Protein AF-0000000084716921 (afdb_homodimer)

Organism: Cystobacter fuscus (strain ATCC 25194 / DSM 2262 / NBRC 100088 / M29) (NCBI:txid1242864)

InterPro domains:
  IPR003719 Phenazine biosynthesis PhzF-like [PF02567] (10-259)
  IPR003719 Phenazine biosynthesis PhzF-like [PIRSF016184] (5-262)
  IPR003719 Phenazine biosynthesis PhzF-like [PTHR13774] (7-262)
  IPR003719 Phenazine biosynthesis PhzF-like [TIGR00654] (5-223)

Solvent-accessible surface area (backbone atoms only — not comparable to full-atom values): 26087 Å² total; per-residue (Å²): 129,70,52,73,39,51,37,34,32,21,15,13,22,16,84,46,68,81,20,12,26,56,17,35,32,31,62,38,92,62,90,69,58,68,71,55,56,39,47,50,16,37,68,52,41,38,72,28,26,24,38,35,34,74,38,94,85,78,37,35,33,44,48,40,20,25,46,86,44,75,50,64,76,58,50,40,36,48,52,30,43,44,51,42,35,37,70,68,76,39,64,82,54,56,64,44,59,31,40,37,88,73,40,78,42,47,38,35,65,46,80,91,68,28,32,31,33,69,43,60,44,40,73,54,38,82,47,81,74,59,88,62,48,35,68,16,35,66,50,73,53,77,48,33,28,38,66,80,37,34,34,35,34,38,86,34,44,65,58,58,66,63,50,63,58,38,56,69,56,50,39,69,43,97,49,64,27,43,33,38,29,19,50,35,89,93,32,61,27,33,30,41,42,32,24,40,70,77,74,34,61,63,51,32,44,61,52,70,59,44,24,33,48,40,52,47,48,26,61,75,70,68,46,44,74,41,40,35,32,28,62,34,97,44,19,24,44,34,44,34,31,51,62,73,68,32,26,40,48,21,29,28,58,27,69,32,34,47,36,35,33,45,89,128,70,53,72,39,48,37,33,32,23,16,13,22,16,83,44,68,81,20,12,26,56,18,35,33,30,63,37,90,61,88,68,59,67,70,56,54,39,47,51,17,37,69,52,41,39,74,28,27,25,39,34,35,72,37,95,85,79,37,35,32,46,49,41,20,24,46,86,44,75,52,64,75,59,52,41,35,47,52,31,42,44,50,44,35,37,71,68,77,39,63,81,55,57,64,43,60,32,38,38,88,73,42,78,43,47,37,35,64,46,82,91,68,28,33,32,33,69,42,60,44,39,76,54,38,82,48,80,73,58,88,63,47,36,71,16,34,65,49,74,54,77,47,32,28,37,65,79,37,36,36,34,33,37,87,35,44,66,59,58,66,64,49,64,59,37,54,70,56,50,40,69,43,98,50,63,28,43,32,36,29,19,48,33,90,92,32,60,27,32,31,41,42,34,24,40,69,79,74,34,61,62,48,31,46,61,52,70,59,43,24,32,49,41,54,48,46,26,62,75,70,69,44,44,73,40,40,36,33,29,63,33,99,44,18,23,44,34,46,32,32,51,63,74,68,31,24,40,48,21,31,27,56,26,69,31,35,46,36,36,33,46,89

Structure (mmCIF, N/CA/C/O backbone):
data_AF-0000000084716921-model_v1
#
loop_
_entity.id
_entity.type
_entity.pdbx_description
1 polymer 'Phenazine biosynthesis protein PhzF like protein'
#
loop_
_atom_site.group_PDB
_atom_site.id
_atom_site.type_symbol
_atom_site.label_atom_id
_atom_site.label_alt_id
_atom_site.label_comp_id
_atom_site.label_asym_id
_atom_site.label_entity_id
_atom_site.label_seq_id
_atom_site.pdbx_PDB_ins_code
_atom_site.Cartn_x
_atom_site.Cartn_y
_atom_site.Cartn_z
_atom_site.occupancy
_atom_site.B_iso_or_equiv
_atom_site.auth_seq_id
_atom_site.auth_comp_id
_atom_site.auth_asym_id
_atom_site.auth_atom_id
_atom_site.pdbx_PDB_model_num
ATOM 1 N N . MET A 1 1 ? -22.078 13.539 -11.953 1 69.12 1 MET A N 1
ATOM 2 C CA . MET A 1 1 ? -22.109 12.719 -10.75 1 69.12 1 MET A CA 1
ATOM 3 C C . MET A 1 1 ? -20.812 11.93 -10.594 1 69.12 1 MET A C 1
ATOM 5 O O . MET A 1 1 ? -20.172 11.578 -11.586 1 69.12 1 MET A O 1
ATOM 9 N N . PRO A 1 2 ? -20.312 11.781 -9.32 1 81.81 2 PRO A N 1
ATOM 10 C CA . PRO A 1 2 ? -19.047 11.062 -9.203 1 81.81 2 PRO A CA 1
ATOM 11 C C . PRO A 1 2 ? -19.141 9.609 -9.68 1 81.81 2 PRO A C 1
ATOM 13 O O . PRO A 1 2 ? -20.203 9 -9.586 1 81.81 2 PRO A O 1
ATOM 16 N N . THR A 1 3 ? -18.172 9.156 -10.414 1 91.38 3 THR A N 1
ATOM 17 C CA . THR A 1 3 ? -18.094 7.773 -10.883 1 91.38 3 THR A CA 1
ATOM 18 C C . THR A 1 3 ? -17.906 6.812 -9.711 1 91.38 3 THR A C 1
ATOM 20 O O . THR A 1 3 ? -17 6.988 -8.898 1 91.38 3 THR A O 1
ATOM 23 N N . ARG A 1 4 ? -18.859 5.914 -9.594 1 96.19 4 ARG A N 1
ATOM 24 C CA . ARG A 1 4 ? -18.781 4.887 -8.555 1 96.19 4 ARG A CA 1
ATOM 25 C C . ARG A 1 4 ? -18.453 3.525 -9.164 1 96.19 4 ARG A C 1
ATOM 27 O O . ARG A 1 4 ? -19.094 3.094 -10.125 1 96.19 4 ARG A O 1
ATOM 34 N N . LEU A 1 5 ? -17.422 2.844 -8.656 1 98.06 5 LEU A N 1
ATOM 35 C CA . LEU A 1 5 ? -16.969 1.553 -9.156 1 98.06 5 LEU A CA 1
ATOM 36 C C . LEU A 1 5 ? -16.922 0.524 -8.031 1 98.06 5 LEU A C 1
ATOM 38 O O . LEU A 1 5 ? -16.531 0.846 -6.902 1 98.06 5 LEU A O 1
ATOM 42 N N . ARG A 1 6 ? -17.297 -0.702 -8.32 1 98.44 6 ARG A N 1
ATOM 43 C CA . ARG A 1 6 ? -17.094 -1.782 -7.363 1 98.44 6 ARG A CA 1
ATOM 44 C C . ARG A 1 6 ? -15.602 -2.111 -7.219 1 98.44 6 ARG A C 1
ATOM 46 O O . ARG A 1 6 ? -14.852 -2.057 -8.195 1 98.44 6 ARG A O 1
ATOM 53 N N . LEU A 1 7 ? -15.188 -2.465 -6.023 1 98.75 7 LEU A N 1
ATOM 54 C CA . LEU A 1 7 ? -13.82 -2.906 -5.754 1 98.75 7 LEU A CA 1
ATOM 55 C C . LEU A 1 7 ? -13.812 -4.086 -4.789 1 98.75 7 LEU A C 1
ATOM 57 O O . LEU A 1 7 ? -14.539 -4.082 -3.793 1 98.75 7 LEU A O 1
ATOM 61 N N . TYR A 1 8 ? -13.047 -5.07 -5.141 1 98.88 8 TYR A N 1
ATOM 62 C CA . TYR A 1 8 ? -12.758 -6.215 -4.285 1 98.88 8 TYR A CA 1
ATOM 63 C C . TYR A 1 8 ? -11.266 -6.328 -4.012 1 98.88 8 TYR A C 1
ATOM 65 O O . TYR A 1 8 ? -10.445 -6.066 -4.898 1 98.88 8 TYR A O 1
ATOM 73 N N . GLN A 1 9 ? -10.906 -6.637 -2.859 1 98.88 9 GLN A N 1
ATOM 74 C CA . GLN A 1 9 ? -9.539 -7.035 -2.549 1 98.88 9 GLN A CA 1
ATOM 75 C C . GLN A 1 9 ? -9.469 -8.508 -2.158 1 98.88 9 GLN A C 1
ATOM 77 O O . GLN A 1 9 ? -10.195 -8.953 -1.267 1 98.88 9 GLN A O 1
ATOM 82 N N . VAL A 1 10 ? -8.648 -9.258 -2.812 1 98.81 10 VAL A N 1
ATOM 83 C CA . VAL A 1 10 ? -8.602 -10.711 -2.713 1 98.81 10 VAL A CA 1
ATOM 84 C C . VAL A 1 10 ? -7.172 -11.156 -2.402 1 98.81 10 VAL A C 1
ATOM 86 O O . VAL A 1 10 ? -6.211 -10.641 -2.979 1 98.81 10 VAL A O 1
ATOM 89 N N . ASP A 1 11 ? -7.055 -12.031 -1.445 1 98.75 11 ASP A N 1
ATOM 90 C CA . ASP A 1 11 ? -5.785 -12.719 -1.226 1 98.75 11 ASP A CA 1
ATOM 91 C C . ASP A 1 11 ? -5.699 -13.992 -2.059 1 98.75 11 ASP A C 1
ATOM 93 O O . ASP A 1 11 ? -6.367 -14.984 -1.755 1 98.75 11 ASP A O 1
ATOM 97 N N . ALA A 1 12 ? -4.855 -13.93 -3.094 1 98.69 12 ALA A N 1
ATOM 98 C CA . ALA A 1 12 ? -4.676 -15.07 -3.998 1 98.69 12 ALA A CA 1
ATOM 99 C C . ALA A 1 12 ? -3.609 -16.031 -3.477 1 98.69 12 ALA A C 1
ATOM 101 O O . ALA A 1 12 ? -2.635 -15.594 -2.852 1 98.69 12 ALA A O 1
ATOM 102 N N . PHE A 1 13 ? -3.785 -17.328 -3.709 1 98.62 13 PHE A N 1
ATOM 103 C CA . PHE A 1 13 ? -2.885 -18.406 -3.338 1 98.62 13 PHE A CA 1
ATOM 104 C C . PHE A 1 13 ? -2.873 -18.609 -1.827 1 98.62 13 PHE A C 1
ATOM 106 O O . PHE A 1 13 ? -1.83 -18.922 -1.245 1 98.62 13 PHE A O 1
ATOM 113 N N . SER A 1 14 ? -4 -18.359 -1.201 1 98.25 14 SER A N 1
ATOM 114 C CA . SER A 1 14 ? -4.191 -18.609 0.222 1 98.25 14 SER A CA 1
ATOM 115 C C . SER A 1 14 ? -5.656 -18.922 0.537 1 98.25 14 SER A C 1
ATOM 117 O O . SER A 1 14 ? -6.559 -18.281 -0.014 1 98.25 14 SER A O 1
ATOM 119 N N . PRO A 1 15 ? -5.883 -19.844 1.403 1 96.94 15 PRO A N 1
ATOM 120 C CA . PRO A 1 15 ? -7.258 -20.109 1.833 1 96.94 15 PRO A CA 1
ATOM 121 C C . PRO A 1 15 ? -7.711 -19.188 2.969 1 96.94 15 PRO A C 1
ATOM 123 O O . PRO A 1 15 ? -8.883 -19.219 3.355 1 96.94 15 PRO A O 1
ATOM 126 N N . GLN A 1 16 ? -6.797 -18.406 3.529 1 97.12 16 GLN A N 1
ATOM 127 C CA . GLN A 1 16 ? -7.113 -17.5 4.633 1 97.12 16 GLN A CA 1
ATOM 128 C C . GLN A 1 16 ? -6.605 -16.094 4.359 1 97.12 16 GLN A C 1
ATOM 130 O O . GLN A 1 16 ? -5.57 -15.914 3.713 1 97.12 16 GLN A O 1
ATOM 135 N N . VAL A 1 17 ? -7.301 -15.102 4.914 1 98.06 17 VAL A N 1
ATOM 136 C CA . VAL A 1 17 ? -6.906 -13.711 4.715 1 98.06 17 VAL A CA 1
ATOM 137 C C . VAL A 1 17 ? -5.531 -13.469 5.336 1 98.06 17 VAL A C 1
ATOM 139 O O . VAL A 1 17 ? -5.082 -14.242 6.188 1 98.06 17 VAL A O 1
ATOM 142 N N . PHE A 1 18 ? -4.859 -12.477 4.957 1 98.12 18 PHE A N 1
ATOM 143 C CA . PHE A 1 18 ? -3.555 -12.023 5.418 1 98.12 18 PHE A CA 1
ATOM 144 C C . PHE A 1 18 ? -2.451 -12.945 4.922 1 98.12 18 PHE A C 1
ATOM 146 O O . PHE A 1 18 ? -1.307 -12.859 5.371 1 98.12 18 PHE A O 1
ATOM 153 N N . GLY A 1 19 ? -2.791 -13.891 4.035 1 98.12 19 GLY A N 1
ATOM 154 C CA . GLY A 1 19 ? -1.825 -14.719 3.326 1 98.12 19 GLY A CA 1
ATOM 155 C C . GLY A 1 19 ? -1.844 -14.5 1.825 1 98.12 19 GLY A C 1
ATOM 156 O O . GLY A 1 19 ? -2.6 -13.664 1.324 1 98.12 19 GLY A O 1
ATOM 157 N N . GLY A 1 20 ? -0.97 -15.234 1.172 1 98.44 20 GLY A N 1
ATOM 158 C CA . GLY A 1 20 ? -0.965 -15.172 -0.281 1 98.44 20 GLY A CA 1
ATOM 159 C C . GLY A 1 20 ? -0.515 -13.828 -0.822 1 98.44 20 GLY A C 1
ATOM 160 O O . GLY A 1 20 ? 0.351 -13.172 -0.236 1 98.44 20 GLY A O 1
ATOM 161 N N . ASN A 1 21 ? -0.971 -13.578 -1.967 1 98.62 21 ASN A N 1
ATOM 162 C CA . ASN A 1 21 ? -0.649 -12.344 -2.672 1 98.62 21 ASN A CA 1
ATOM 163 C C . ASN A 1 21 ? -1.896 -11.5 -2.922 1 98.62 21 ASN A C 1
ATOM 165 O O . ASN A 1 21 ? -2.781 -11.898 -3.678 1 98.62 21 ASN A O 1
ATOM 169 N N . PRO A 1 22 ? -1.979 -10.312 -2.264 1 98.5 22 PRO A N 1
ATOM 170 C CA . PRO A 1 22 ? -3.195 -9.508 -2.379 1 98.5 22 PRO A CA 1
ATOM 171 C C . PRO A 1 22 ? -3.316 -8.812 -3.732 1 98.5 22 PRO A C 1
ATOM 173 O O . PRO A 1 22 ? -2.309 -8.391 -4.309 1 98.5 22 PRO A O 1
ATOM 176 N N . ALA A 1 23 ? -4.52 -8.68 -4.195 1 98.56 23 ALA A N 1
ATOM 177 C CA . ALA A 1 23 ? -4.824 -7.938 -5.418 1 98.56 23 ALA A CA 1
ATOM 178 C C . ALA A 1 23 ? -6.199 -7.281 -5.328 1 98.56 23 ALA A C 1
ATOM 180 O O . ALA A 1 23 ? -7.137 -7.859 -4.773 1 98.56 23 ALA A O 1
ATOM 181 N N . ALA A 1 24 ? -6.266 -6.09 -5.848 1 98.81 24 ALA A N 1
ATOM 182 C CA . ALA A 1 24 ? -7.574 -5.473 -6.047 1 98.81 24 ALA A CA 1
ATOM 183 C C . ALA A 1 24 ? -8.18 -5.891 -7.383 1 98.81 24 ALA A C 1
ATOM 185 O O . ALA A 1 24 ? -7.461 -6.09 -8.367 1 98.81 24 ALA A O 1
ATOM 186 N N . VAL A 1 25 ? -9.438 -6.074 -7.391 1 98.88 25 VAL A N 1
ATOM 187 C CA . VAL A 1 25 ? -10.195 -6.379 -8.602 1 98.88 25 VAL A CA 1
ATOM 188 C C . VAL A 1 25 ? -11.32 -5.367 -8.773 1 98.88 25 VAL A C 1
ATOM 190 O O . VAL A 1 25 ? -12.188 -5.234 -7.906 1 98.88 25 VAL A O 1
ATOM 193 N N . CYS A 1 26 ? -11.336 -4.668 -9.867 1 98.81 26 CYS A N 1
ATOM 194 C CA . CYS A 1 26 ? -12.359 -3.674 -10.18 1 98.81 26 CYS A CA 1
ATOM 195 C C . CYS A 1 26 ? -13.125 -4.055 -11.438 1 98.81 26 CYS A C 1
ATOM 197 O O . CYS A 1 26 ? -12.625 -3.869 -12.547 1 98.81 26 CYS A O 1
ATOM 199 N N . PRO A 1 27 ? -14.312 -4.594 -11.297 1 98.38 27 PRO A N 1
ATOM 200 C CA . PRO A 1 27 ? -15.164 -4.766 -12.477 1 98.38 27 PRO A CA 1
ATOM 201 C C . PRO A 1 27 ? -15.625 -3.436 -13.07 1 98.38 27 PRO A C 1
ATOM 203 O O . PRO A 1 27 ? -15.984 -2.518 -12.336 1 98.38 27 PRO A O 1
ATOM 206 N N . LEU A 1 28 ? -15.555 -3.338 -14.375 1 97.81 28 LEU A N 1
ATOM 207 C CA . LEU A 1 28 ? -15.922 -2.107 -15.062 1 97.81 28 LEU A CA 1
ATOM 208 C C . LEU A 1 28 ? -17.047 -2.367 -16.062 1 97.81 28 LEU A C 1
ATOM 210 O O . LEU A 1 28 ? -17.141 -3.467 -16.609 1 97.81 28 LEU A O 1
ATOM 214 N N . ASP A 1 29 ? -17.844 -1.367 -16.281 1 94.88 29 ASP A N 1
ATOM 215 C CA . ASP A 1 29 ? -18.844 -1.421 -17.359 1 94.88 29 ASP A CA 1
ATOM 216 C C . ASP A 1 29 ? -18.234 -0.965 -18.688 1 94.88 29 ASP A C 1
ATOM 218 O O . ASP A 1 29 ? -18.688 -1.381 -19.75 1 94.88 29 ASP A O 1
ATOM 222 N N . ALA A 1 30 ? -17.281 -0.122 -18.609 1 95.56 30 ALA A N 1
ATOM 223 C CA . ALA A 1 30 ? -16.5 0.385 -19.734 1 95.56 30 ALA A CA 1
ATOM 224 C C . ALA A 1 30 ? -15.094 0.766 -19.297 1 95.56 30 ALA A C 1
ATOM 226 O O . ALA A 1 30 ? -14.867 1.073 -18.125 1 95.56 30 ALA A O 1
ATOM 227 N N . TRP A 1 31 ? -14.242 0.693 -20.25 1 96.44 31 TRP A N 1
ATOM 228 C CA . TRP A 1 31 ? -12.883 1.095 -19.891 1 96.44 31 TRP A CA 1
ATOM 229 C C . TRP A 1 31 ? -12.828 2.574 -19.531 1 96.44 31 TRP A C 1
ATOM 231 O O . TRP A 1 31 ? -13.5 3.4 -20.156 1 96.44 31 TRP A O 1
ATOM 241 N N . LEU A 1 32 ? -12.039 2.865 -18.562 1 97.69 32 LEU A N 1
ATOM 242 C CA . LEU A 1 32 ? -11.727 4.238 -18.188 1 97.69 32 LEU A CA 1
ATOM 243 C C . LEU A 1 32 ? -10.406 4.688 -18.797 1 97.69 32 LEU A C 1
ATOM 245 O O . LEU A 1 32 ? -9.625 3.859 -19.266 1 97.69 32 LEU A O 1
ATOM 249 N N . PRO A 1 33 ? -10.211 6.008 -18.828 1 98 33 PRO A N 1
ATOM 250 C CA . PRO A 1 33 ? -8.906 6.477 -19.297 1 98 33 PRO A CA 1
ATOM 251 C C . PRO A 1 33 ? -7.746 5.844 -18.531 1 98 33 PRO A C 1
ATOM 253 O O . PRO A 1 33 ? -7.844 5.637 -17.312 1 98 33 PRO A O 1
ATOM 256 N N . ASP A 1 34 ? -6.625 5.559 -19.266 1 98.25 34 ASP A N 1
ATOM 257 C CA . ASP A 1 34 ? -5.469 4.887 -18.688 1 98.25 34 ASP A CA 1
ATOM 258 C C . ASP A 1 34 ? -4.977 5.617 -17.438 1 98.25 34 ASP A C 1
ATOM 260 O O . ASP A 1 34 ? -4.57 4.984 -16.453 1 98.25 34 ASP A O 1
ATOM 264 N N . GLU A 1 35 ? -4.98 6.938 -17.484 1 97.88 35 GLU A N 1
ATOM 265 C CA . GLU A 1 35 ? -4.5 7.723 -16.344 1 97.88 35 GLU A CA 1
ATOM 266 C C . GLU A 1 35 ? -5.344 7.477 -15.102 1 97.88 35 GLU A C 1
ATOM 268 O O . GLU A 1 35 ? -4.836 7.52 -13.977 1 97.88 35 GLU A O 1
ATOM 273 N N . VAL A 1 36 ? -6.637 7.242 -15.305 1 98.19 36 VAL A N 1
ATOM 274 C CA . VAL A 1 36 ? -7.547 6.98 -14.188 1 98.19 36 VAL A CA 1
ATOM 275 C C . VAL A 1 36 ? -7.301 5.578 -13.641 1 98.19 36 VAL A C 1
ATOM 277 O O . VAL A 1 36 ? -7.234 5.383 -12.422 1 98.19 36 VAL A O 1
ATOM 280 N N . LEU A 1 37 ? -7.164 4.594 -14.523 1 98.69 37 LEU A N 1
ATOM 281 C CA . LEU A 1 37 ? -6.852 3.232 -14.102 1 98.69 37 LEU A CA 1
ATOM 282 C C . LEU A 1 37 ? -5.566 3.201 -13.281 1 98.69 37 LEU A C 1
ATOM 284 O O . LEU A 1 37 ? -5.512 2.566 -12.227 1 98.69 37 LEU A O 1
ATOM 288 N N . GLN A 1 38 ? -4.539 3.928 -13.789 1 98.44 38 GLN A N 1
ATOM 289 C CA . GLN A 1 38 ? -3.258 4 -13.102 1 98.44 38 GLN A CA 1
ATOM 290 C C . GLN A 1 38 ? -3.404 4.664 -11.734 1 98.44 38 GLN A C 1
ATOM 292 O O . GLN A 1 38 ? -2.809 4.219 -10.75 1 98.44 38 GLN A O 1
ATOM 297 N N . ALA A 1 39 ? -4.215 5.723 -11.641 1 98.25 39 ALA A N 1
ATOM 298 C CA . ALA A 1 39 ? -4.438 6.426 -10.383 1 98.25 39 ALA A CA 1
ATOM 299 C C . ALA A 1 39 ? -5.117 5.52 -9.359 1 98.25 39 ALA A C 1
ATOM 301 O O . ALA A 1 39 ? -4.766 5.535 -8.18 1 98.25 39 ALA A O 1
ATOM 302 N N . ILE A 1 40 ? -6.055 4.719 -9.805 1 98.69 40 ILE A N 1
ATOM 303 C CA . ILE A 1 40 ? -6.754 3.789 -8.93 1 98.69 40 ILE A CA 1
ATOM 304 C C . ILE A 1 40 ? -5.77 2.762 -8.375 1 98.69 40 ILE A C 1
ATOM 306 O O . ILE A 1 40 ? -5.77 2.475 -7.176 1 98.69 40 ILE A O 1
ATOM 310 N N . ALA A 1 41 ? -4.938 2.266 -9.242 1 98.5 41 ALA A N 1
ATOM 311 C CA . ALA A 1 41 ? -3.949 1.278 -8.812 1 98.5 41 ALA A CA 1
ATOM 312 C C . ALA A 1 41 ? -2.988 1.872 -7.793 1 98.5 41 ALA A C 1
ATOM 314 O O . ALA A 1 41 ? -2.666 1.231 -6.789 1 98.5 41 ALA A O 1
ATOM 315 N N . ALA A 1 42 ? -2.51 3.082 -8.047 1 97.31 42 ALA A N 1
ATOM 316 C CA . ALA A 1 42 ? -1.613 3.771 -7.125 1 97.31 42 ALA A CA 1
ATOM 317 C C . ALA A 1 42 ? -2.289 4.008 -5.773 1 97.31 42 ALA A C 1
ATOM 319 O O . ALA A 1 42 ? -1.672 3.82 -4.723 1 97.31 42 ALA A O 1
ATOM 320 N N . GLU A 1 43 ? -3.582 4.371 -5.816 1 98.25 43 GLU A N 1
ATOM 321 C CA . GLU A 1 43 ? -4.363 4.645 -4.613 1 98.25 43 GLU A CA 1
ATOM 322 C C . GLU A 1 43 ? -4.531 3.391 -3.764 1 98.25 43 GLU A C 1
ATOM 324 O O . GLU A 1 43 ? -4.445 3.449 -2.537 1 98.25 43 GLU A O 1
ATOM 329 N N . ASN A 1 44 ? -4.773 2.279 -4.43 1 98.12 44 ASN A N 1
ATOM 330 C CA . ASN A 1 44 ? -4.961 1.013 -3.729 1 98.12 44 ASN A CA 1
ATOM 331 C C . ASN A 1 44 ? -3.662 0.528 -3.092 1 98.12 44 ASN A C 1
ATOM 333 O O . ASN A 1 44 ? -3.688 -0.162 -2.07 1 98.12 44 ASN A O 1
ATOM 337 N N . ASN A 1 45 ? -2.582 0.856 -3.744 1 96.12 45 ASN A N 1
ATOM 338 C CA . ASN A 1 45 ? -1.233 0.576 -3.264 1 96.12 45 ASN A CA 1
ATOM 339 C C . ASN A 1 45 ? -1.042 -0.907 -2.963 1 96.12 45 ASN A C 1
ATOM 341 O O . ASN A 1 45 ? -0.476 -1.268 -1.929 1 96.12 45 ASN A O 1
ATOM 345 N N . LEU A 1 46 ? -1.626 -1.785 -3.709 1 96.5 46 LEU A N 1
ATOM 346 C CA . LEU A 1 46 ? -1.384 -3.225 -3.693 1 96.5 46 LEU A CA 1
ATOM 347 C C . LEU A 1 46 ? -0.439 -3.629 -4.82 1 96.5 46 LEU A C 1
ATOM 349 O O . LEU A 1 46 ? -0.116 -2.814 -5.688 1 96.5 46 LEU A O 1
ATOM 353 N N . SER A 1 47 ? 0.056 -4.848 -4.797 1 93.75 47 SER A N 1
ATOM 354 C CA . SER A 1 47 ? 0.962 -5.301 -5.848 1 93.75 47 SER A CA 1
ATOM 355 C C . SER A 1 47 ? 0.363 -5.07 -7.23 1 93.75 47 SER A C 1
ATOM 357 O O . SER A 1 47 ? 1.039 -4.562 -8.125 1 93.75 47 SER A O 1
ATOM 359 N N . GLU A 1 48 ? -0.943 -5.477 -7.363 1 97.06 48 GLU A N 1
ATOM 360 C CA . GLU A 1 48 ? -1.627 -5.219 -8.625 1 97.06 48 GLU A CA 1
ATOM 361 C C . GLU A 1 48 ? -3.105 -4.918 -8.406 1 97.06 48 GLU A C 1
ATOM 363 O O . GLU A 1 48 ? -3.693 -5.359 -7.414 1 97.06 48 GLU A O 1
ATOM 368 N N . THR A 1 49 ? -3.621 -4.176 -9.25 1 98.69 49 THR A N 1
ATOM 369 C CA . THR A 1 49 ? -5.055 -4.023 -9.461 1 98.69 49 THR A CA 1
ATOM 370 C C . THR A 1 49 ? -5.469 -4.578 -10.82 1 98.69 49 THR A C 1
ATOM 372 O O . THR A 1 49 ? -4.91 -4.195 -11.852 1 98.69 49 THR A O 1
ATOM 375 N N . ALA A 1 50 ? -6.355 -5.5 -10.773 1 98.81 50 ALA A N 1
ATOM 376 C CA . ALA A 1 50 ? -6.922 -6.043 -12.008 1 98.81 50 ALA A CA 1
ATOM 377 C C . ALA A 1 50 ? -8.242 -5.355 -12.352 1 98.81 50 ALA A C 1
ATOM 379 O O . ALA A 1 50 ? -9.156 -5.301 -11.531 1 98.81 50 ALA A O 1
ATOM 380 N N . PHE A 1 51 ? -8.289 -4.797 -13.539 1 98.81 51 PHE A N 1
ATOM 381 C CA . PHE A 1 51 ? -9.539 -4.277 -14.078 1 98.81 51 PHE A CA 1
ATOM 382 C C . PHE A 1 51 ? -10.164 -5.27 -15.047 1 98.81 51 PHE A C 1
ATOM 384 O O . PHE A 1 51 ? -9.5 -5.746 -15.969 1 98.81 51 PHE A O 1
ATOM 391 N N . VAL A 1 52 ? -11.445 -5.574 -14.805 1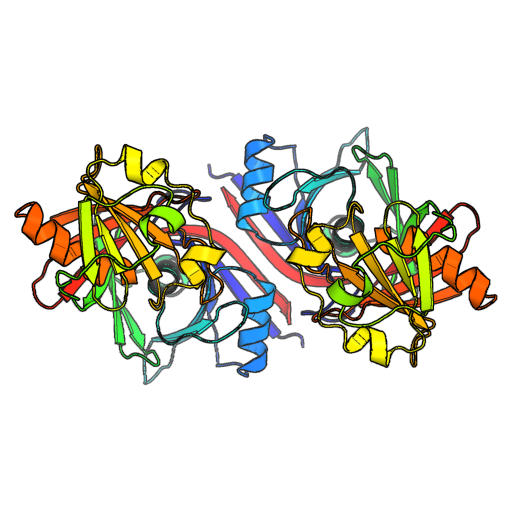 98.25 52 VAL A N 1
ATOM 392 C CA . VAL A 1 52 ? -12.125 -6.578 -15.609 1 98.25 52 VAL A CA 1
ATOM 393 C C . VAL A 1 52 ? -13.359 -5.965 -16.266 1 98.25 52 VAL A C 1
ATOM 395 O O . VAL A 1 52 ? -14.078 -5.18 -15.641 1 98.25 52 VAL A O 1
ATOM 398 N N . LEU A 1 53 ? -13.539 -6.273 -17.484 1 96.31 53 LEU A N 1
ATOM 399 C CA . LEU A 1 53 ? -14.656 -5.77 -18.266 1 96.31 53 LEU A CA 1
ATOM 400 C C . LEU A 1 53 ? -15.289 -6.887 -19.094 1 96.31 53 LEU A C 1
ATOM 402 O O . LEU A 1 53 ? -14.586 -7.691 -19.703 1 96.31 53 LEU A O 1
ATOM 406 N N . ARG A 1 54 ? -16.594 -7.023 -19.016 1 93.19 54 ARG A N 1
ATOM 407 C CA . ARG A 1 54 ? -17.281 -7.957 -19.906 1 93.19 54 ARG A CA 1
ATOM 408 C C . ARG A 1 54 ? -17.688 -7.277 -21.203 1 93.19 54 ARG A C 1
ATOM 410 O O . ARG A 1 54 ? -18.469 -6.324 -21.188 1 93.19 54 ARG A O 1
ATOM 417 N N . ASP A 1 55 ? -17.062 -7.801 -22.219 1 89.75 55 ASP A N 1
ATOM 418 C CA . ASP A 1 55 ? -17.422 -7.359 -23.562 1 89.75 55 ASP A CA 1
ATOM 419 C C . ASP A 1 55 ? -18.359 -8.367 -24.234 1 89.75 55 ASP A C 1
ATOM 421 O O . ASP A 1 55 ? -18.094 -9.57 -24.234 1 89.75 55 ASP A O 1
ATOM 425 N N . GLU A 1 56 ? -19.484 -7.941 -24.797 1 86.44 56 GLU A N 1
ATOM 426 C CA . GLU A 1 56 ? -20.484 -8.828 -25.391 1 86.44 56 GLU A CA 1
ATOM 427 C C . GLU A 1 56 ? -19.891 -9.648 -26.531 1 86.44 56 GLU A C 1
ATOM 429 O O . GLU A 1 56 ? -20.312 -10.781 -26.766 1 86.44 56 GLU A O 1
ATOM 434 N N . VAL A 1 57 ? -18.984 -9.133 -27.266 1 86.19 57 VAL A N 1
ATOM 435 C CA . VAL A 1 57 ? -18.422 -9.781 -28.438 1 86.19 57 VAL A CA 1
ATOM 436 C C . VAL A 1 57 ? -17.125 -10.484 -28.062 1 86.19 57 VAL A C 1
ATOM 438 O O . VAL A 1 57 ? -16.969 -11.688 -28.297 1 86.19 57 VAL A O 1
ATOM 441 N N . ARG A 1 58 ? -16.234 -9.883 -27.312 1 88.5 58 ARG A N 1
ATOM 442 C CA . ARG A 1 58 ? -14.867 -10.352 -27.078 1 88.5 58 ARG A CA 1
ATOM 443 C C . ARG A 1 58 ? -14.773 -11.133 -25.766 1 88.5 58 ARG A C 1
ATOM 445 O O . ARG A 1 58 ? -13.742 -11.734 -25.469 1 88.5 58 ARG A O 1
ATOM 452 N N . GLY A 1 59 ? -15.844 -11.164 -24.969 1 92.25 59 GLY A N 1
ATOM 453 C CA . GLY A 1 59 ? -15.82 -11.859 -23.703 1 92.25 59 GLY A CA 1
ATOM 454 C C . GLY A 1 59 ? -15.188 -11.039 -22.578 1 92.25 59 GLY A C 1
ATOM 455 O O . GLY A 1 59 ? -15.227 -9.812 -22.625 1 92.25 59 GLY A O 1
ATOM 456 N N . TRP A 1 60 ? -14.695 -11.734 -21.609 1 95.88 60 TRP A N 1
ATOM 457 C CA . TRP A 1 60 ? -14.086 -11.055 -20.469 1 95.88 60 TRP A CA 1
ATOM 458 C C . TRP A 1 60 ? -12.711 -10.508 -20.844 1 95.88 60 TRP A C 1
ATOM 460 O O . TRP A 1 60 ? -11.867 -11.234 -21.359 1 95.88 60 TRP A O 1
ATOM 470 N N . GLN A 1 61 ? -12.484 -9.242 -20.562 1 97.56 61 GLN A N 1
ATOM 471 C CA . GLN A 1 61 ? -11.203 -8.57 -20.734 1 97.56 61 GLN A CA 1
ATOM 472 C C . GLN A 1 61 ? -10.57 -8.25 -19.391 1 97.56 61 GLN A C 1
ATOM 474 O O . GLN A 1 61 ? -11.273 -8.008 -18.406 1 97.56 61 GLN A O 1
ATOM 479 N N . ILE A 1 62 ? -9.219 -8.242 -19.422 1 98.19 62 ILE A N 1
ATOM 480 C CA . ILE A 1 62 ? -8.539 -7.961 -18.156 1 98.19 62 ILE A CA 1
ATOM 481 C C . ILE A 1 62 ? -7.297 -7.113 -18.422 1 98.19 62 ILE A C 1
ATOM 483 O O . ILE A 1 62 ? -6.602 -7.312 -19.406 1 98.19 62 ILE A O 1
ATOM 487 N N . ARG A 1 63 ? -7.062 -6.137 -17.609 1 98.31 63 ARG A N 1
ATOM 488 C CA . ARG A 1 63 ? -5.84 -5.34 -17.562 1 98.31 63 ARG A CA 1
ATOM 489 C C . ARG A 1 63 ? -5.301 -5.266 -16.141 1 98.31 63 ARG A C 1
ATOM 491 O O . ARG A 1 63 ? -6.07 -5.234 -15.172 1 98.31 63 ARG A O 1
ATOM 498 N N . TRP A 1 64 ? -4.004 -5.238 -16 1 98.06 64 TRP A N 1
ATOM 499 C CA . TRP A 1 64 ? -3.367 -5.188 -14.688 1 98.06 64 TRP A CA 1
ATOM 500 C C . TRP A 1 64 ? -2.5 -3.939 -14.547 1 98.06 64 TRP A C 1
ATOM 502 O O . TRP A 1 64 ? -1.764 -3.584 -15.477 1 98.06 64 TRP A O 1
ATOM 512 N N . PHE A 1 65 ? -2.578 -3.346 -13.406 1 98.19 65 PHE A N 1
ATOM 513 C CA . PHE A 1 65 ? -1.762 -2.178 -13.094 1 98.19 65 PHE A CA 1
ATOM 514 C C . PHE A 1 65 ? -1.084 -2.336 -11.734 1 98.19 65 PHE A C 1
ATOM 516 O O . PHE A 1 65 ? -1.731 -2.691 -10.75 1 98.19 65 PHE A O 1
ATOM 523 N N . THR A 1 66 ? 0.257 -2.146 -11.688 1 96.38 66 THR A N 1
ATOM 524 C CA . THR A 1 66 ? 0.929 -1.84 -10.43 1 96.38 66 THR A CA 1
ATOM 525 C C . THR A 1 66 ? 0.675 -0.392 -10.016 1 96.38 66 THR A C 1
ATOM 527 O O . THR A 1 66 ? 0.04 0.365 -10.758 1 96.38 66 THR A O 1
ATOM 530 N N . PRO A 1 67 ? 1.156 0.014 -8.836 1 95.56 67 PRO A N 1
ATOM 531 C CA . PRO A 1 67 ? 0.973 1.417 -8.453 1 95.56 67 PRO A CA 1
ATOM 532 C C . PRO A 1 67 ? 1.647 2.385 -9.422 1 95.56 67 PRO A C 1
ATOM 534 O O . PRO A 1 67 ? 1.279 3.561 -9.484 1 95.56 67 PRO A O 1
ATOM 537 N N . THR A 1 68 ? 2.605 1.813 -10.32 1 93.88 68 THR A N 1
ATOM 538 C CA . THR A 1 68 ? 3.393 2.77 -11.094 1 93.88 68 THR A CA 1
ATOM 539 C C . THR A 1 68 ? 3.174 2.572 -12.586 1 93.88 68 THR A C 1
ATOM 541 O O . THR A 1 68 ? 3.496 3.453 -13.391 1 93.88 68 THR A O 1
ATOM 544 N N . GLN A 1 69 ? 2.619 1.381 -12.945 1 95.56 69 GLN A N 1
ATOM 545 C CA . GLN A 1 69 ? 2.496 1.157 -14.383 1 95.56 69 GLN A CA 1
ATOM 546 C C . GLN A 1 69 ? 1.571 -0.019 -14.68 1 95.56 69 GLN A C 1
ATOM 548 O O . GLN A 1 69 ? 1.314 -0.85 -13.805 1 95.56 69 GLN A O 1
ATOM 553 N N . GLU A 1 70 ? 1.137 -0.055 -15.945 1 96.94 70 GLU A N 1
ATOM 554 C CA . GLU A 1 70 ? 0.441 -1.235 -16.453 1 96.94 70 GLU A CA 1
ATOM 555 C C . GLU A 1 70 ? 1.423 -2.357 -16.781 1 96.94 70 GLU A C 1
ATOM 557 O O . GLU A 1 70 ? 2.537 -2.102 -17.234 1 96.94 70 GLU A O 1
ATOM 562 N N . VAL A 1 71 ? 1.049 -3.586 -16.516 1 94.06 71 VAL A N 1
ATOM 563 C CA . VAL A 1 71 ? 1.889 -4.727 -16.859 1 94.06 71 VAL A CA 1
ATOM 564 C C . VAL A 1 71 ? 1.142 -5.648 -17.812 1 94.06 71 VAL A C 1
ATOM 566 O O . VAL A 1 71 ? -0.09 -5.629 -17.875 1 94.06 71 VAL A O 1
ATOM 569 N N . ASP A 1 72 ? 1.822 -6.438 -18.516 1 91.75 72 ASP A N 1
ATOM 570 C CA . ASP A 1 72 ? 1.237 -7.238 -19.594 1 91.75 72 ASP A CA 1
ATOM 571 C C . ASP A 1 72 ? 0.647 -8.539 -19.047 1 91.75 72 ASP A C 1
ATOM 573 O O . ASP A 1 72 ? -0.257 -9.117 -19.656 1 91.75 72 ASP A O 1
ATOM 577 N N . LEU A 1 73 ? 1.15 -9.008 -17.984 1 91.25 73 LEU A N 1
ATOM 578 C CA . LEU A 1 73 ? 0.735 -10.281 -17.406 1 91.25 73 LEU A CA 1
ATOM 579 C C . LEU A 1 73 ? 0.929 -10.289 -15.898 1 91.25 73 LEU A C 1
ATOM 581 O O . LEU A 1 73 ? 1.959 -9.828 -15.398 1 91.25 73 LEU A O 1
ATOM 585 N N . CYS A 1 74 ? -0.056 -10.812 -15.25 1 93.62 74 CYS A N 1
ATOM 586 C CA . CYS A 1 74 ? 0.017 -11 -13.805 1 93.62 74 CYS A CA 1
ATOM 587 C C . CYS A 1 74 ? -0.782 -12.219 -13.375 1 93.62 74 CYS A C 1
ATOM 589 O O . CYS A 1 74 ? -2.006 -12.25 -13.508 1 93.62 74 CYS A O 1
ATOM 591 N N . GLY A 1 75 ? -0.138 -13.188 -12.805 1 94.94 75 GLY A N 1
ATOM 592 C CA . GLY A 1 75 ? -0.773 -14.445 -12.43 1 94.94 75 GLY A CA 1
ATOM 593 C C . GLY A 1 75 ? -1.688 -14.312 -11.227 1 94.94 75 GLY A C 1
ATOM 594 O O . GLY A 1 75 ? -2.881 -14.602 -11.312 1 94.94 75 GLY A O 1
ATOM 595 N N . HIS A 1 76 ? -1.163 -13.766 -10.148 1 97.19 76 HIS A N 1
ATOM 596 C CA . HIS A 1 76 ? -1.933 -13.758 -8.906 1 97.19 76 HIS A CA 1
ATOM 597 C C . HIS A 1 76 ? -3.178 -12.883 -9.039 1 97.19 76 HIS A C 1
ATOM 599 O O . HIS A 1 76 ? -4.242 -13.234 -8.523 1 97.19 76 HIS A O 1
ATOM 605 N N . ALA A 1 77 ? -3.092 -11.75 -9.719 1 98.06 77 ALA A N 1
ATOM 606 C CA . ALA A 1 77 ? -4.254 -10.883 -9.883 1 98.06 77 ALA A CA 1
ATOM 607 C C . ALA A 1 77 ? -5.27 -11.5 -10.844 1 98.06 77 ALA A C 1
ATOM 609 O O . ALA A 1 77 ? -6.461 -11.195 -10.773 1 98.06 77 ALA A O 1
ATOM 610 N N . THR A 1 78 ? -4.777 -12.336 -11.789 1 98 78 THR A N 1
ATOM 611 C CA . THR A 1 78 ? -5.688 -13.094 -12.633 1 98 78 THR A CA 1
ATOM 612 C C . THR A 1 78 ? -6.484 -14.094 -11.805 1 98 78 THR A C 1
ATOM 614 O O . THR A 1 78 ? -7.699 -14.227 -11.977 1 98 78 THR A O 1
ATOM 617 N N . LEU A 1 79 ? -5.785 -14.781 -10.922 1 98.31 79 LEU A N 1
ATOM 618 C CA . LEU A 1 79 ? -6.461 -15.719 -10.031 1 98.31 79 LEU A CA 1
ATOM 619 C C . LEU A 1 79 ? -7.496 -15 -9.172 1 98.31 79 LEU A C 1
ATOM 621 O O . LEU A 1 79 ? -8.617 -15.492 -9 1 98.31 79 LEU A O 1
ATOM 625 N N . ALA A 1 80 ? -7.148 -13.883 -8.648 1 98.62 80 ALA A N 1
ATOM 626 C CA . ALA A 1 80 ? -8.062 -13.07 -7.852 1 98.62 80 ALA A CA 1
ATOM 627 C C . ALA A 1 80 ? -9.289 -12.664 -8.672 1 98.62 80 ALA A C 1
ATOM 629 O O . ALA A 1 80 ? -10.422 -12.742 -8.18 1 98.62 80 ALA A O 1
ATOM 630 N N . ALA A 1 81 ? -9.031 -12.203 -9.898 1 98.56 81 ALA A N 1
ATOM 631 C CA . ALA A 1 81 ? -10.125 -11.812 -10.789 1 98.56 81 ALA A CA 1
ATOM 632 C C . ALA A 1 81 ? -11.055 -12.984 -11.062 1 98.56 81 ALA A C 1
ATOM 634 O O . ALA A 1 81 ? -12.281 -12.828 -11.055 1 98.56 81 ALA A O 1
ATOM 635 N N . ALA A 1 82 ? -10.5 -14.133 -11.305 1 98.25 82 ALA A N 1
ATOM 636 C CA . ALA A 1 82 ? -11.305 -15.328 -11.539 1 98.25 82 ALA A CA 1
ATOM 637 C C . ALA A 1 82 ? -12.156 -15.664 -10.312 1 98.25 82 ALA A C 1
ATOM 639 O O . ALA A 1 82 ? -13.328 -16.016 -10.438 1 98.25 82 ALA A O 1
ATOM 640 N N . TYR A 1 83 ? -11.531 -15.594 -9.188 1 98.31 83 TYR A N 1
ATOM 641 C CA . TYR A 1 83 ? -12.258 -15.828 -7.941 1 98.31 83 TYR A CA 1
ATOM 642 C C . TYR A 1 83 ? -13.5 -14.938 -7.859 1 98.31 83 TYR A C 1
ATOM 644 O O . TYR A 1 83 ? -14.594 -15.414 -7.543 1 98.31 83 TYR A O 1
ATOM 652 N N . ILE A 1 84 ? -13.336 -13.656 -8.148 1 98.25 84 ILE A N 1
ATOM 653 C CA . ILE A 1 84 ? -14.445 -12.711 -8.094 1 98.25 84 ILE A CA 1
ATOM 654 C C . ILE A 1 84 ? -15.477 -13.055 -9.164 1 98.25 84 ILE A C 1
ATOM 656 O O . ILE A 1 84 ? -16.688 -12.961 -8.93 1 98.25 84 ILE A O 1
ATOM 660 N N . LEU A 1 85 ? -14.969 -13.375 -10.336 1 97.38 85 LEU A N 1
ATOM 661 C CA . LEU A 1 85 ? -15.891 -13.789 -11.391 1 97.38 85 LEU A CA 1
ATOM 662 C C . LEU A 1 85 ? -16.75 -14.953 -10.93 1 97.38 85 LEU A C 1
ATOM 664 O O . LEU A 1 85 ? -17.984 -14.906 -11.031 1 97.38 85 LEU A O 1
ATOM 668 N N . PHE A 1 86 ? -16.172 -15.977 -10.375 1 96.94 86 PHE A N 1
ATOM 669 C CA . PHE A 1 86 ? -16.828 -17.219 -10.008 1 96.94 86 PHE A CA 1
ATOM 670 C C . PHE A 1 86 ? -17.766 -17 -8.828 1 96.94 86 PHE A C 1
ATOM 672 O O . PHE A 1 86 ? -18.797 -17.672 -8.711 1 96.94 86 PHE A O 1
ATOM 679 N N . THR A 1 87 ? -17.469 -16.047 -7.949 1 96.38 87 THR A N 1
ATOM 680 C CA . THR A 1 87 ? -18.188 -15.953 -6.684 1 96.38 87 THR A CA 1
ATOM 681 C C . THR A 1 87 ? -19.172 -14.781 -6.695 1 96.38 87 THR A C 1
ATOM 683 O O . THR A 1 87 ? -20.125 -14.766 -5.922 1 96.38 87 THR A O 1
ATOM 686 N N . ARG A 1 88 ? -18.875 -13.758 -7.551 1 95.38 88 ARG A N 1
ATOM 687 C CA . ARG A 1 88 ? -19.672 -12.539 -7.441 1 95.38 88 ARG A CA 1
ATOM 688 C C . ARG A 1 88 ? -20.281 -12.164 -8.781 1 95.38 88 ARG A C 1
ATOM 690 O O . ARG A 1 88 ? -21.484 -11.875 -8.859 1 95.38 88 ARG A O 1
ATOM 697 N N . LEU A 1 89 ? -19.531 -12.172 -9.852 1 95.19 89 LEU A N 1
ATOM 698 C CA . LEU A 1 89 ? -19.953 -11.555 -11.109 1 95.19 89 LEU A CA 1
ATOM 699 C C . LEU A 1 89 ? -20.703 -12.555 -11.984 1 95.19 89 LEU A C 1
ATOM 701 O O . LEU A 1 89 ? -21.609 -12.172 -12.734 1 95.19 89 LEU A O 1
ATOM 705 N N . ALA A 1 90 ? -20.25 -13.766 -11.93 1 93.06 90 ALA A N 1
ATOM 706 C CA . ALA A 1 90 ? -20.859 -14.82 -12.734 1 93.06 90 ALA A CA 1
ATOM 707 C C . ALA A 1 90 ? -20.859 -16.156 -11.992 1 93.06 90 ALA A C 1
ATOM 709 O O . ALA A 1 90 ? -20.25 -17.125 -12.445 1 93.06 90 ALA A O 1
ATOM 710 N N . PRO A 1 91 ? -21.656 -16.156 -10.953 1 91.5 91 PRO A N 1
ATOM 711 C CA . PRO A 1 91 ? -21.703 -17.406 -10.188 1 91.5 91 PRO A CA 1
ATOM 712 C C . PRO A 1 91 ? -22.156 -18.594 -11.031 1 91.5 91 PRO A C 1
ATOM 714 O O . PRO A 1 91 ? -23.078 -18.469 -11.844 1 91.5 91 PRO A O 1
ATOM 717 N N . GLY A 1 92 ? -21.484 -19.703 -10.914 1 89.75 92 GLY A N 1
ATOM 718 C CA . GLY A 1 92 ? -21.828 -20.906 -11.664 1 89.75 92 GLY A CA 1
ATOM 719 C C . GLY A 1 92 ? -20.859 -21.172 -12.812 1 89.75 92 GLY A C 1
ATOM 720 O O . GLY A 1 92 ? -20.828 -22.281 -13.352 1 89.75 92 GLY A O 1
ATOM 721 N N . LEU A 1 93 ? -20.188 -20.109 -13.211 1 91.44 93 LEU A N 1
ATOM 722 C CA . LEU A 1 93 ? -19.156 -20.281 -14.242 1 91.44 93 LEU A CA 1
ATOM 723 C C . LEU A 1 93 ? -18.078 -21.234 -13.766 1 91.44 93 LEU A C 1
ATOM 725 O O . LEU A 1 93 ? -17.625 -21.156 -12.617 1 91.44 93 LEU A O 1
ATOM 729 N N . GLU A 1 94 ? -17.703 -22.156 -14.602 1 93.56 94 GLU A N 1
ATOM 730 C CA . GLU A 1 94 ? -16.688 -23.125 -14.234 1 93.56 94 GLU A CA 1
ATOM 731 C C . GLU A 1 94 ? -15.336 -22.766 -14.82 1 93.56 94 GLU A C 1
ATOM 733 O O . GLU A 1 94 ? -14.297 -23.266 -14.375 1 93.56 94 GLU A O 1
ATOM 738 N N . LYS A 1 95 ? -15.414 -21.969 -15.852 1 95.56 95 LYS A N 1
ATOM 739 C CA . LYS A 1 95 ? -14.203 -21.562 -16.562 1 95.56 95 LYS A CA 1
ATOM 740 C C . LYS A 1 95 ? -14.242 -20.078 -16.891 1 95.56 95 LYS A C 1
ATOM 742 O O . LYS A 1 95 ? -15.234 -19.578 -17.438 1 95.56 95 LYS A O 1
ATOM 747 N N . ALA A 1 96 ? -13.188 -19.422 -16.453 1 95.38 96 ALA A N 1
ATOM 748 C CA . ALA A 1 96 ? -13.008 -18.016 -16.812 1 95.38 96 ALA A CA 1
ATOM 749 C C . ALA A 1 96 ? -11.961 -17.859 -17.906 1 95.38 96 ALA A C 1
ATOM 751 O O . ALA A 1 96 ? -10.828 -18.328 -17.766 1 95.38 96 ALA A O 1
ATOM 752 N N . GLU A 1 97 ? -12.305 -17.266 -18.953 1 95.19 97 GLU A N 1
ATOM 753 C CA . GLU A 1 97 ? -11.359 -16.906 -20.016 1 95.19 97 GLU A CA 1
ATOM 754 C C . GLU A 1 97 ? -11.227 -15.391 -20.141 1 95.19 97 GLU A C 1
ATOM 756 O O . GLU A 1 97 ? -12.172 -14.711 -20.531 1 95.19 97 GLU A O 1
ATOM 761 N N . PHE A 1 98 ? -10.023 -14.922 -19.859 1 96.06 98 PHE A N 1
ATOM 762 C CA . PHE A 1 98 ? -9.758 -13.492 -19.938 1 96.06 98 PHE A CA 1
ATOM 763 C C . PHE A 1 98 ? -8.914 -13.164 -21.156 1 96.06 98 PHE A C 1
ATOM 765 O O . PHE A 1 98 ? -7.91 -13.828 -21.422 1 96.06 98 PHE A O 1
ATOM 772 N N . HIS A 1 99 ? -9.336 -12.188 -21.859 1 95.56 99 HIS A N 1
ATOM 773 C CA . HIS A 1 99 ? -8.516 -11.656 -22.953 1 95.56 99 HIS A CA 1
ATOM 774 C C . HIS A 1 99 ? -7.656 -10.492 -22.469 1 95.56 99 HIS A C 1
ATOM 776 O O . HIS A 1 99 ? -8.164 -9.539 -21.891 1 95.56 99 HIS A O 1
ATOM 782 N N . SER A 1 100 ? -6.336 -10.625 -22.688 1 93.5 100 SER A N 1
ATOM 783 C CA . SER A 1 100 ? -5.383 -9.625 -22.219 1 93.5 100 SER A CA 1
ATOM 784 C C . SER A 1 100 ? -4.402 -9.234 -23.312 1 93.5 100 SER A C 1
ATOM 786 O O . SER A 1 100 ? -4.492 -9.734 -24.438 1 93.5 100 SER A O 1
ATOM 788 N N . ARG A 1 101 ? -3.475 -8.242 -23 1 89.81 101 ARG A N 1
ATOM 789 C CA . ARG A 1 101 ? -2.42 -7.84 -23.922 1 89.81 101 ARG A CA 1
ATOM 790 C C . ARG A 1 101 ? -1.476 -9 -24.219 1 89.81 101 ARG A C 1
ATOM 792 O O . ARG A 1 101 ? -0.849 -9.039 -25.281 1 89.81 101 ARG A O 1
ATOM 799 N N . SER A 1 102 ? -1.423 -9.945 -23.312 1 88.44 102 SER A N 1
ATOM 800 C CA . SER A 1 102 ? -0.525 -11.086 -23.484 1 88.44 102 SER A CA 1
ATOM 801 C C . SER A 1 102 ? -1.269 -12.305 -24.016 1 88.44 102 SER A C 1
ATOM 803 O O . SER A 1 102 ? -0.715 -13.398 -24.078 1 88.44 102 SER A O 1
ATOM 805 N N . GLY A 1 103 ? -2.508 -12.109 -24.438 1 90.81 103 GLY A N 1
ATOM 806 C CA . GLY A 1 103 ? -3.301 -13.203 -24.953 1 90.81 103 GLY A CA 1
ATOM 807 C C . GLY A 1 103 ? -4.348 -13.703 -23.984 1 90.81 103 GLY A C 1
ATOM 808 O O . GLY A 1 103 ? -4.656 -13.031 -23 1 90.81 103 GLY A O 1
ATOM 809 N N . SER A 1 104 ? -4.875 -14.859 -24.328 1 93.06 104 SER A N 1
ATOM 810 C CA . SER A 1 104 ? -5.949 -15.438 -23.516 1 93.06 104 SER A CA 1
ATOM 811 C C . SER A 1 104 ? -5.398 -16.172 -22.297 1 93.06 104 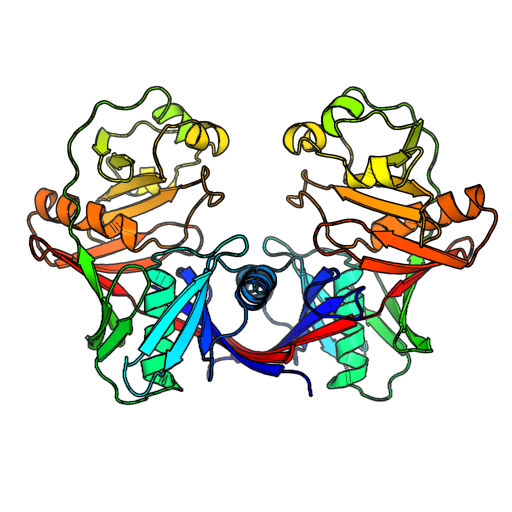SER A C 1
ATOM 813 O O . SER A 1 104 ? -4.402 -16.891 -22.406 1 93.06 104 SER A O 1
ATOM 815 N N . LEU A 1 105 ? -6.016 -15.93 -21.188 1 93.88 105 LEU A N 1
ATOM 816 C CA . LEU A 1 105 ? -5.711 -16.625 -19.938 1 93.88 105 LEU A CA 1
ATOM 817 C C . LEU A 1 105 ? -6.934 -17.359 -19.406 1 93.88 105 LEU A C 1
ATOM 819 O O . LEU A 1 105 ? -8.016 -16.766 -19.281 1 93.88 105 LEU A O 1
ATOM 823 N N . VAL A 1 106 ? -6.734 -18.594 -19.125 1 95.25 106 VAL A N 1
ATOM 824 C CA . VAL A 1 106 ? -7.863 -19.406 -18.703 1 95.25 106 VAL A CA 1
ATOM 825 C C . VAL A 1 106 ? -7.66 -19.859 -17.266 1 95.25 106 VAL A C 1
ATOM 827 O O . VAL A 1 106 ? -6.566 -20.297 -16.891 1 95.25 106 VAL A O 1
ATOM 830 N N . VAL A 1 107 ? -8.656 -19.703 -16.469 1 97.44 107 VAL A N 1
ATOM 831 C CA . VAL A 1 107 ? -8.695 -20.219 -15.109 1 97.44 107 VAL A CA 1
ATOM 832 C C . VAL A 1 107 ? -9.859 -21.188 -14.953 1 97.44 107 VAL A C 1
ATOM 834 O O . VAL A 1 107 ? -11 -20.859 -15.297 1 97.44 107 VAL A O 1
ATOM 837 N N . THR A 1 108 ? -9.633 -22.312 -14.461 1 97.69 108 THR A N 1
ATOM 838 C CA . THR A 1 108 ? -10.656 -23.344 -14.305 1 97.69 108 THR A CA 1
ATOM 839 C C . THR A 1 108 ? -10.867 -23.672 -12.828 1 97.69 108 THR A C 1
ATOM 841 O O . THR A 1 108 ? -9.898 -23.828 -12.078 1 97.69 108 THR A O 1
ATOM 844 N N . GLN A 1 109 ? -12.117 -23.797 -12.469 1 96.5 109 GLN A N 1
ATOM 845 C CA . GLN A 1 109 ? -12.422 -24.25 -11.117 1 96.5 109 GLN A CA 1
ATOM 846 C C . GLN A 1 109 ? -12.07 -25.719 -10.945 1 96.5 109 GLN A C 1
ATOM 848 O O . GLN A 1 109 ? -12.273 -26.531 -11.859 1 96.5 109 GLN A O 1
ATOM 853 N N . GLN A 1 110 ? -11.5 -25.969 -9.82 1 94.88 110 GLN A N 1
ATOM 854 C CA . GLN A 1 110 ? -11.188 -27.359 -9.453 1 94.88 110 GLN A CA 1
ATOM 855 C C . GLN A 1 110 ? -11.914 -27.75 -8.172 1 94.88 110 GLN A C 1
ATOM 857 O O . GLN A 1 110 ? -12.633 -26.953 -7.578 1 94.88 110 GLN A O 1
ATOM 862 N N . GLU A 1 111 ? -11.773 -29 -7.816 1 90.38 111 GLU A N 1
ATOM 863 C CA . GLU A 1 111 ? -12.367 -29.484 -6.57 1 90.38 111 GLU A CA 1
ATOM 864 C C . GLU A 1 111 ? -11.742 -28.781 -5.359 1 90.38 111 GLU A C 1
ATOM 866 O O . GLU A 1 111 ? -10.562 -28.438 -5.375 1 90.38 111 GLU A O 1
ATOM 871 N N . GLY A 1 112 ? -12.555 -28.531 -4.301 1 91.56 112 GLY A N 1
ATOM 872 C CA . GLY A 1 112 ? -12.062 -28.031 -3.031 1 91.56 112 GLY A CA 1
ATOM 873 C C . GLY A 1 112 ? -11.727 -26.547 -3.07 1 91.56 112 GLY A C 1
ATOM 874 O O . GLY A 1 112 ? -10.766 -26.109 -2.439 1 91.56 112 GLY A O 1
ATOM 875 N N . GLU A 1 113 ? -12.289 -25.766 -3.883 1 93.56 113 GLU A N 1
ATOM 876 C CA . GLU A 1 113 ? -12.164 -24.312 -3.979 1 93.56 113 GLU A CA 1
ATOM 877 C C . GLU A 1 113 ? -10.828 -23.906 -4.602 1 93.56 113 GLU A C 1
ATOM 879 O O . GLU A 1 113 ? -10.344 -22.797 -4.387 1 93.56 113 GLU A O 1
ATOM 884 N N . TRP A 1 114 ? -10.227 -24.891 -5.23 1 97.5 114 TRP A N 1
ATOM 885 C CA . TRP A 1 114 ? -9.016 -24.578 -5.988 1 97.5 114 TRP A CA 1
ATOM 886 C C . TRP A 1 114 ? -9.359 -24.047 -7.375 1 97.5 114 TRP A C 1
ATOM 888 O O . TRP A 1 114 ? -10.414 -24.391 -7.934 1 97.5 114 TRP A O 1
ATOM 898 N N . MET A 1 115 ? -8.531 -23.203 -7.836 1 98.44 115 MET A N 1
ATOM 899 C CA . MET A 1 115 ? -8.562 -22.703 -9.211 1 98.44 115 MET A CA 1
ATOM 900 C C . MET A 1 115 ? -7.219 -22.906 -9.891 1 98.44 115 MET A C 1
ATOM 902 O O . MET A 1 115 ? -6.168 -22.75 -9.273 1 98.44 115 MET A O 1
ATOM 906 N N . GLU A 1 116 ? -7.293 -23.219 -11.141 1 98.25 116 GLU A N 1
ATOM 907 C CA . GLU A 1 116 ? -6.051 -23.516 -11.836 1 98.25 116 GLU A CA 1
ATOM 908 C C . GLU A 1 116 ? -5.887 -22.641 -13.07 1 98.25 116 GLU A C 1
ATOM 910 O O . GLU A 1 116 ? -6.84 -22.438 -13.828 1 98.25 116 GLU A O 1
ATOM 915 N N . MET A 1 117 ? -4.688 -22.172 -13.219 1 97.69 117 MET A N 1
ATOM 916 C CA . MET A 1 117 ? -4.305 -21.422 -14.414 1 97.69 117 MET A CA 1
ATOM 917 C C . MET A 1 117 ? -3.424 -22.281 -15.32 1 97.69 117 MET A C 1
ATOM 919 O O . MET A 1 117 ? -2.754 -23.203 -14.859 1 97.69 117 MET A O 1
ATOM 923 N N . ASP A 1 118 ? -3.463 -21.906 -16.594 1 94.75 118 ASP A N 1
ATOM 924 C CA . ASP A 1 118 ? -2.66 -22.578 -17.625 1 94.75 118 ASP A CA 1
ATOM 925 C C . ASP A 1 118 ? -1.543 -21.656 -18.125 1 94.75 118 ASP A C 1
ATOM 927 O O . ASP A 1 118 ? -1.808 -20.641 -18.781 1 94.75 118 ASP A O 1
ATOM 931 N N . PHE A 1 119 ? -0.27 -22.078 -17.844 1 93.94 119 PHE A N 1
ATOM 932 C CA . PHE A 1 119 ? 0.874 -21.219 -18.156 1 93.94 119 PHE A CA 1
ATOM 933 C C . PHE A 1 119 ? 1.892 -21.984 -19 1 93.94 119 PHE A C 1
ATOM 935 O O . PHE A 1 119 ? 1.856 -23.219 -19.062 1 93.94 119 PHE A O 1
ATOM 942 N N . PRO A 1 120 ? 2.725 -21.266 -19.656 1 93.81 120 PRO A N 1
ATOM 943 C CA . PRO A 1 120 ? 3.797 -21.953 -20.391 1 93.81 120 PRO A CA 1
ATOM 944 C C . PRO A 1 120 ? 4.844 -22.562 -19.453 1 93.81 120 PRO A C 1
ATOM 946 O O . PRO A 1 120 ? 5.043 -22.078 -18.344 1 93.81 120 PRO A O 1
ATOM 949 N N . SER A 1 121 ? 5.426 -23.578 -19.969 1 97.38 121 SER A N 1
ATOM 950 C CA . SER A 1 121 ? 6.57 -24.172 -19.281 1 97.38 121 SER A CA 1
ATOM 951 C C . SER A 1 121 ? 7.879 -23.531 -19.75 1 97.38 121 SER A C 1
ATOM 953 O O . SER A 1 121 ? 8.141 -23.453 -20.938 1 97.38 121 SER A O 1
ATOM 955 N N . TRP A 1 122 ? 8.688 -23.047 -18.766 1 97.44 122 TRP A N 1
ATOM 956 C CA . TRP A 1 122 ? 10.031 -22.547 -19.031 1 97.44 122 TRP A CA 1
ATOM 957 C C . TRP A 1 122 ? 11.086 -23.469 -18.422 1 97.44 122 TRP A C 1
ATOM 959 O O . TRP A 1 122 ? 11.422 -23.344 -17.234 1 97.44 122 TRP A O 1
ATOM 969 N N . VAL A 1 123 ? 11.648 -24.281 -19.25 1 97.88 123 VAL A N 1
ATOM 970 C CA . VAL A 1 123 ? 12.633 -25.234 -18.734 1 97.88 123 VAL A CA 1
ATOM 971 C C . VAL A 1 123 ? 13.953 -24.516 -18.453 1 97.88 123 VAL A C 1
ATOM 973 O O . VAL A 1 123 ? 14.602 -24.031 -19.375 1 97.88 123 VAL A O 1
ATOM 976 N N . PRO A 1 124 ? 14.328 -24.562 -17.156 1 98.12 124 PRO A N 1
ATOM 977 C CA . PRO A 1 124 ? 15.57 -23.844 -16.859 1 98.12 124 PRO A CA 1
ATOM 978 C C . PRO A 1 124 ? 16.812 -24.609 -17.297 1 98.12 124 PRO A C 1
ATOM 980 O O . PRO A 1 124 ? 16.812 -25.844 -17.281 1 98.12 124 PRO A O 1
ATOM 983 N N . GLU A 1 125 ? 17.812 -23.828 -17.609 1 98.06 125 GLU A N 1
ATOM 984 C CA . GLU A 1 125 ? 19.094 -24.406 -18 1 98.06 125 GLU A CA 1
ATOM 985 C C . GLU A 1 125 ? 20.188 -24.047 -17 1 98.06 125 GLU A C 1
ATOM 987 O O . GLU A 1 125 ? 20.219 -22.938 -16.469 1 98.06 125 GLU A O 1
ATOM 992 N N . PRO A 1 126 ? 21.062 -25.047 -16.828 1 98 126 PRO A N 1
ATOM 993 C CA . PRO A 1 126 ? 22.172 -24.719 -15.93 1 98 126 PRO A CA 1
ATOM 994 C C . PRO A 1 126 ? 23 -23.531 -16.406 1 98 126 PRO A C 1
ATOM 996 O O . PRO A 1 126 ? 23.203 -23.344 -17.609 1 98 126 PRO A O 1
ATOM 999 N N . CYS A 1 127 ? 23.438 -22.766 -15.438 1 97.56 127 CYS A N 1
ATOM 1000 C CA . CYS A 1 127 ? 24.328 -21.641 -15.75 1 97.56 127 CYS A CA 1
ATOM 1001 C C . CYS A 1 127 ? 25.359 -21.453 -14.664 1 97.56 127 CYS A C 1
ATOM 1003 O O . CYS A 1 127 ? 25.25 -22.016 -13.57 1 97.56 127 CYS A O 1
ATOM 1005 N N . ALA A 1 128 ? 26.391 -20.719 -15.039 1 96.56 128 ALA A N 1
ATOM 1006 C CA . ALA A 1 128 ? 27.391 -20.359 -14.039 1 96.56 128 ALA A CA 1
ATOM 1007 C C . ALA A 1 128 ? 26.812 -19.453 -12.969 1 96.56 128 ALA A C 1
ATOM 1009 O O . ALA A 1 128 ? 26.016 -18.562 -13.273 1 96.56 128 ALA A O 1
ATOM 1010 N N . MET A 1 129 ? 27.203 -19.672 -11.805 1 97 129 MET A N 1
ATOM 1011 C CA . MET A 1 129 ? 26.766 -18.812 -10.711 1 97 129 MET A CA 1
ATOM 1012 C C . MET A 1 129 ? 27.281 -17.391 -10.906 1 97 129 MET A C 1
ATOM 1014 O O . MET A 1 129 ? 28.484 -17.172 -11.031 1 97 129 MET A O 1
ATOM 1018 N N . PRO A 1 130 ? 26.422 -16.484 -10.953 1 97 130 PRO A N 1
ATOM 1019 C CA . PRO A 1 130 ? 26.875 -15.102 -11.109 1 97 130 PRO A CA 1
ATOM 1020 C C . PRO A 1 130 ? 27.75 -14.633 -9.945 1 97 130 PRO A C 1
ATOM 1022 O O . PRO A 1 130 ? 27.484 -14.984 -8.797 1 97 130 PRO A O 1
ATOM 1025 N N . GLU A 1 131 ? 28.688 -13.789 -10.328 1 95.69 131 GLU A N 1
ATOM 1026 C CA . GLU A 1 131 ? 29.516 -13.172 -9.297 1 95.69 131 GLU A CA 1
ATOM 1027 C C . GLU A 1 131 ? 28.672 -12.328 -8.344 1 95.69 131 GLU A C 1
ATOM 1029 O O . GLU A 1 131 ? 27.812 -11.562 -8.781 1 95.69 131 GLU A O 1
ATOM 1034 N N . GLY A 1 132 ? 28.844 -12.578 -7.059 1 96.69 132 GLY A N 1
ATOM 1035 C CA . GLY A 1 132 ? 28.156 -11.75 -6.082 1 96.69 132 GLY A CA 1
ATOM 1036 C C . GLY A 1 132 ? 26.844 -12.328 -5.617 1 96.69 132 GLY A C 1
ATOM 1037 O O . GLY A 1 132 ? 26.234 -11.828 -4.668 1 96.69 132 GLY A O 1
ATOM 1038 N N . LEU A 1 133 ? 26.391 -13.383 -6.227 1 97.88 133 LEU A N 1
ATOM 1039 C CA . LEU A 1 133 ? 25.078 -13.945 -5.902 1 97.88 133 LEU A CA 1
ATOM 1040 C C . LEU A 1 133 ? 25.031 -14.422 -4.453 1 97.88 133 LEU A C 1
ATOM 1042 O O . LEU A 1 133 ? 24.094 -14.117 -3.719 1 97.88 133 LEU A O 1
ATOM 1046 N N . ALA A 1 13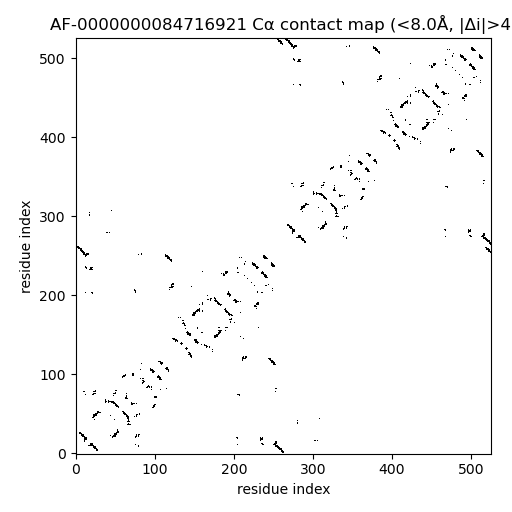4 ? 26.016 -15.156 -4.051 1 97.56 134 ALA A N 1
ATOM 1047 C CA . ALA A 1 134 ? 26.062 -15.688 -2.691 1 97.56 134 ALA A CA 1
ATOM 1048 C C . ALA A 1 134 ? 26.047 -14.562 -1.662 1 97.56 134 ALA A C 1
ATOM 1050 O O . ALA A 1 134 ? 25.359 -14.648 -0.644 1 97.56 134 ALA A O 1
ATOM 1051 N N . GLU A 1 135 ? 26.797 -13.594 -1.942 1 96.94 135 GLU A N 1
ATOM 1052 C CA . GLU A 1 135 ? 26.828 -12.422 -1.066 1 96.94 135 GLU A CA 1
ATOM 1053 C C . GLU A 1 135 ? 25.484 -11.727 -1.024 1 96.94 135 GLU A C 1
ATOM 1055 O O . GLU A 1 135 ? 25.031 -11.297 0.039 1 96.94 135 GLU A O 1
ATOM 1060 N N . ALA A 1 136 ? 24.844 -11.625 -2.156 1 97.69 136 ALA A N 1
ATOM 1061 C CA . ALA A 1 136 ? 23.562 -10.945 -2.262 1 97.69 136 ALA A CA 1
ATOM 1062 C C . ALA A 1 136 ? 22.469 -11.703 -1.501 1 97.69 136 ALA A C 1
ATOM 1064 O O . ALA A 1 136 ? 21.625 -11.094 -0.842 1 97.69 136 ALA A O 1
ATOM 1065 N N . LEU A 1 137 ? 22.562 -12.984 -1.526 1 98.19 137 LEU A N 1
ATOM 1066 C CA . LEU A 1 137 ? 21.547 -13.82 -0.899 1 98.19 137 LEU A CA 1
ATOM 1067 C C . LEU A 1 137 ? 21.875 -14.086 0.562 1 98.19 137 LEU A C 1
ATOM 1069 O O . LEU A 1 137 ? 21.016 -14.477 1.345 1 98.19 137 LEU A O 1
ATOM 1073 N N . GLY A 1 138 ? 23.141 -13.945 0.956 1 97.06 138 GLY A N 1
ATOM 1074 C CA . GLY A 1 138 ? 23.609 -14.281 2.291 1 97.06 138 GLY A CA 1
ATOM 1075 C C . GLY A 1 138 ? 23.938 -15.75 2.457 1 97.06 138 GLY A C 1
ATOM 1076 O O . GLY A 1 138 ? 24.172 -16.219 3.574 1 97.06 138 GLY A O 1
ATOM 1077 N N . ALA A 1 139 ? 23.859 -16.516 1.416 1 97.75 139 ALA A N 1
ATOM 1078 C CA . ALA A 1 139 ? 24.141 -17.938 1.399 1 97.75 139 ALA A CA 1
ATOM 1079 C C . ALA A 1 139 ? 24.516 -18.406 -0.006 1 97.75 139 ALA A C 1
ATOM 1081 O O . ALA A 1 139 ? 24.109 -17.797 -0.997 1 97.75 139 ALA A O 1
ATOM 1082 N N . GLU A 1 140 ? 25.219 -19.469 -0.121 1 97.5 140 GLU A N 1
ATOM 1083 C CA . GLU A 1 140 ? 25.625 -20 -1.416 1 97.5 140 GLU A CA 1
ATOM 1084 C C . GLU A 1 140 ? 24.672 -21.094 -1.893 1 97.5 140 GLU A C 1
ATOM 1086 O O . GLU A 1 140 ? 24.484 -22.109 -1.214 1 97.5 140 GLU A O 1
ATOM 1091 N N . PRO A 1 141 ? 24.094 -20.891 -3.004 1 98.56 141 PRO A N 1
ATOM 1092 C CA . PRO A 1 141 ? 23.25 -21.969 -3.539 1 98.56 141 PRO A CA 1
ATOM 1093 C C . PRO A 1 141 ? 24.078 -23.156 -4.016 1 98.56 141 PRO A C 1
ATOM 1095 O O . PRO A 1 141 ? 25.266 -23.016 -4.32 1 98.56 141 PRO A O 1
ATOM 1098 N N . ARG A 1 142 ? 23.469 -24.297 -4.062 1 98.31 142 ARG A N 1
ATOM 1099 C CA . ARG A 1 142 ? 24.109 -25.516 -4.551 1 98.31 142 ARG A CA 1
ATOM 1100 C C . ARG A 1 142 ? 24.297 -25.469 -6.062 1 98.31 142 ARG A C 1
ATOM 1102 O O . ARG A 1 142 ? 25.297 -25.969 -6.582 1 98.31 142 ARG A O 1
ATOM 1109 N N . GLU A 1 143 ? 23.344 -24.922 -6.816 1 98.12 143 GLU A N 1
ATOM 1110 C CA . GLU A 1 143 ? 23.406 -24.75 -8.266 1 98.12 143 GLU A CA 1
ATOM 1111 C C . GLU A 1 143 ? 22.516 -23.578 -8.711 1 98.12 143 GLU A C 1
ATOM 1113 O O . GLU A 1 143 ? 21.672 -23.109 -7.953 1 98.12 143 GLU A O 1
ATOM 1118 N N . THR A 1 144 ? 22.797 -23.109 -9.836 1 98.62 144 THR A N 1
ATOM 1119 C CA . THR A 1 144 ? 22.016 -22.031 -10.445 1 98.62 144 THR A CA 1
ATOM 1120 C C . THR A 1 144 ? 21.547 -22.438 -11.836 1 98.62 144 THR A C 1
ATOM 1122 O O . THR A 1 144 ? 22.266 -23.125 -12.562 1 98.62 144 THR A O 1
ATOM 1125 N N . LEU A 1 145 ? 20.375 -22.109 -12.133 1 98.62 145 LEU A N 1
ATOM 1126 C CA . LEU A 1 145 ? 19.781 -22.25 -13.461 1 98.62 145 LEU A CA 1
ATOM 1127 C C . LEU A 1 145 ? 19.156 -20.953 -13.93 1 98.62 145 LEU A C 1
ATOM 1129 O O . LEU A 1 145 ? 19 -20.016 -13.148 1 98.62 145 LEU A O 1
ATOM 1133 N N . VAL A 1 146 ? 18.797 -20.938 -15.266 1 98.06 146 VAL A N 1
ATOM 1134 C CA . VAL A 1 146 ? 18.312 -19.656 -15.742 1 98.06 146 VAL A CA 1
ATOM 1135 C C . VAL A 1 146 ? 17.203 -19.859 -16.766 1 98.06 146 VAL A C 1
ATOM 1137 O O . VAL A 1 146 ? 17.25 -20.797 -17.562 1 98.06 146 VAL A O 1
ATOM 1140 N N . THR A 1 147 ? 16.219 -19.141 -16.688 1 96.31 147 THR A N 1
ATOM 1141 C CA . THR A 1 147 ? 15.227 -18.828 -17.719 1 96.31 147 THR A CA 1
ATOM 1142 C C . THR A 1 147 ? 15.062 -17.312 -17.875 1 96.31 147 THR A C 1
ATOM 1144 O O . THR A 1 147 ? 15.977 -16.641 -18.344 1 96.31 147 THR A O 1
ATOM 1147 N N . ARG A 1 148 ? 13.875 -16.766 -17.625 1 90 148 ARG A N 1
ATOM 1148 C CA . ARG A 1 148 ? 13.688 -15.32 -17.453 1 90 148 ARG A CA 1
ATOM 1149 C C . ARG A 1 148 ? 14.328 -14.836 -16.156 1 90 148 ARG A C 1
ATOM 1151 O O . ARG A 1 148 ? 15.008 -13.812 -16.141 1 90 148 ARG A O 1
ATOM 1158 N N . ASP A 1 149 ? 14.219 -15.695 -15.188 1 96.19 149 ASP A N 1
ATOM 1159 C CA . ASP A 1 149 ? 14.734 -15.43 -13.852 1 96.19 149 ASP A CA 1
ATOM 1160 C C . ASP A 1 149 ? 15.922 -16.344 -13.539 1 96.19 149 ASP A C 1
ATOM 1162 O O . ASP A 1 149 ? 16.109 -17.375 -14.18 1 96.19 149 ASP A O 1
ATOM 1166 N N . LEU A 1 150 ? 16.734 -15.875 -12.617 1 98.25 150 LEU A N 1
ATOM 1167 C CA . LEU A 1 150 ? 17.781 -16.734 -12.07 1 98.25 150 LEU A CA 1
ATOM 1168 C C . LEU A 1 150 ? 17.219 -17.625 -10.969 1 98.25 150 LEU A C 1
ATOM 1170 O O . LEU A 1 150 ? 16.625 -17.141 -10.008 1 98.25 150 LEU A O 1
ATOM 1174 N N . LEU A 1 151 ? 17.406 -18.891 -11.18 1 98.56 151 LEU A N 1
ATOM 1175 C CA . LEU A 1 151 ? 17.016 -19.875 -10.172 1 98.56 151 LEU A CA 1
ATOM 1176 C C . LEU A 1 151 ? 18.203 -20.281 -9.32 1 98.56 151 LEU A C 1
ATOM 1178 O O . LEU A 1 151 ? 19.219 -20.75 -9.844 1 98.56 151 LEU A O 1
ATOM 1182 N N . ALA A 1 152 ? 18.156 -20.031 -8.055 1 98.88 152 ALA A N 1
ATOM 1183 C CA . ALA A 1 152 ? 19.156 -20.453 -7.09 1 98.88 152 ALA A CA 1
ATOM 1184 C C . ALA A 1 152 ? 18.656 -21.625 -6.246 1 98.88 152 ALA A C 1
ATOM 1186 O O . ALA A 1 152 ? 17.75 -21.469 -5.426 1 98.88 152 ALA A O 1
ATOM 1187 N N . VAL A 1 153 ? 19.234 -22.766 -6.383 1 98.88 153 VAL A N 1
ATOM 1188 C CA . VAL A 1 153 ? 18.766 -23.984 -5.73 1 98.88 153 VAL A CA 1
ATOM 1189 C C . VAL A 1 153 ? 19.578 -24.25 -4.465 1 98.88 153 VAL A C 1
ATOM 1191 O O . VAL A 1 153 ? 20.812 -24.266 -4.508 1 98.88 153 VAL A O 1
ATOM 1194 N N . PHE A 1 154 ? 18.875 -24.406 -3.375 1 98.88 154 PHE A N 1
ATOM 1195 C CA . PHE A 1 154 ? 19.516 -24.688 -2.094 1 98.88 154 PHE A CA 1
ATOM 1196 C C . PHE A 1 154 ? 19.234 -26.125 -1.662 1 98.88 154 PHE A C 1
ATOM 1198 O O . PHE A 1 154 ? 18.406 -26.812 -2.27 1 98.88 154 PHE A O 1
ATOM 1205 N N . ASP A 1 155 ? 19.969 -26.531 -0.607 1 98.31 155 ASP A N 1
ATOM 1206 C CA . ASP A 1 155 ? 19.875 -27.922 -0.173 1 98.31 155 ASP A CA 1
ATOM 1207 C C . ASP A 1 155 ? 18.641 -28.156 0.69 1 98.31 155 ASP A C 1
ATOM 1209 O O . ASP A 1 155 ? 18.062 -29.25 0.676 1 98.31 155 ASP A O 1
ATOM 1213 N N . THR A 1 156 ? 18.297 -27.078 1.475 1 98.25 156 THR A N 1
ATOM 1214 C CA . THR A 1 156 ? 17.234 -27.328 2.441 1 98.25 156 THR A CA 1
ATOM 1215 C C . THR A 1 156 ? 16.25 -26.172 2.48 1 98.25 156 THR A C 1
ATOM 1217 O O . THR A 1 156 ? 16.609 -25.031 2.158 1 98.25 156 THR A O 1
ATOM 1220 N N . GLU A 1 157 ? 15.047 -26.531 2.875 1 98.56 157 GLU A N 1
ATOM 1221 C CA . GLU A 1 157 ? 14.016 -25.531 3.121 1 98.56 157 GLU A CA 1
ATOM 1222 C C . GLU A 1 157 ? 14.492 -24.484 4.137 1 98.56 157 GLU A C 1
ATOM 1224 O O . GLU A 1 157 ? 14.195 -23.297 4 1 98.56 157 GLU A O 1
ATOM 1229 N N . GLU A 1 158 ? 15.219 -24.891 5.141 1 98.19 158 GLU A N 1
ATOM 1230 C CA . GLU A 1 158 ? 15.703 -24 6.199 1 98.19 158 GLU A CA 1
ATOM 1231 C C . GLU A 1 158 ? 16.625 -22.922 5.641 1 98.19 158 GLU A C 1
ATOM 1233 O O . GLU A 1 158 ? 16.594 -21.781 6.082 1 98.19 158 GLU A O 1
ATOM 1238 N N . GLN A 1 159 ? 17.422 -23.328 4.695 1 98.19 159 GLN A N 1
ATOM 1239 C CA . GLN A 1 159 ? 18.312 -22.359 4.062 1 98.19 159 GLN A CA 1
ATOM 1240 C C . GLN A 1 159 ? 17.516 -21.266 3.336 1 98.19 159 GLN A C 1
ATOM 1242 O O . GLN A 1 159 ? 17.828 -20.078 3.463 1 98.19 159 GLN A O 1
ATOM 1247 N N . VAL A 1 160 ? 16.5 -21.703 2.607 1 98.69 160 VAL A N 1
ATOM 1248 C CA . VAL A 1 160 ? 15.68 -20.766 1.852 1 98.69 160 VAL A CA 1
ATOM 1249 C C . VAL A 1 160 ? 14.945 -19.828 2.811 1 98.69 160 VAL A C 1
ATOM 1251 O O . VAL A 1 160 ? 14.906 -18.625 2.598 1 98.69 160 VAL A O 1
ATOM 1254 N N . ARG A 1 161 ? 14.391 -20.359 3.859 1 98 161 ARG A N 1
ATOM 1255 C CA . ARG A 1 161 ? 13.641 -19.594 4.852 1 98 161 ARG A CA 1
ATOM 1256 C C . ARG A 1 161 ? 14.531 -18.578 5.539 1 98 161 ARG A C 1
ATOM 1258 O O . ARG A 1 161 ? 14.078 -17.469 5.879 1 98 161 ARG A O 1
ATOM 1265 N N . ALA A 1 162 ? 15.797 -18.828 5.691 1 97.5 162 ALA A N 1
ATOM 1266 C CA . ALA A 1 162 ? 16.703 -18.031 6.508 1 97.5 162 ALA A CA 1
ATOM 1267 C C . ALA A 1 162 ? 17.391 -16.953 5.668 1 97.5 162 ALA A C 1
ATOM 1269 O O . ALA A 1 162 ? 18.125 -16.109 6.203 1 97.5 162 ALA A O 1
ATOM 1270 N N . LEU A 1 163 ? 17.156 -17 4.379 1 98.12 163 LEU A N 1
ATOM 1271 C CA . LEU A 1 163 ? 17.828 -16.031 3.514 1 98.12 163 LEU A CA 1
ATOM 1272 C C . LEU A 1 163 ? 17.531 -14.609 3.971 1 98.12 163 LEU A C 1
ATOM 1274 O O . LEU A 1 163 ? 16.406 -14.297 4.363 1 98.12 163 LEU A O 1
ATOM 1278 N N . ALA A 1 164 ? 18.5 -13.766 4.016 1 96 164 ALA A N 1
ATOM 1279 C CA . ALA A 1 164 ? 18.406 -12.336 4.285 1 96 164 ALA A CA 1
ATOM 1280 C C . ALA A 1 164 ? 19.062 -11.523 3.168 1 96 164 ALA A C 1
ATOM 1282 O O . ALA A 1 164 ? 20.109 -10.914 3.367 1 96 164 ALA A O 1
ATOM 1283 N N . PRO A 1 165 ? 18.422 -11.508 2.062 1 97.38 165 PRO A N 1
ATOM 1284 C CA . PRO A 1 165 ? 19.047 -10.938 0.863 1 97.38 165 PRO A CA 1
ATOM 1285 C C . PRO A 1 165 ? 19.312 -9.438 1 1 97.38 165 PRO A C 1
ATOM 1287 O O . PRO A 1 165 ? 18.516 -8.711 1.605 1 97.38 165 PRO A O 1
ATOM 1290 N N . ASP A 1 166 ? 20.453 -9.039 0.482 1 95.44 166 ASP A N 1
ATOM 1291 C CA . ASP A 1 166 ? 20.75 -7.625 0.268 1 95.44 166 ASP A CA 1
ATOM 1292 C C . ASP A 1 166 ? 20.125 -7.125 -1.032 1 95.44 166 ASP A C 1
ATOM 1294 O O . ASP A 1 166 ? 20.625 -7.402 -2.119 1 95.44 166 ASP A O 1
ATOM 1298 N N . MET A 1 167 ? 19.125 -6.309 -0.895 1 93.56 167 MET A N 1
ATOM 1299 C CA . MET A 1 167 ? 18.297 -5.949 -2.051 1 93.56 167 MET A CA 1
ATOM 1300 C C . MET A 1 167 ? 19.094 -5.098 -3.035 1 93.56 167 MET A C 1
ATOM 1302 O O . MET A 1 167 ? 18.891 -5.191 -4.246 1 93.56 167 MET A O 1
ATOM 1306 N N . ALA A 1 168 ? 19.922 -4.309 -2.543 1 89.06 168 ALA A N 1
ATOM 1307 C CA . ALA A 1 168 ? 20.75 -3.5 -3.426 1 89.06 168 ALA A CA 1
ATOM 1308 C C . ALA A 1 168 ? 21.688 -4.375 -4.25 1 89.06 168 ALA A C 1
ATOM 1310 O O . ALA A 1 168 ? 21.859 -4.16 -5.453 1 89.06 168 ALA A O 1
ATOM 1311 N N . LYS A 1 169 ? 22.328 -5.32 -3.586 1 94.75 169 LYS A N 1
ATOM 1312 C CA . LYS A 1 169 ? 23.234 -6.234 -4.281 1 94.75 169 LYS A CA 1
ATOM 1313 C C . LYS A 1 169 ? 22.469 -7.105 -5.273 1 94.75 169 LYS A C 1
ATOM 1315 O O . LYS A 1 169 ? 22.969 -7.391 -6.367 1 94.75 169 LYS A O 1
ATOM 1320 N N . LEU A 1 170 ? 21.297 -7.531 -4.922 1 96 170 LEU A N 1
ATOM 1321 C CA . LEU A 1 170 ? 20.469 -8.328 -5.828 1 96 170 LEU A CA 1
ATOM 1322 C C . LEU A 1 170 ? 20.094 -7.523 -7.066 1 96 170 LEU A C 1
ATOM 1324 O O . LEU A 1 170 ? 20.094 -8.055 -8.18 1 96 170 LEU A O 1
ATOM 1328 N N . ALA A 1 171 ? 19.797 -6.246 -6.816 1 93.06 171 ALA A N 1
ATOM 1329 C CA . ALA A 1 171 ? 19.391 -5.367 -7.91 1 93.06 171 ALA A CA 1
ATOM 1330 C C . ALA A 1 171 ? 20.531 -5.172 -8.906 1 93.06 171 ALA A C 1
ATOM 1332 O O . ALA A 1 171 ? 20.297 -4.828 -10.07 1 93.06 171 ALA A O 1
ATOM 1333 N N . ALA A 1 172 ? 21.703 -5.371 -8.469 1 92.88 172 ALA A N 1
ATOM 1334 C CA . ALA A 1 172 ? 22.875 -5.184 -9.312 1 92.88 172 ALA A CA 1
ATOM 1335 C C . ALA A 1 172 ? 23.094 -6.375 -10.242 1 92.88 172 ALA A C 1
ATOM 1337 O O . ALA A 1 172 ? 23.844 -6.293 -11.211 1 92.88 172 ALA A O 1
ATOM 1338 N N . LEU A 1 173 ? 22.391 -7.426 -9.883 1 93.5 173 LEU A N 1
ATOM 1339 C CA . LEU A 1 173 ? 22.469 -8.594 -10.758 1 93.5 173 LEU A CA 1
ATOM 1340 C C . LEU A 1 173 ? 21.656 -8.383 -12.031 1 93.5 173 LEU A C 1
ATOM 1342 O O . LEU A 1 173 ? 20.641 -7.703 -12.016 1 93.5 173 LEU A O 1
ATOM 1346 N N . GLU A 1 174 ? 22.141 -8.781 -13.188 1 91.19 174 GLU A N 1
ATOM 1347 C CA . GLU A 1 174 ? 21.516 -8.523 -14.477 1 91.19 174 GLU A CA 1
ATOM 1348 C C . GLU A 1 174 ? 20.469 -9.594 -14.812 1 91.19 174 GLU A C 1
ATOM 1350 O O . GLU A 1 174 ? 20.484 -10.164 -15.898 1 91.19 174 GLU A O 1
ATOM 1355 N N . TYR A 1 175 ? 19.594 -9.93 -13.883 1 93.56 175 TYR A N 1
ATOM 1356 C CA . TYR A 1 175 ? 18.438 -10.797 -14.062 1 93.56 175 TYR A CA 1
ATOM 1357 C C . TYR A 1 175 ? 17.156 -10.086 -13.648 1 93.56 175 TYR A C 1
ATOM 1359 O O . TYR A 1 175 ? 17.188 -9.18 -12.82 1 93.56 175 TYR A O 1
ATOM 1367 N N . PHE A 1 176 ? 16.078 -10.461 -14.234 1 93.31 176 PHE A N 1
ATOM 1368 C CA . PHE A 1 176 ? 14.789 -9.883 -13.875 1 93.31 176 PHE A CA 1
ATOM 1369 C C . PHE A 1 176 ? 14.477 -10.133 -12.406 1 93.31 176 PHE A C 1
ATOM 1371 O O . PHE A 1 176 ? 14.125 -9.203 -11.672 1 93.31 176 PHE A O 1
ATOM 1378 N N . ALA A 1 177 ? 14.688 -11.391 -11.992 1 96.81 177 ALA A N 1
ATOM 1379 C CA . ALA A 1 177 ? 14.438 -11.805 -10.609 1 96.81 177 ALA A CA 1
ATOM 1380 C C . ALA A 1 177 ? 15.359 -12.953 -10.203 1 96.81 177 ALA A C 1
ATOM 1382 O O . ALA A 1 177 ? 15.961 -13.602 -11.062 1 96.81 177 ALA A O 1
ATOM 1383 N N . VAL A 1 178 ? 15.508 -13.086 -8.922 1 98.25 178 VAL A N 1
ATOM 1384 C CA . VAL A 1 178 ? 16.172 -14.242 -8.344 1 98.25 178 VAL A CA 1
ATOM 1385 C C . VAL A 1 178 ? 15.172 -15.086 -7.562 1 98.25 178 VAL A C 1
ATOM 1387 O O . VAL A 1 178 ? 14.5 -14.586 -6.66 1 98.25 178 VAL A O 1
ATOM 1390 N N . VAL A 1 179 ? 15.062 -16.312 -7.977 1 98.69 179 VAL A N 1
ATOM 1391 C CA . VAL A 1 179 ? 14.18 -17.281 -7.32 1 98.69 179 VAL A CA 1
ATOM 1392 C C . VAL A 1 179 ? 15.016 -18.266 -6.508 1 98.69 179 VAL A C 1
ATOM 1394 O O . VAL A 1 179 ? 15.836 -19 -7.059 1 98.69 179 VAL A O 1
ATOM 1397 N N . ALA A 1 180 ? 14.859 -18.266 -5.211 1 98.88 180 ALA A N 1
ATOM 1398 C CA . ALA A 1 180 ? 15.492 -19.266 -4.348 1 98.88 180 ALA A CA 1
ATOM 1399 C C . ALA A 1 180 ? 14.562 -20.453 -4.102 1 98.88 180 ALA A C 1
ATOM 1401 O O . ALA A 1 180 ? 13.367 -20.266 -3.861 1 98.88 180 ALA A O 1
ATOM 1402 N N . THR A 1 181 ? 15.102 -21.625 -4.195 1 98.88 181 THR A N 1
ATOM 1403 C CA . THR A 1 181 ? 14.234 -22.797 -4.051 1 98.88 181 THR A CA 1
ATOM 1404 C C . THR A 1 181 ? 14.992 -23.953 -3.416 1 98.88 181 THR A C 1
ATOM 1406 O O . THR A 1 181 ? 16.219 -23.984 -3.428 1 98.88 181 THR A O 1
ATOM 1409 N N . ALA A 1 182 ? 14.266 -24.812 -2.838 1 98.88 182 ALA A N 1
ATOM 1410 C CA . ALA A 1 182 ? 14.75 -26.062 -2.252 1 98.88 182 ALA A CA 1
ATOM 1411 C C . ALA A 1 182 ? 13.625 -27.078 -2.113 1 98.88 182 ALA A C 1
ATOM 1413 O O . ALA A 1 182 ? 12.453 -26.734 -2.275 1 98.88 182 ALA A O 1
ATOM 1414 N N . ARG A 1 183 ? 14 -28.297 -1.922 1 98.5 183 ARG A N 1
ATOM 1415 C CA . ARG A 1 183 ? 13.008 -29.297 -1.554 1 98.5 183 ARG A CA 1
ATOM 1416 C C . ARG A 1 183 ? 12.289 -28.906 -0.267 1 98.5 183 ARG A C 1
ATOM 1418 O O . ARG A 1 183 ? 12.906 -28.391 0.664 1 98.5 183 ARG A O 1
ATOM 1425 N N . GLY A 1 184 ? 11.039 -29.188 -0.228 1 98.25 184 GLY A N 1
ATOM 1426 C CA . GLY A 1 184 ? 10.25 -28.828 0.94 1 98.25 184 GLY A CA 1
ATOM 1427 C C . GLY A 1 184 ? 10.125 -29.938 1.953 1 98.25 184 GLY A C 1
ATOM 1428 O O . GLY A 1 184 ? 10.414 -31.094 1.646 1 98.25 184 GLY A O 1
ATOM 1429 N N . SER A 1 185 ? 9.711 -29.562 3.164 1 97.12 185 SER A N 1
ATOM 1430 C CA . SER A 1 185 ? 9.422 -30.531 4.211 1 97.12 185 SER A CA 1
ATOM 1431 C C . SER A 1 185 ? 7.961 -30.969 4.172 1 97.12 185 SER A C 1
ATOM 1433 O O . SER A 1 185 ? 7.66 -32.156 4.246 1 97.12 185 SER A O 1
ATOM 1435 N N . GLU A 1 186 ? 7.027 -30 3.996 1 97.25 186 GLU A N 1
ATOM 1436 C CA . GLU A 1 186 ? 5.59 -30.266 3.977 1 97.25 186 GLU A CA 1
ATOM 1437 C C . GLU A 1 186 ? 5.016 -30.094 2.574 1 97.25 186 GLU A C 1
ATOM 1439 O O . GLU A 1 186 ? 3.814 -30.266 2.361 1 97.25 186 GLU A O 1
ATOM 1444 N N . ALA A 1 187 ? 5.758 -29.688 1.68 1 98.5 187 ALA A N 1
ATOM 1445 C CA . ALA A 1 187 ? 5.477 -29.562 0.252 1 98.5 187 ALA A CA 1
ATOM 1446 C C . ALA A 1 187 ? 6.578 -30.219 -0.581 1 98.5 187 ALA A C 1
ATOM 1448 O O . ALA A 1 187 ? 7.609 -30.625 -0.044 1 98.5 187 ALA A O 1
ATOM 1449 N N . ASP A 1 188 ? 6.285 -30.375 -1.833 1 98.75 188 ASP A N 1
ATOM 1450 C CA . ASP A 1 188 ? 7.328 -30.938 -2.684 1 98.75 188 ASP A CA 1
ATOM 1451 C C . ASP A 1 188 ? 8.531 -30 -2.775 1 98.75 188 ASP A C 1
ATOM 1453 O O . ASP A 1 188 ? 9.68 -30.453 -2.764 1 98.75 188 ASP A O 1
ATOM 1457 N N . PHE A 1 189 ? 8.281 -28.703 -2.887 1 98.88 189 PHE A N 1
ATOM 1458 C CA . PHE A 1 189 ? 9.367 -27.719 -2.891 1 98.88 189 PHE A CA 1
ATOM 1459 C C . PHE A 1 189 ? 8.891 -26.391 -2.34 1 98.88 189 PHE A C 1
ATOM 1461 O O . PHE A 1 189 ? 7.691 -26.156 -2.191 1 98.88 189 PHE A O 1
ATOM 1468 N N . VAL A 1 190 ? 9.883 -25.516 -1.969 1 98.94 190 VAL A N 1
ATOM 1469 C CA . VAL A 1 190 ? 9.625 -24.172 -1.474 1 98.94 190 VAL A CA 1
ATOM 1470 C C . VAL A 1 190 ? 10.406 -23.156 -2.309 1 98.94 190 VAL A C 1
ATOM 1472 O O . VAL A 1 190 ? 11.352 -23.516 -3.016 1 98.94 190 VAL A O 1
ATOM 1475 N N . SER A 1 191 ? 9.961 -21.969 -2.238 1 98.88 191 SER A N 1
ATOM 1476 C CA . SER A 1 191 ? 10.648 -20.922 -2.986 1 98.88 191 SER A CA 1
ATOM 1477 C C . SER A 1 191 ? 10.492 -19.562 -2.314 1 98.88 191 SER A C 1
ATOM 1479 O O . SER A 1 191 ? 9.68 -19.422 -1.396 1 98.88 191 SER A O 1
ATOM 1481 N N . ARG A 1 192 ? 11.273 -18.672 -2.613 1 98.81 192 ARG A N 1
ATOM 1482 C CA . ARG A 1 192 ? 11.156 -17.219 -2.432 1 98.81 192 ARG A CA 1
ATOM 1483 C C . ARG A 1 192 ? 11.516 -16.484 -3.715 1 98.81 192 ARG A C 1
ATOM 1485 O O . ARG A 1 192 ? 12.305 -16.969 -4.523 1 98.81 192 ARG A O 1
ATOM 1492 N N . PHE A 1 193 ? 10.938 -15.367 -3.936 1 98.44 193 PHE A N 1
ATOM 1493 C CA . PHE A 1 193 ? 11.086 -14.633 -5.184 1 98.44 193 PHE A CA 1
ATOM 1494 C C . PHE A 1 193 ? 11.461 -13.18 -4.91 1 98.44 193 PHE A C 1
ATOM 1496 O O . PHE A 1 193 ? 10.719 -12.453 -4.246 1 98.44 193 PHE A O 1
ATOM 1503 N N . PHE A 1 194 ? 12.609 -12.727 -5.48 1 97.81 194 PHE A N 1
ATOM 1504 C CA . PHE A 1 194 ? 13.125 -11.383 -5.262 1 97.81 194 PHE A CA 1
ATOM 1505 C C . PHE A 1 194 ? 13.336 -10.664 -6.59 1 97.81 194 PHE A C 1
ATOM 1507 O O . PHE A 1 194 ? 14.047 -11.156 -7.465 1 97.81 194 PHE A O 1
ATOM 1514 N N . ALA A 1 195 ? 12.695 -9.461 -6.758 1 94.88 195 ALA A N 1
ATOM 1515 C CA . ALA A 1 195 ? 12.836 -8.656 -7.969 1 94.88 195 ALA A CA 1
ATOM 1516 C C . ALA A 1 195 ? 13.016 -7.18 -7.629 1 94.88 195 ALA A C 1
ATOM 1518 O O . ALA A 1 195 ? 12.234 -6.336 -8.078 1 94.88 195 ALA A O 1
ATOM 1519 N N . PRO A 1 196 ? 14.062 -6.844 -6.953 1 91.94 196 PRO A N 1
ATOM 1520 C CA . PRO A 1 196 ? 14.258 -5.457 -6.527 1 91.94 196 PRO A CA 1
ATOM 1521 C C . PRO A 1 196 ? 14.469 -4.504 -7.699 1 91.94 196 PRO A C 1
ATOM 1523 O O . PRO A 1 196 ? 14.188 -3.307 -7.586 1 91.94 196 PRO A O 1
ATOM 1526 N N . ARG A 1 197 ? 14.875 -4.98 -8.867 1 87.19 197 ARG A N 1
ATOM 1527 C CA . ARG A 1 197 ? 15.141 -4.137 -10.023 1 87.19 197 ARG A CA 1
ATOM 1528 C C . ARG A 1 197 ? 13.859 -3.467 -10.523 1 87.19 197 ARG A C 1
ATOM 1530 O O . ARG A 1 197 ? 13.906 -2.375 -11.094 1 87.19 197 ARG A O 1
ATOM 1537 N N . VAL A 1 198 ? 12.805 -4.129 -10.273 1 84.75 198 VAL A N 1
ATOM 1538 C CA . VAL A 1 198 ? 11.547 -3.574 -10.766 1 84.75 198 VAL A CA 1
ATOM 1539 C C . VAL A 1 198 ? 10.719 -3.057 -9.586 1 84.75 198 VAL A C 1
ATOM 1541 O O . VAL A 1 198 ? 9.5 -2.932 -9.688 1 84.75 198 VAL A O 1
ATOM 1544 N N . GLY A 1 199 ? 11.352 -2.875 -8.469 1 82.31 199 GLY A N 1
ATOM 1545 C CA . GLY A 1 199 ? 10.703 -2.238 -7.328 1 82.31 199 GLY A CA 1
ATOM 1546 C C . GLY A 1 199 ? 9.945 -3.217 -6.449 1 82.31 199 GLY A C 1
ATOM 1547 O O . GLY A 1 199 ? 9.086 -2.814 -5.664 1 82.31 199 GLY A O 1
ATOM 1548 N N . VAL A 1 200 ? 10.18 -4.504 -6.59 1 88.94 200 VAL A N 1
ATOM 1549 C CA . VAL A 1 200 ? 9.547 -5.543 -5.789 1 88.94 200 VAL A CA 1
ATOM 1550 C C . VAL A 1 200 ? 10.602 -6.312 -5 1 88.94 200 VAL A C 1
ATOM 1552 O O . VAL A 1 200 ? 11.094 -7.348 -5.453 1 88.94 200 VAL A O 1
ATOM 1555 N N . PRO A 1 201 ? 10.922 -5.801 -3.873 1 92 201 PRO A N 1
ATOM 1556 C CA . PRO A 1 201 ? 11.945 -6.516 -3.109 1 92 201 PRO A CA 1
ATOM 1557 C C . PRO A 1 201 ? 11.656 -8.008 -2.986 1 92 201 PRO A C 1
ATOM 1559 O O . PRO A 1 201 ? 12.484 -8.836 -3.377 1 92 201 PRO A O 1
ATOM 1562 N N . GLU A 1 202 ? 10.453 -8.328 -2.545 1 96.44 202 GLU A N 1
ATOM 1563 C CA . GLU A 1 202 ? 10.016 -9.719 -2.471 1 96.44 202 GLU A CA 1
ATOM 1564 C C . GLU A 1 202 ? 8.531 -9.852 -2.805 1 96.44 202 GLU A C 1
ATOM 1566 O O . GLU A 1 202 ? 7.699 -9.156 -2.223 1 96.44 202 GLU A O 1
ATOM 1571 N N . ASP A 1 203 ? 8.273 -10.672 -3.729 1 96.69 203 ASP A N 1
ATOM 1572 C CA . ASP A 1 203 ? 6.891 -10.969 -4.078 1 96.69 203 ASP A CA 1
ATOM 1573 C C . ASP A 1 203 ? 6.316 -12.055 -3.172 1 96.69 203 ASP A C 1
ATOM 1575 O O . ASP A 1 203 ? 6.953 -13.086 -2.951 1 96.69 203 ASP A O 1
ATOM 1579 N N . PRO A 1 204 ? 5.145 -11.859 -2.639 1 97.62 204 PRO A N 1
ATOM 1580 C CA . PRO A 1 204 ? 4.586 -12.828 -1.698 1 97.62 204 PRO A CA 1
ATOM 1581 C C . PRO A 1 204 ? 4.363 -14.203 -2.33 1 97.62 204 PRO A C 1
ATOM 1583 O O . PRO A 1 204 ? 4.668 -15.227 -1.714 1 97.62 204 PRO A O 1
ATOM 1586 N N . VAL A 1 205 ? 3.764 -14.25 -3.471 1 98.31 205 VAL A N 1
ATOM 1587 C CA . VAL A 1 205 ? 3.533 -15.461 -4.254 1 98.31 205 VAL A CA 1
ATOM 1588 C C . VAL A 1 205 ? 3.584 -15.125 -5.742 1 98.31 205 VAL A C 1
ATOM 1590 O O . VAL A 1 205 ? 2.893 -14.219 -6.207 1 98.31 205 VAL A O 1
ATOM 1593 N N . THR A 1 206 ? 4.34 -15.898 -6.457 1 96.31 206 THR A N 1
ATOM 1594 C CA . THR A 1 206 ? 4.629 -15.531 -7.84 1 96.31 206 THR A CA 1
ATOM 1595 C C . THR A 1 206 ? 4.23 -16.656 -8.789 1 96.31 206 THR A C 1
ATOM 1597 O O . THR A 1 206 ? 4.969 -17.641 -8.945 1 96.31 206 THR A O 1
ATOM 1600 N N . GLY A 1 207 ? 3.199 -16.422 -9.531 1 93.75 207 GLY A N 1
ATOM 1601 C CA . GLY A 1 207 ? 2.773 -17.422 -10.508 1 93.75 207 GLY A CA 1
ATOM 1602 C C . GLY A 1 207 ? 3.82 -17.688 -11.57 1 93.75 207 GLY A C 1
ATOM 1603 O O . GLY A 1 207 ? 4.172 -18.844 -11.82 1 93.75 207 GLY A O 1
ATOM 1604 N N . SER A 1 208 ? 4.367 -16.672 -12.148 1 92.5 208 SER A N 1
ATOM 1605 C CA . SER A 1 208 ? 5.297 -16.797 -13.266 1 92.5 208 SER A CA 1
ATOM 1606 C C . SER A 1 208 ? 6.555 -17.562 -12.859 1 92.5 208 SER A C 1
ATOM 1608 O O . SER A 1 208 ? 7.18 -18.234 -13.68 1 92.5 208 SER A O 1
ATOM 1610 N N . ALA A 1 209 ? 6.98 -17.422 -11.609 1 96.56 209 ALA A N 1
ATOM 1611 C CA . ALA A 1 209 ? 8.148 -18.156 -11.125 1 96.56 209 ALA A CA 1
ATOM 1612 C C . ALA A 1 209 ? 7.945 -19.672 -11.266 1 96.56 209 ALA A C 1
ATOM 1614 O O . ALA A 1 209 ? 8.906 -20.406 -11.461 1 96.56 209 ALA A O 1
ATOM 1615 N N . HIS A 1 210 ? 6.723 -20.062 -11.18 1 97.75 210 HIS A N 1
ATOM 1616 C CA . HIS A 1 210 ? 6.414 -21.484 -11.18 1 97.75 210 HIS A CA 1
ATOM 1617 C C . HIS A 1 210 ? 6.398 -22.047 -12.594 1 97.75 210 HIS A C 1
ATOM 1619 O O . HIS A 1 210 ? 6.359 -23.266 -12.781 1 97.75 210 HIS A O 1
ATOM 1625 N N . CYS A 1 211 ? 6.414 -21.141 -13.547 1 97 211 CYS A N 1
ATOM 1626 C CA . CYS A 1 211 ? 6.633 -21.609 -14.914 1 97 211 CYS A CA 1
ATOM 1627 C C . CYS A 1 211 ? 7.996 -22.266 -15.055 1 97 211 CYS A C 1
ATOM 1629 O O . CYS A 1 211 ? 8.188 -23.125 -15.914 1 97 211 CYS A O 1
ATOM 1631 N N . SER A 1 212 ? 8.953 -21.875 -14.25 1 98.25 212 SER A N 1
ATOM 1632 C CA . SER A 1 212 ? 10.297 -22.438 -14.266 1 98.25 212 SER A CA 1
ATOM 1633 C C . SER A 1 212 ? 10.469 -23.484 -13.156 1 98.25 212 SER A C 1
ATOM 1635 O O . SER A 1 212 ? 11.125 -24.5 -13.359 1 98.25 212 SER A O 1
ATOM 1637 N N . LEU A 1 213 ? 9.867 -23.203 -12.039 1 98.75 213 LEU A N 1
ATOM 1638 C CA . LEU A 1 213 ? 10.039 -24.062 -10.867 1 98.75 213 LEU A CA 1
ATOM 1639 C C . LEU A 1 213 ? 9.398 -25.422 -11.102 1 98.75 213 LEU A C 1
ATOM 1641 O O . LEU A 1 213 ? 9.938 -26.453 -10.688 1 98.75 213 LEU A O 1
ATOM 1645 N N . VAL A 1 214 ? 8.266 -25.453 -11.773 1 98.69 214 VAL A N 1
ATOM 1646 C CA . VAL A 1 214 ? 7.492 -26.672 -11.938 1 98.69 214 VAL A CA 1
ATOM 1647 C C . VAL A 1 214 ? 8.266 -27.656 -12.812 1 98.69 214 VAL A C 1
ATOM 1649 O O . VAL A 1 214 ? 8.531 -28.781 -12.398 1 98.69 214 VAL A O 1
ATOM 1652 N N . PRO A 1 215 ? 8.672 -27.25 -14.023 1 98.56 215 PRO A N 1
ATOM 1653 C CA . PRO A 1 215 ? 9.422 -28.234 -14.812 1 98.56 215 PRO A CA 1
ATOM 1654 C C . PRO A 1 215 ? 10.734 -28.656 -14.148 1 98.56 215 PRO A C 1
ATOM 1656 O O . PRO A 1 215 ? 11.156 -29.797 -14.289 1 98.56 215 PRO A O 1
ATOM 1659 N N . TYR A 1 216 ? 11.43 -27.812 -13.414 1 98.75 216 TYR A N 1
ATOM 1660 C CA . TYR A 1 216 ? 12.656 -28.156 -12.711 1 98.75 216 TYR A CA 1
ATOM 1661 C C . TYR A 1 216 ? 12.398 -29.234 -11.664 1 98.75 216 TYR A C 1
ATOM 1663 O O . TYR A 1 216 ? 13.047 -30.297 -11.688 1 98.75 216 TYR A O 1
ATOM 1671 N N . TRP A 1 217 ? 11.445 -29 -10.812 1 98.75 217 TRP A N 1
ATOM 1672 C CA . TRP A 1 217 ? 11.234 -29.891 -9.68 1 98.75 217 TRP A CA 1
ATOM 1673 C C . TRP A 1 217 ? 10.539 -31.188 -10.125 1 98.75 217 TRP A C 1
ATOM 1675 O O . TRP A 1 217 ? 10.734 -32.25 -9.523 1 98.75 217 TRP A O 1
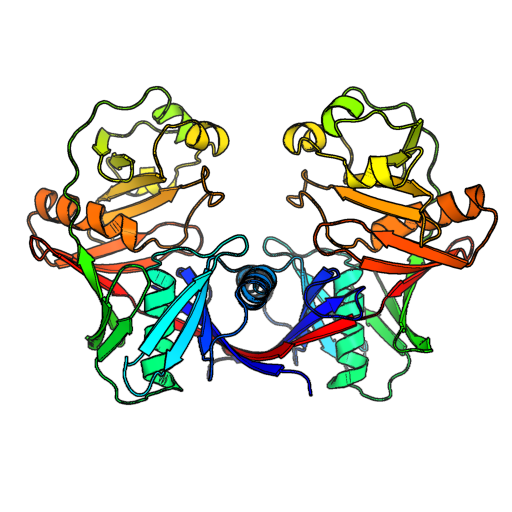ATOM 1685 N N . ALA A 1 218 ? 9.648 -31.047 -11.133 1 98.69 218 ALA A N 1
ATOM 1686 C CA . ALA A 1 218 ? 9.078 -32.25 -11.703 1 98.69 218 ALA A CA 1
ATOM 1687 C C . ALA A 1 218 ? 10.172 -33.219 -12.148 1 98.69 218 ALA A C 1
ATOM 1689 O O . ALA A 1 218 ? 10.086 -34.438 -11.891 1 98.69 218 ALA A O 1
ATOM 1690 N N . ARG A 1 219 ? 11.156 -32.719 -12.789 1 98 219 ARG A N 1
ATOM 1691 C CA . ARG A 1 219 ? 12.281 -33.531 -13.25 1 98 219 ARG A CA 1
ATOM 1692 C C . ARG A 1 219 ? 13.078 -34.094 -12.078 1 98 219 ARG A C 1
ATOM 1694 O O . ARG A 1 219 ? 13.391 -35.281 -12.039 1 98 219 ARG A O 1
ATOM 1701 N N . VAL A 1 220 ? 13.406 -33.25 -11.156 1 98.19 220 VAL A N 1
ATOM 1702 C CA . VAL A 1 220 ? 14.25 -33.625 -10.023 1 98.19 220 VAL A CA 1
ATOM 1703 C C . VAL A 1 220 ? 13.539 -34.688 -9.188 1 98.19 220 VAL A C 1
ATOM 1705 O O . VAL A 1 220 ? 14.172 -35.656 -8.734 1 98.19 220 VAL A O 1
ATOM 1708 N N . LEU A 1 221 ? 12.25 -34.531 -9.016 1 98.25 221 LEU A N 1
ATOM 1709 C CA . LEU A 1 221 ? 11.508 -35.375 -8.094 1 98.25 221 LEU A CA 1
ATOM 1710 C C . LEU A 1 221 ? 10.875 -36.562 -8.836 1 98.25 221 LEU A C 1
ATOM 1712 O O . LEU A 1 221 ? 10.406 -37.5 -8.211 1 98.25 221 LEU A O 1
ATOM 1716 N N . GLY A 1 222 ? 10.781 -36.469 -10.102 1 97.81 222 GLY A N 1
ATOM 1717 C CA . GLY A 1 222 ? 10.219 -37.562 -10.906 1 97.81 222 GLY A CA 1
ATOM 1718 C C . GLY A 1 222 ? 8.711 -37.656 -10.789 1 97.81 222 GLY A C 1
ATOM 1719 O O . GLY A 1 222 ? 8.164 -38.75 -10.727 1 97.81 222 GLY A O 1
ATOM 1720 N N . LYS A 1 223 ? 8.055 -36.594 -10.609 1 96.38 223 LYS A N 1
ATOM 1721 C CA . LYS A 1 223 ? 6.594 -36.594 -10.562 1 96.38 223 LYS A CA 1
ATOM 1722 C C . LYS A 1 223 ? 6.012 -35.344 -11.203 1 96.38 223 LYS A C 1
ATOM 1724 O O . LYS A 1 223 ? 6.688 -34.312 -11.297 1 96.38 223 LYS A O 1
ATOM 1729 N N . ARG A 1 224 ? 4.727 -35.406 -11.562 1 97.94 224 ARG A N 1
ATOM 1730 C CA . ARG A 1 224 ? 4.102 -34.344 -12.367 1 97.94 224 ARG A CA 1
ATOM 1731 C C . ARG A 1 224 ? 3.197 -33.469 -11.516 1 97.94 224 ARG A C 1
ATOM 1733 O O . ARG A 1 224 ? 2.971 -32.312 -11.836 1 97.94 224 ARG A O 1
ATOM 1740 N N . GLN A 1 225 ? 2.561 -34.031 -10.555 1 98.38 225 GLN A N 1
ATOM 1741 C CA . GLN A 1 225 ? 1.754 -33.281 -9.602 1 98.38 225 GLN A CA 1
ATOM 1742 C C . GLN A 1 225 ? 2.592 -32.844 -8.406 1 98.38 225 GLN A C 1
ATOM 1744 O O . GLN A 1 225 ? 3.191 -33.656 -7.719 1 98.38 225 GLN A O 1
ATOM 1749 N N . LEU A 1 226 ? 2.654 -31.531 -8.211 1 98.69 226 LEU A N 1
ATOM 1750 C CA . LEU A 1 226 ? 3.543 -30.984 -7.199 1 98.69 226 LEU A CA 1
ATOM 1751 C C . LEU A 1 226 ? 2.793 -30.016 -6.293 1 98.69 226 LEU A C 1
ATOM 1753 O O . LEU A 1 226 ? 1.938 -29.25 -6.758 1 98.69 226 LEU A O 1
ATOM 1757 N N . LEU A 1 227 ? 3.086 -30.047 -5.035 1 98.75 227 LEU A N 1
ATOM 1758 C CA . LEU A 1 227 ? 2.676 -29.031 -4.062 1 98.75 227 LEU A CA 1
ATOM 1759 C C . LEU A 1 227 ? 3.832 -28.094 -3.738 1 98.75 227 LEU A C 1
ATOM 1761 O O . LEU A 1 227 ? 4.945 -28.547 -3.457 1 98.75 227 LEU A O 1
ATOM 1765 N N . ALA A 1 228 ? 3.588 -26.844 -3.824 1 98.81 228 ALA A N 1
ATOM 1766 C CA . ALA A 1 228 ? 4.633 -25.859 -3.6 1 98.81 228 ALA A CA 1
ATOM 1767 C C . ALA A 1 228 ? 4.227 -24.859 -2.51 1 98.81 228 ALA A C 1
ATOM 1769 O O . ALA A 1 228 ? 3.051 -24.516 -2.391 1 98.81 228 ALA A O 1
ATOM 1770 N N . HIS A 1 229 ? 5.16 -24.438 -1.701 1 98.75 229 HIS A N 1
ATOM 1771 C CA . HIS A 1 229 ? 5.004 -23.328 -0.764 1 98.75 229 HIS A CA 1
ATOM 1772 C C . HIS A 1 229 ? 5.961 -22.188 -1.096 1 98.75 229 HIS A C 1
ATOM 1774 O O . HIS A 1 229 ? 7.172 -22.406 -1.195 1 98.75 229 HIS A O 1
ATOM 1780 N N . GLN A 1 230 ? 5.465 -21.062 -1.386 1 98.69 230 GLN A N 1
ATOM 1781 C CA . GLN A 1 230 ? 6.352 -19.891 -1.387 1 98.69 230 GLN A CA 1
ATOM 1782 C C . GLN A 1 230 ? 6.465 -19.297 0.01 1 98.69 230 GLN A C 1
ATOM 1784 O O . GLN A 1 230 ? 5.453 -18.984 0.646 1 98.69 230 GLN A O 1
ATOM 1789 N N . LEU A 1 231 ? 7.695 -19.078 0.465 1 98.31 231 LEU A N 1
ATOM 1790 C CA . LEU A 1 231 ? 7.988 -18.828 1.871 1 98.31 231 LEU A CA 1
ATOM 1791 C C . LEU A 1 231 ? 8.242 -17.344 2.113 1 98.31 231 LEU A C 1
ATOM 1793 O O . LEU A 1 231 ? 9.195 -16.984 2.807 1 98.31 231 LEU A O 1
ATOM 1797 N N . SER A 1 232 ? 7.457 -16.469 1.58 1 97 232 SER A N 1
ATOM 1798 C CA . SER A 1 232 ? 7.5 -15.055 1.912 1 97 232 SER A CA 1
ATOM 1799 C C . SER A 1 232 ? 6.891 -14.789 3.283 1 97 232 SER A C 1
ATOM 1801 O O . SER A 1 232 ? 6.438 -15.711 3.957 1 97 232 SER A O 1
ATOM 1803 N N . ALA A 1 233 ? 6.895 -13.555 3.762 1 94.44 233 ALA A N 1
ATOM 1804 C CA . ALA A 1 233 ? 6.297 -13.188 5.043 1 94.44 233 ALA A CA 1
ATOM 1805 C C . ALA A 1 233 ? 4.82 -13.57 5.086 1 94.44 233 ALA A C 1
ATOM 1807 O O . ALA A 1 233 ? 4.301 -13.953 6.133 1 94.44 233 ALA A O 1
ATOM 1808 N N . ARG A 1 234 ? 4.117 -13.492 3.949 1 96.75 234 ARG A N 1
ATOM 1809 C CA . ARG A 1 234 ? 2.697 -13.82 3.881 1 96.75 234 ARG A CA 1
ATOM 1810 C C . ARG A 1 234 ? 2.486 -15.305 3.594 1 96.75 234 ARG A C 1
ATOM 1812 O O . ARG A 1 234 ? 1.542 -15.906 4.102 1 96.75 234 ARG A O 1
ATOM 1819 N N . GLY A 1 235 ? 3.443 -15.82 2.789 1 97.62 235 GLY A N 1
ATOM 1820 C CA . GLY A 1 235 ? 3.336 -17.219 2.42 1 97.62 235 GLY A CA 1
ATOM 1821 C C . GLY A 1 235 ? 2.277 -17.484 1.366 1 97.62 235 GLY A C 1
ATOM 1822 O O . GLY A 1 235 ? 1.382 -16.656 1.161 1 97.62 235 GLY A O 1
ATOM 1823 N N . GLY A 1 236 ? 2.412 -18.562 0.681 1 98.38 236 GLY A N 1
ATOM 1824 C CA . GLY A 1 236 ? 1.426 -19 -0.293 1 98.38 236 GLY A CA 1
ATOM 1825 C C . GLY A 1 236 ? 1.548 -20.469 -0.642 1 98.38 236 GLY A C 1
ATOM 1826 O O . GLY A 1 236 ? 2.605 -21.078 -0.447 1 98.38 236 GLY A O 1
ATOM 1827 N N . VAL A 1 237 ? 0.466 -21.031 -1.085 1 98.44 237 VAL A N 1
ATOM 1828 C CA . VAL A 1 237 ? 0.399 -22.438 -1.444 1 98.44 237 VAL A CA 1
ATOM 1829 C C . VAL A 1 237 ? -0.076 -22.578 -2.889 1 98.44 237 VAL A C 1
ATOM 1831 O O . VAL A 1 237 ? -1.051 -21.938 -3.295 1 98.44 237 VAL A O 1
ATOM 1834 N N . LEU A 1 238 ? 0.646 -23.391 -3.633 1 98.62 238 LEU A N 1
ATOM 1835 C CA . LEU A 1 238 ? 0.305 -23.609 -5.031 1 98.62 238 LEU A CA 1
ATOM 1836 C C . LEU A 1 238 ? 0.249 -25.109 -5.34 1 98.62 238 LEU A C 1
ATOM 1838 O O . LEU A 1 238 ? 1.109 -25.875 -4.891 1 98.62 238 LEU A O 1
ATOM 1842 N N . GLN A 1 239 ? -0.764 -25.578 -5.95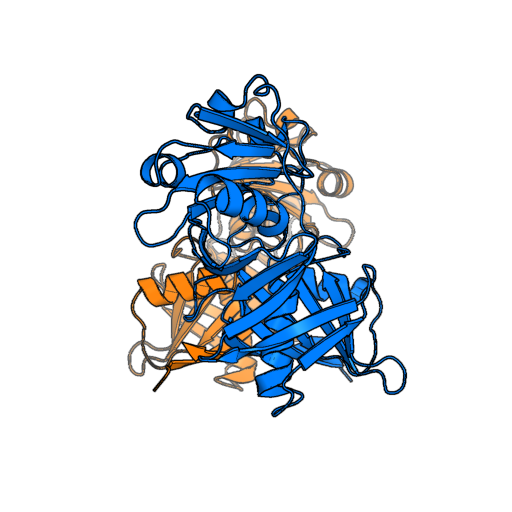7 1 98.31 239 GLN A N 1
ATOM 1843 C CA . GLN A 1 239 ? -0.819 -26.891 -6.586 1 98.31 239 GLN A CA 1
ATOM 1844 C C . GLN A 1 239 ? -0.438 -26.812 -8.062 1 98.31 239 GLN A C 1
ATOM 1846 O O . GLN A 1 239 ? -1.095 -26.125 -8.844 1 98.31 239 GLN A O 1
ATOM 1851 N N . CYS A 1 240 ? 0.592 -27.562 -8.375 1 98.38 240 CYS A N 1
ATOM 1852 C CA . CYS A 1 240 ? 1.134 -27.422 -9.727 1 98.38 240 CYS A CA 1
ATOM 1853 C C . CYS A 1 240 ? 1.121 -28.75 -10.461 1 98.38 240 CYS A C 1
ATOM 1855 O O . CYS A 1 240 ? 1.13 -29.812 -9.836 1 98.38 240 CYS A O 1
ATOM 1857 N N . GLU A 1 241 ? 1.072 -28.688 -11.734 1 98.5 241 GLU A N 1
ATOM 1858 C CA . GLU A 1 241 ? 1.15 -29.859 -12.602 1 98.5 241 GLU A CA 1
ATOM 1859 C C . GLU A 1 241 ? 2.059 -29.609 -13.797 1 98.5 241 GLU A C 1
ATOM 1861 O O . GLU A 1 241 ? 1.9 -28.609 -14.5 1 98.5 241 GLU A O 1
ATOM 1866 N N . ASP A 1 242 ? 2.998 -30.469 -13.992 1 98.69 242 ASP A N 1
ATOM 1867 C CA . ASP A 1 242 ? 3.818 -30.453 -15.203 1 98.69 242 ASP A CA 1
ATOM 1868 C C . ASP A 1 242 ? 3.113 -31.172 -16.359 1 98.69 242 ASP A C 1
ATOM 1870 O O . ASP A 1 242 ? 2.883 -32.375 -16.297 1 98.69 242 ASP A O 1
ATOM 1874 N N . ARG A 1 243 ? 2.857 -30.422 -17.375 1 97.56 243 ARG A N 1
ATOM 1875 C CA . ARG A 1 243 ? 2.17 -30.984 -18.531 1 97.56 243 ARG A CA 1
ATOM 1876 C C . ARG A 1 243 ? 3.072 -30.984 -19.75 1 97.56 243 ARG A C 1
ATOM 1878 O O . ARG A 1 243 ? 2.588 -30.922 -20.891 1 97.56 243 ARG A O 1
ATOM 1885 N N . GLY A 1 244 ? 4.285 -30.891 -19.547 1 96.69 244 GLY A N 1
ATOM 1886 C CA . GLY A 1 244 ? 5.242 -30.812 -20.641 1 96.69 244 GLY A CA 1
ATOM 1887 C C . GLY A 1 244 ? 5.488 -29.391 -21.125 1 96.69 244 GLY A C 1
ATOM 1888 O O . GLY A 1 244 ? 6.27 -28.656 -20.516 1 96.69 244 GLY A O 1
ATOM 1889 N N . GLU A 1 245 ? 4.703 -29 -22.109 1 96.75 245 GLU A N 1
ATOM 1890 C CA . GLU A 1 245 ? 4.902 -27.672 -22.688 1 96.75 245 GLU A CA 1
ATOM 1891 C C . GLU A 1 245 ? 4.141 -26.609 -21.891 1 96.75 245 GLU A C 1
ATOM 1893 O O . GLU A 1 245 ? 4.367 -25.406 -22.062 1 96.75 245 GLU A O 1
ATOM 1898 N N . ARG A 1 246 ? 3.289 -27.109 -21.078 1 97 246 ARG A N 1
ATOM 1899 C CA . ARG A 1 246 ? 2.482 -26.234 -20.234 1 97 246 ARG A CA 1
ATOM 1900 C C . ARG A 1 246 ? 2.609 -26.625 -18.766 1 97 246 ARG A C 1
ATOM 1902 O O . ARG A 1 246 ? 3.031 -27.734 -18.438 1 97 246 ARG A O 1
ATOM 1909 N N . VAL A 1 247 ? 2.326 -25.734 -17.906 1 97.5 247 VAL A N 1
ATOM 1910 C CA . VAL A 1 247 ? 2.238 -26.016 -16.484 1 97.5 247 VAL A CA 1
ATOM 1911 C C . VAL A 1 247 ? 0.886 -25.562 -15.945 1 97.5 247 VAL A C 1
ATOM 1913 O O . VAL A 1 247 ? 0.372 -24.516 -16.344 1 97.5 247 VAL A O 1
ATOM 1916 N N . GLY A 1 248 ? 0.23 -26.391 -15.203 1 97.75 248 GLY A N 1
ATOM 1917 C CA . GLY A 1 248 ? -0.896 -25.969 -14.383 1 97.75 248 GLY A CA 1
ATOM 1918 C C . GLY A 1 248 ? -0.478 -25.375 -13.055 1 97.75 248 GLY A C 1
ATOM 1919 O O . GLY A 1 248 ? 0.352 -25.953 -12.344 1 97.75 248 GLY A O 1
ATOM 1920 N N . ILE A 1 249 ? -0.935 -24.219 -12.789 1 98.19 249 ILE A N 1
ATOM 1921 C CA . ILE A 1 249 ? -0.656 -23.547 -11.531 1 98.19 249 ILE A CA 1
ATOM 1922 C C . ILE A 1 249 ? -1.966 -23.266 -10.797 1 98.19 249 ILE A C 1
ATOM 1924 O O . ILE A 1 249 ? -2.758 -22.422 -11.227 1 98.19 249 ILE A O 1
ATOM 1928 N N . GLY A 1 250 ? -2.162 -23.938 -9.711 1 98.25 250 GLY A N 1
ATOM 1929 C CA . GLY A 1 250 ? -3.398 -23.828 -8.961 1 98.25 250 GLY A CA 1
ATOM 1930 C C . GLY A 1 250 ? -3.232 -23.078 -7.652 1 98.25 250 GLY A C 1
ATOM 1931 O O . GLY A 1 250 ? -2.178 -23.141 -7.02 1 98.25 250 GLY A O 1
ATOM 1932 N N . GLY A 1 251 ? -4.227 -22.391 -7.266 1 98.38 251 GLY A N 1
ATOM 1933 C CA . GLY A 1 251 ? -4.281 -21.703 -5.984 1 98.38 251 GLY A CA 1
ATOM 1934 C C . GLY A 1 251 ? -5.695 -21.484 -5.48 1 98.38 251 GLY A C 1
ATOM 1935 O O . GLY A 1 251 ? -6.652 -21.531 -6.258 1 98.38 251 GLY A O 1
ATOM 1936 N N . GLN A 1 252 ? -5.859 -21.375 -4.207 1 98.5 252 GLN A N 1
ATOM 1937 C CA . GLN A 1 252 ? -7.086 -20.875 -3.596 1 98.5 252 GLN A CA 1
ATOM 1938 C C . GLN A 1 252 ? -7.047 -19.359 -3.447 1 98.5 252 GLN A C 1
ATOM 1940 O O . GLN A 1 252 ? -6.012 -18.734 -3.693 1 98.5 252 GLN A O 1
ATOM 1945 N N . ALA A 1 253 ? -8.156 -18.781 -3.201 1 98.44 253 ALA A N 1
ATOM 1946 C CA . ALA A 1 253 ? -8.266 -17.344 -2.969 1 98.44 253 ALA A CA 1
ATOM 1947 C C . ALA A 1 253 ? -9.344 -17.047 -1.932 1 98.44 253 ALA A C 1
ATOM 1949 O O . ALA A 1 253 ? -10.281 -17.812 -1.751 1 98.44 253 ALA A O 1
ATOM 1950 N N . VAL A 1 254 ? -9.234 -15.93 -1.271 1 98.25 254 VAL A N 1
ATOM 1951 C CA . VAL A 1 254 ? -10.188 -15.555 -0.234 1 98.25 254 VAL A CA 1
ATOM 1952 C C . VAL A 1 254 ? -10.438 -14.055 -0.281 1 98.25 254 VAL A C 1
ATOM 1954 O O . VAL A 1 254 ? -9.5 -13.266 -0.48 1 98.25 254 VAL A O 1
ATOM 1957 N N . LEU A 1 255 ? -11.664 -13.648 -0.13 1 98.5 255 LEU A N 1
ATOM 1958 C CA . LEU A 1 255 ? -12.07 -12.25 -0.145 1 98.5 255 LEU A CA 1
ATOM 1959 C C . LEU A 1 255 ? -11.703 -11.562 1.167 1 98.5 255 LEU A C 1
ATOM 1961 O O . LEU A 1 255 ? -12.07 -12.039 2.244 1 98.5 255 LEU A O 1
ATOM 1965 N N . TYR A 1 256 ? -11.016 -10.469 1.075 1 98.75 256 TYR A N 1
ATOM 1966 C CA . TYR A 1 256 ? -10.688 -9.664 2.244 1 98.75 256 TYR A CA 1
ATOM 1967 C C . TYR A 1 256 ? -11.594 -8.445 2.34 1 98.75 256 TYR A C 1
ATOM 1969 O O . TYR A 1 256 ? -12.172 -8.172 3.398 1 98.75 256 TYR A O 1
ATOM 1977 N N . LEU A 1 257 ? -11.758 -7.766 1.251 1 98.81 257 LEU A N 1
ATOM 1978 C CA . LEU A 1 257 ? -12.492 -6.504 1.229 1 98.81 257 LEU A CA 1
ATOM 1979 C C . LEU A 1 257 ? -13.469 -6.465 0.056 1 98.81 257 LEU A C 1
ATOM 1981 O O . LEU A 1 257 ? -13.125 -6.887 -1.052 1 98.81 257 LEU A O 1
ATOM 1985 N N . GLU A 1 258 ? -14.672 -6.004 0.259 1 98.69 258 GLU A N 1
ATOM 1986 C CA . GLU A 1 258 ? -15.648 -5.691 -0.778 1 98.69 258 GLU A CA 1
ATOM 1987 C C . GLU A 1 258 ? -16.281 -4.316 -0.551 1 98.69 258 GLU A C 1
ATOM 1989 O O . GLU A 1 258 ? -16.672 -3.988 0.568 1 98.69 258 GLU A O 1
ATOM 1994 N N . GLY A 1 259 ? -16.281 -3.486 -1.56 1 98.31 259 GLY A N 1
ATOM 1995 C CA . GLY A 1 259 ? -16.859 -2.16 -1.426 1 98.31 259 GLY A CA 1
ATOM 1996 C C . GLY A 1 259 ? -16.906 -1.396 -2.736 1 98.31 259 GLY A C 1
ATOM 1997 O O . GLY A 1 259 ? -17.047 -1.996 -3.805 1 98.31 259 GLY A O 1
ATOM 1998 N N . HIS A 1 260 ? -17 -0.081 -2.652 1 98.5 260 HIS A N 1
ATOM 1999 C CA . HIS A 1 260 ? -17.062 0.808 -3.807 1 98.5 260 HIS A CA 1
ATOM 2000 C C . HIS A 1 260 ? -16.078 1.956 -3.668 1 98.5 260 HIS A C 1
ATOM 2002 O O . HIS A 1 260 ? -15.859 2.473 -2.566 1 98.5 260 HIS A O 1
ATOM 2008 N N . ILE A 1 261 ? -15.523 2.273 -4.785 1 98.5 261 ILE A N 1
ATOM 2009 C CA . ILE A 1 261 ? -14.703 3.48 -4.809 1 98.5 261 ILE A CA 1
ATOM 2010 C C . ILE A 1 261 ? -15.461 4.605 -5.508 1 98.5 261 ILE A C 1
ATOM 2012 O O . ILE A 1 261 ? -16.281 4.352 -6.398 1 98.5 261 ILE A O 1
ATOM 2016 N N . THR A 1 262 ? -15.25 5.82 -5.062 1 97.62 262 THR A N 1
ATOM 2017 C CA . THR A 1 262 ? -15.875 7.012 -5.629 1 97.62 262 THR A CA 1
ATOM 2018 C C . THR A 1 262 ? -14.82 7.969 -6.176 1 97.62 262 THR A C 1
ATOM 2020 O O . THR A 1 262 ? -13.914 8.391 -5.449 1 97.62 262 THR A O 1
ATOM 2023 N N . LEU A 1 263 ? -15.031 8.281 -7.469 1 96.38 263 LEU A N 1
ATOM 2024 C CA . LEU A 1 263 ? -14.047 9.125 -8.148 1 96.38 263 LEU A CA 1
ATOM 2025 C C . LEU A 1 263 ? -14.602 10.523 -8.375 1 96.38 263 LEU A C 1
ATOM 2027 O O . LEU A 1 263 ? -15.773 10.688 -8.727 1 96.38 263 LEU A O 1
ATOM 2031 N N . MET B 1 1 ? -18.797 -17.328 12.875 1 68.88 1 MET B N 1
ATOM 2032 C CA . MET B 1 1 ? -19.031 -16.531 11.688 1 68.88 1 MET B CA 1
ATOM 2033 C C . MET B 1 1 ? -17.875 -15.555 11.453 1 68.88 1 MET B C 1
ATOM 2035 O O . MET B 1 1 ? -17.234 -15.102 12.398 1 68.88 1 MET B O 1
ATOM 2039 N N . PRO B 1 2 ? -17.484 -15.328 10.148 1 81.31 2 PRO B N 1
ATOM 2040 C CA . PRO B 1 2 ? -16.344 -14.43 9.961 1 81.31 2 PRO B CA 1
ATOM 2041 C C . PRO B 1 2 ? -16.641 -13.008 10.445 1 81.31 2 PRO B C 1
ATOM 2043 O O . PRO B 1 2 ? -17.797 -12.57 10.422 1 81.31 2 PRO B O 1
ATOM 2046 N N . THR B 1 3 ? -15.711 -12.406 11.133 1 91.25 3 THR B N 1
ATOM 2047 C CA . THR B 1 3 ? -15.82 -11.031 11.602 1 91.25 3 THR B CA 1
ATOM 2048 C C . THR B 1 3 ? -15.867 -10.055 10.43 1 91.25 3 THR B C 1
ATOM 2050 O O . THR B 1 3 ? -15 -10.086 9.555 1 91.25 3 THR B O 1
ATOM 2053 N N . ARG B 1 4 ? -16.953 -9.32 10.375 1 96.12 4 ARG B N 1
ATOM 2054 C CA . ARG B 1 4 ? -17.109 -8.297 9.344 1 96.12 4 ARG B CA 1
ATOM 2055 C C . ARG B 1 4 ? -16.953 -6.902 9.938 1 96.12 4 ARG B C 1
ATOM 2057 O O . ARG B 1 4 ? -17.562 -6.574 10.945 1 96.12 4 ARG B O 1
ATOM 2064 N N . LEU B 1 5 ? -16.078 -6.059 9.359 1 98.06 5 LEU B N 1
ATOM 2065 C CA . LEU B 1 5 ? -15.789 -4.707 9.836 1 98.06 5 LEU B CA 1
ATOM 2066 C C . LEU B 1 5 ? -15.977 -3.691 8.711 1 98.06 5 LEU B C 1
ATOM 2068 O O . LEU B 1 5 ? -15.625 -3.955 7.562 1 98.06 5 LEU B O 1
ATOM 2072 N N . ARG B 1 6 ? -16.516 -2.541 9.031 1 98.44 6 ARG B N 1
ATOM 2073 C CA . ARG B 1 6 ? -16.562 -1.445 8.07 1 98.44 6 ARG B CA 1
ATOM 2074 C C . ARG B 1 6 ? -15.156 -0.89 7.82 1 98.44 6 ARG B C 1
ATOM 2076 O O . ARG B 1 6 ? -14.336 -0.821 8.742 1 98.44 6 ARG B O 1
ATOM 2083 N N . LEU B 1 7 ? -14.883 -0.482 6.602 1 98.75 7 LEU B N 1
ATOM 2084 C CA . LEU B 1 7 ? -13.633 0.168 6.242 1 98.75 7 LEU B CA 1
ATOM 2085 C C . LEU B 1 7 ? -13.875 1.329 5.281 1 98.75 7 LEU B C 1
ATOM 2087 O O . LEU B 1 7 ? -14.664 1.208 4.344 1 98.75 7 LEU B O 1
ATOM 2091 N N . TYR B 1 8 ? -13.258 2.426 5.586 1 98.88 8 TYR B N 1
ATOM 2092 C CA . TYR B 1 8 ? -13.211 3.596 4.715 1 98.88 8 TYR B CA 1
ATOM 2093 C C . TYR B 1 8 ? -11.773 3.941 4.344 1 98.88 8 TYR B C 1
ATOM 2095 O O . TYR B 1 8 ? -10.867 3.822 5.168 1 98.88 8 TYR B O 1
ATOM 2103 N N . GLN B 1 9 ? -11.547 4.293 3.158 1 98.88 9 GLN B N 1
ATOM 2104 C CA . GLN B 1 9 ? -10.281 4.898 2.754 1 98.88 9 GLN B CA 1
ATOM 2105 C C . GLN B 1 9 ? -10.477 6.363 2.367 1 98.88 9 GLN B C 1
ATOM 2107 O O . GLN B 1 9 ? -11.32 6.684 1.531 1 98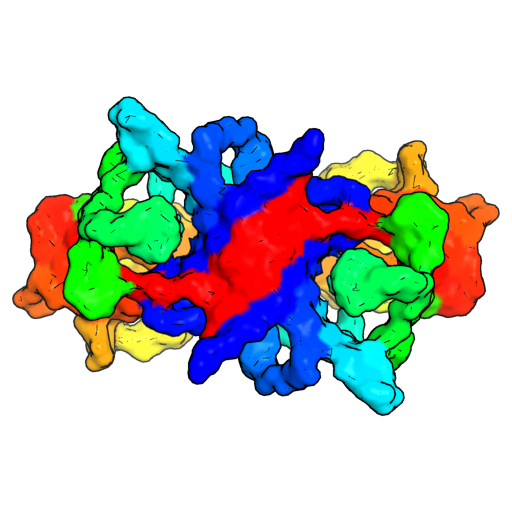.88 9 GLN B O 1
ATOM 2112 N N . VAL B 1 10 ? -9.742 7.227 2.977 1 98.88 10 VAL B N 1
ATOM 2113 C CA . VAL B 1 10 ? -9.922 8.672 2.883 1 98.88 10 VAL B CA 1
ATOM 2114 C C . VAL B 1 10 ? -8.609 9.336 2.473 1 98.88 10 VAL B C 1
ATOM 2116 O O . VAL B 1 10 ? -7.543 8.977 2.975 1 98.88 10 VAL B O 1
ATOM 2119 N N . ASP B 1 11 ? -8.695 10.203 1.511 1 98.75 11 ASP B N 1
ATOM 2120 C CA . ASP B 1 11 ? -7.566 11.078 1.206 1 98.75 11 ASP B CA 1
ATOM 2121 C C . ASP B 1 11 ? -7.625 12.359 2.039 1 98.75 11 ASP B C 1
ATOM 2123 O O . ASP B 1 11 ? -8.461 13.227 1.791 1 98.75 11 ASP B O 1
ATOM 2127 N N . ALA B 1 12 ? -6.707 12.438 3.018 1 98.69 12 ALA B N 1
ATOM 2128 C CA . ALA B 1 12 ? -6.645 13.586 3.912 1 98.69 12 ALA B CA 1
ATOM 2129 C C . ALA B 1 12 ? -5.781 14.695 3.318 1 98.69 12 ALA B C 1
ATOM 2131 O O . ALA B 1 12 ? -4.801 14.422 2.623 1 98.69 12 ALA B O 1
ATOM 2132 N N . PHE B 1 13 ? -6.141 15.961 3.574 1 98.62 13 PHE B N 1
ATOM 2133 C CA . PHE B 1 13 ? -5.453 17.172 3.145 1 98.62 13 PHE B CA 1
ATOM 2134 C C . PHE B 1 13 ? -5.582 17.359 1.638 1 98.62 13 PHE B C 1
ATOM 2136 O O . PHE B 1 13 ? -4.648 17.828 0.982 1 98.62 13 PHE B O 1
ATOM 2143 N N . SER B 1 14 ? -6.695 16.922 1.097 1 98.31 14 SER B N 1
ATOM 2144 C CA . SER B 1 14 ? -7.031 17.141 -0.307 1 98.31 14 SER B CA 1
ATOM 2145 C C . SER B 1 14 ? -8.539 17.203 -0.511 1 98.31 14 SER B C 1
ATOM 2147 O O . SER B 1 14 ? -9.289 16.438 0.101 1 98.31 14 SER B O 1
ATOM 2149 N N . PRO B 1 15 ? -8.992 18.078 -1.36 1 96.94 15 PRO B N 1
ATOM 2150 C CA . PRO B 1 15 ? -10.414 18.109 -1.688 1 96.94 15 PRO B CA 1
ATOM 2151 C C . PRO B 1 15 ? -10.797 17.125 -2.795 1 96.94 15 PRO B C 1
ATOM 2153 O O . PRO B 1 15 ? -11.977 16.953 -3.094 1 96.94 15 PRO B O 1
ATOM 2156 N N . GLN B 1 16 ? -9.805 16.5 -3.426 1 97.12 16 GLN B N 1
ATOM 2157 C CA . GLN B 1 16 ? -10.047 15.562 -4.512 1 97.12 16 GLN B CA 1
ATOM 2158 C C . GLN B 1 16 ? -9.305 14.25 -4.281 1 97.12 16 GLN B C 1
ATOM 2160 O O . GLN B 1 16 ? -8.211 14.242 -3.711 1 97.12 16 GLN B O 1
ATOM 2165 N N . VAL B 1 17 ? -9.875 13.156 -4.793 1 98.06 17 VAL B N 1
ATOM 2166 C CA . VAL B 1 17 ? -9.258 11.844 -4.629 1 98.06 17 VAL B CA 1
ATOM 2167 C C . VAL B 1 17 ? -7.91 11.82 -5.348 1 98.06 17 VAL B C 1
ATOM 2169 O O . VAL B 1 17 ? -7.648 12.641 -6.223 1 98.06 17 VAL B O 1
ATOM 2172 N N . PHE B 1 18 ? -7.066 10.945 -5.023 1 98.19 18 PHE B N 1
ATOM 2173 C CA . PHE B 1 18 ? -5.738 10.703 -5.582 1 98.19 18 PHE B CA 1
ATOM 2174 C C . PHE B 1 18 ? -4.766 11.797 -5.16 1 98.19 18 PHE B C 1
ATOM 2176 O O . PHE B 1 18 ? -3.656 11.883 -5.691 1 98.19 18 PHE B O 1
ATOM 2183 N N . GLY B 1 19 ? -5.184 12.68 -4.254 1 98.12 19 GLY B N 1
ATOM 2184 C CA . GLY B 1 19 ? -4.309 13.648 -3.609 1 98.12 19 GLY B CA 1
ATOM 2185 C C . GLY B 1 19 ? -4.184 13.438 -2.111 1 98.12 19 GLY B C 1
ATOM 2186 O O . GLY B 1 19 ? -4.758 12.492 -1.563 1 98.12 19 GLY B O 1
ATOM 2187 N N . GLY B 1 20 ? -3.398 14.305 -1.515 1 98.5 20 GLY B N 1
ATOM 2188 C CA . GLY B 1 20 ? -3.281 14.258 -0.066 1 98.5 20 GLY B CA 1
ATOM 2189 C C . GLY B 1 20 ? -2.586 13 0.434 1 98.5 20 GLY B C 1
ATOM 2190 O O . GLY B 1 20 ? -1.67 12.492 -0.214 1 98.5 20 GLY B O 1
ATOM 2191 N N . ASN B 1 21 ? -2.916 12.688 1.604 1 98.62 21 ASN B N 1
ATOM 2192 C CA . ASN B 1 21 ? -2.354 11.523 2.279 1 98.62 21 ASN B CA 1
ATOM 2193 C C . ASN B 1 21 ? -3.432 10.492 2.611 1 98.62 21 ASN B C 1
ATOM 2195 O O . ASN B 1 21 ? -4.312 10.758 3.432 1 98.62 21 ASN B O 1
ATOM 2199 N N . PRO B 1 22 ? -3.371 9.312 1.955 1 98.5 22 PRO B N 1
ATOM 2200 C CA . PRO B 1 22 ? -4.434 8.32 2.152 1 98.5 22 PRO B CA 1
ATOM 2201 C C . PRO B 1 22 ? -4.344 7.625 3.508 1 98.5 22 PRO B C 1
ATOM 2203 O O . PRO B 1 22 ? -3.244 7.375 4.008 1 98.5 22 PRO B O 1
ATOM 2206 N N . ALA B 1 23 ? -5.477 7.312 4.059 1 98.62 23 ALA B N 1
ATOM 2207 C CA . ALA B 1 23 ? -5.574 6.539 5.293 1 98.62 23 ALA B CA 1
ATOM 2208 C C . ALA B 1 23 ? -6.832 5.672 5.301 1 98.62 23 ALA B C 1
ATOM 2210 O O . ALA B 1 23 ? -7.887 6.094 4.824 1 98.62 23 ALA B O 1
ATOM 2211 N N . ALA B 1 24 ? -6.684 4.488 5.82 1 98.81 24 ALA B N 1
ATOM 2212 C CA . ALA B 1 24 ? -7.859 3.672 6.109 1 98.81 24 ALA B CA 1
ATOM 2213 C C . ALA B 1 24 ? -8.43 4 7.488 1 98.81 24 ALA B C 1
ATOM 2215 O O . ALA B 1 24 ? -7.68 4.312 8.414 1 98.81 24 ALA B O 1
ATOM 2216 N N . VAL B 1 25 ? -9.688 3.98 7.578 1 98.88 25 VAL B N 1
ATOM 2217 C CA . VAL B 1 25 ? -10.391 4.172 8.844 1 98.88 25 VAL B CA 1
ATOM 2218 C C . VAL B 1 25 ? -11.336 3 9.094 1 98.88 25 VAL B C 1
ATOM 2220 O O . VAL B 1 25 ? -12.227 2.73 8.281 1 98.88 25 VAL B O 1
ATOM 2223 N N . CYS B 1 26 ? -11.164 2.314 10.172 1 98.81 26 CYS B N 1
ATOM 2224 C CA . CYS B 1 26 ? -11.992 1.178 10.547 1 98.81 26 CYS B CA 1
ATOM 2225 C C . CYS B 1 26 ? -12.719 1.446 11.859 1 98.81 26 CYS B C 1
ATOM 2227 O O . CYS B 1 26 ? -12.125 1.35 12.938 1 98.81 26 CYS B O 1
ATOM 2229 N N . PRO B 1 27 ? -13.984 1.79 11.812 1 98.31 27 PRO B N 1
ATOM 2230 C CA . PRO B 1 27 ? -14.766 1.835 13.047 1 98.31 27 PRO B CA 1
ATOM 2231 C C . PRO B 1 27 ? -14.969 0.455 13.664 1 98.31 27 PRO B C 1
ATOM 2233 O O . PRO B 1 27 ? -15.242 -0.514 12.953 1 98.31 27 PRO B O 1
ATOM 2236 N N . LEU B 1 28 ? -14.797 0.367 14.961 1 97.75 28 LEU B N 1
ATOM 2237 C CA . LEU B 1 28 ? -14.922 -0.903 15.672 1 97.75 28 LEU B CA 1
ATOM 2238 C C . LEU B 1 28 ? -15.992 -0.816 16.75 1 97.75 28 LEU B C 1
ATOM 2240 O O . LEU B 1 28 ? -16.234 0.256 17.312 1 97.75 28 LEU B O 1
ATOM 2244 N N . ASP B 1 29 ? -16.625 -1.925 17.016 1 94.88 29 ASP B N 1
ATOM 2245 C CA . ASP B 1 29 ? -17.531 -2.025 18.156 1 94.88 29 ASP B CA 1
ATOM 2246 C C . ASP B 1 29 ? -16.766 -2.375 19.438 1 94.88 29 ASP B C 1
ATOM 2248 O O . ASP B 1 29 ? -17.203 -2.031 20.531 1 94.88 29 ASP B O 1
ATOM 2252 N N . ALA B 1 30 ? -15.711 -3.061 19.281 1 95.56 30 ALA B N 1
ATOM 2253 C CA . ALA B 1 30 ? -14.781 -3.434 20.344 1 95.56 30 ALA B CA 1
ATOM 2254 C C . ALA B 1 30 ? -13.367 -3.588 19.812 1 95.56 30 ALA B C 1
ATOM 2256 O O . ALA B 1 30 ? -13.172 -3.859 18.625 1 95.56 30 ALA B O 1
ATOM 2257 N N . TRP B 1 31 ? -12.469 -3.375 20.703 1 96.44 31 TRP B N 1
ATOM 2258 C CA . TRP B 1 31 ? -11.094 -3.559 20.25 1 96.44 31 TRP B CA 1
ATOM 2259 C C . TRP B 1 31 ? -10.836 -5.012 19.875 1 96.44 31 TRP B C 1
ATOM 2261 O O . TRP B 1 31 ? -11.32 -5.93 20.531 1 96.44 31 TRP B O 1
ATOM 2271 N N . LEU B 1 32 ? -10.086 -5.184 18.859 1 97.62 32 LEU B N 1
ATOM 2272 C CA . LEU B 1 32 ? -9.586 -6.492 18.438 1 97.62 32 LEU B CA 1
ATOM 2273 C C . LEU B 1 32 ? -8.172 -6.727 18.969 1 97.62 32 LEU B C 1
ATOM 2275 O O . LEU B 1 32 ? -7.5 -5.785 19.391 1 97.62 32 LEU B O 1
ATOM 2279 N N . PRO B 1 33 ? -7.766 -7.996 18.969 1 98 33 PRO B N 1
ATOM 2280 C CA . PRO B 1 33 ? -6.371 -8.25 19.344 1 98 33 PRO B CA 1
ATOM 2281 C C . PRO B 1 33 ? -5.379 -7.453 18.5 1 98 33 PRO B C 1
ATOM 2283 O O . PRO B 1 33 ? -5.594 -7.27 17.297 1 98 33 PRO B O 1
ATOM 2286 N N . ASP B 1 34 ? -4.273 -7 19.156 1 98.25 34 ASP B N 1
ATOM 2287 C CA . ASP B 1 34 ? -3.277 -6.156 18.5 1 98.25 34 ASP B CA 1
ATOM 2288 C C . ASP B 1 34 ? -2.766 -6.809 17.219 1 98.25 34 ASP B C 1
ATOM 2290 O O . ASP B 1 34 ? -2.531 -6.129 16.219 1 98.25 34 ASP B O 1
ATOM 2294 N N . GLU B 1 35 ? -2.564 -8.109 17.266 1 97.88 35 GLU B N 1
ATOM 2295 C CA . GLU B 1 35 ? -2.047 -8.82 16.094 1 97.88 35 GLU B CA 1
ATOM 2296 C C . GLU B 1 35 ? -3.008 -8.711 14.914 1 97.88 35 GLU B C 1
ATOM 2298 O O . GLU B 1 35 ? -2.578 -8.68 13.758 1 97.88 35 GLU B O 1
ATOM 2303 N N . VAL B 1 36 ? -4.297 -8.688 15.195 1 98.12 36 VAL B N 1
ATOM 2304 C CA . VAL B 1 36 ? -5.312 -8.578 14.148 1 98.12 36 VAL B CA 1
ATOM 2305 C C . VAL B 1 36 ? -5.324 -7.152 13.594 1 98.12 36 VAL B C 1
ATOM 2307 O O . VAL B 1 36 ? -5.375 -6.957 12.375 1 98.12 36 VAL B O 1
ATOM 2310 N N . LEU B 1 37 ? -5.285 -6.148 14.477 1 98.69 37 LEU B N 1
ATOM 2311 C CA . LEU B 1 37 ? -5.219 -4.758 14.039 1 98.69 37 LEU B CA 1
ATOM 2312 C C . LEU B 1 37 ? -4.012 -4.531 13.133 1 98.69 37 LEU B C 1
ATOM 2314 O O . LEU B 1 37 ? -4.133 -3.902 12.078 1 98.69 37 LEU B O 1
ATOM 2318 N N . GLN B 1 38 ? -2.854 -5.09 13.562 1 98.5 38 GLN B N 1
ATOM 2319 C CA . GLN B 1 38 ? -1.626 -4.969 12.781 1 98.5 38 GLN B CA 1
ATOM 2320 C C . GLN B 1 38 ? -1.764 -5.652 11.43 1 98.5 38 GLN B C 1
ATOM 2322 O O . GLN B 1 38 ? -1.313 -5.125 10.406 1 98.5 38 GLN B O 1
ATOM 2327 N N . ALA B 1 39 ? -2.402 -6.824 11.383 1 98.25 39 ALA B N 1
ATOM 2328 C CA . ALA B 1 39 ? -2.6 -7.562 10.133 1 98.25 39 ALA B CA 1
ATOM 2329 C C . ALA B 1 39 ? -3.482 -6.781 9.172 1 98.25 39 ALA B C 1
ATOM 2331 O O . ALA B 1 39 ? -3.219 -6.746 7.965 1 98.25 39 ALA B O 1
ATOM 2332 N N . ILE B 1 40 ? -4.5 -6.137 9.688 1 98.69 40 ILE B N 1
ATOM 2333 C CA . ILE B 1 40 ? -5.398 -5.332 8.867 1 98.69 40 ILE B CA 1
ATOM 2334 C C . ILE B 1 40 ? -4.629 -4.168 8.25 1 98.69 40 ILE B C 1
ATOM 2336 O O . ILE B 1 40 ? -4.762 -3.891 7.055 1 98.69 40 ILE B O 1
ATOM 2340 N N . ALA B 1 41 ? -3.824 -3.537 9.062 1 98.5 41 ALA B N 1
ATOM 2341 C CA . ALA B 1 41 ? -3.037 -2.408 8.57 1 98.5 41 ALA B CA 1
ATOM 2342 C C . ALA B 1 41 ? -2.068 -2.85 7.477 1 98.5 41 ALA B C 1
ATOM 2344 O O . ALA B 1 41 ? -1.922 -2.172 6.457 1 98.5 41 ALA B O 1
ATOM 2345 N N . ALA B 1 42 ? -1.397 -3.973 7.695 1 97.38 42 ALA B N 1
ATOM 2346 C CA . ALA B 1 42 ? -0.47 -4.52 6.707 1 97.38 42 ALA B CA 1
ATOM 2347 C C . ALA B 1 42 ? -1.193 -4.867 5.41 1 97.38 42 ALA B C 1
ATOM 2349 O O . ALA B 1 42 ? -0.69 -4.59 4.32 1 97.38 42 ALA B O 1
ATOM 2350 N N . GLU B 1 43 ? -2.404 -5.43 5.535 1 98.25 43 GLU B N 1
ATOM 2351 C CA . GLU B 1 43 ? -3.215 -5.828 4.391 1 98.25 43 GLU B CA 1
ATOM 2352 C C . GLU B 1 43 ? -3.639 -4.617 3.562 1 98.25 43 GLU B C 1
ATOM 2354 O O . GLU B 1 43 ? -3.635 -4.672 2.33 1 98.25 43 GLU B O 1
ATOM 2359 N N . ASN B 1 44 ? -4 -3.549 4.254 1 98.12 44 ASN B N 1
ATOM 2360 C CA . ASN B 1 44 ? -4.43 -2.33 3.576 1 98.12 44 ASN B CA 1
ATOM 2361 C C . ASN B 1 44 ? -3.27 -1.653 2.852 1 98.12 44 ASN B C 1
ATOM 2363 O O . ASN B 1 44 ? -3.473 -0.985 1.836 1 98.12 44 ASN B O 1
ATOM 2367 N N . ASN B 1 45 ? -2.111 -1.807 3.438 1 96.12 45 ASN B N 1
ATOM 2368 C CA . ASN B 1 45 ? -0.86 -1.323 2.863 1 96.12 45 ASN B CA 1
ATOM 2369 C C . ASN B 1 45 ? -0.926 0.169 2.551 1 96.12 45 ASN B C 1
ATOM 2371 O O . ASN B 1 45 ? -0.498 0.603 1.48 1 96.12 45 ASN B O 1
ATOM 2375 N N . LEU B 1 46 ? -1.591 0.954 3.338 1 96.5 46 LEU B N 1
ATOM 2376 C CA . LEU B 1 46 ? -1.577 2.412 3.311 1 96.5 46 LEU B CA 1
ATOM 2377 C C . LEU B 1 46 ? -0.63 2.967 4.371 1 96.5 46 LEU B C 1
ATOM 2379 O O . LEU B 1 46 ? -0.126 2.219 5.211 1 96.5 46 LEU B O 1
ATOM 2383 N N . SER B 1 47 ? -0.336 4.242 4.32 1 93.81 47 SER B N 1
ATOM 2384 C CA . SER B 1 47 ? 0.562 4.836 5.305 1 93.81 47 SER B CA 1
ATOM 2385 C C . SER B 1 47 ? 0.108 4.523 6.727 1 93.81 47 SER B C 1
ATOM 2387 O O . SER B 1 47 ? 0.916 4.129 7.57 1 93.81 47 SER B O 1
ATOM 2389 N N . GLU B 1 48 ? -1.234 4.73 6.953 1 97.06 48 GLU B N 1
ATOM 2390 C CA . GLU B 1 48 ? -1.779 4.379 8.258 1 97.06 48 GLU B CA 1
ATOM 2391 C C . GLU B 1 48 ? -3.205 3.848 8.141 1 97.06 48 GLU B C 1
ATOM 2393 O O . GLU B 1 48 ? -3.92 4.184 7.195 1 97.06 48 GLU B O 1
ATOM 2398 N N . THR B 1 49 ? -3.539 3.037 9.016 1 98.75 49 THR B N 1
ATOM 2399 C CA . THR B 1 49 ? -4.914 2.658 9.328 1 98.75 49 THR B CA 1
ATOM 2400 C C . THR B 1 49 ? -5.312 3.15 10.719 1 98.75 49 THR B C 1
ATOM 2402 O O . THR B 1 49 ? -4.629 2.861 11.703 1 98.75 49 THR B O 1
ATOM 2405 N N . ALA B 1 50 ? -6.32 3.918 10.734 1 98.81 50 ALA B N 1
ATOM 2406 C CA . ALA B 1 50 ? -6.879 4.371 12.008 1 98.81 50 ALA B CA 1
ATOM 2407 C C . ALA B 1 50 ? -8.047 3.49 12.445 1 98.81 50 ALA B C 1
ATOM 2409 O O . ALA B 1 50 ? -8.992 3.283 11.68 1 98.81 50 ALA B O 1
ATOM 2410 N N . PHE B 1 51 ? -7.922 2.939 13.617 1 98.81 51 PHE B N 1
ATOM 2411 C CA . PHE B 1 51 ? -9.031 2.234 14.242 1 98.81 51 PHE B CA 1
ATOM 2412 C C . PHE B 1 51 ? -9.734 3.123 15.266 1 98.81 51 PHE B C 1
ATOM 2414 O O . PHE B 1 51 ? -9.094 3.705 16.141 1 98.81 51 PHE B O 1
ATOM 2421 N N . VAL B 1 52 ? -11.062 3.219 15.109 1 98.25 52 VAL B N 1
ATOM 2422 C CA . VAL B 1 52 ? -11.836 4.109 15.977 1 98.25 52 VAL B CA 1
ATOM 2423 C C . VAL B 1 52 ? -12.914 3.311 16.703 1 98.25 52 VAL B C 1
ATOM 2425 O O . VAL B 1 52 ? -13.539 2.418 16.125 1 98.25 52 VAL B O 1
ATOM 2428 N N . LEU B 1 53 ? -13.055 3.598 17.938 1 96.19 53 LEU B N 1
ATOM 2429 C CA . LEU B 1 53 ? -14.023 2.928 18.797 1 96.19 53 LEU B CA 1
ATOM 2430 C C . LEU B 1 53 ? -14.766 3.934 19.672 1 96.19 53 LEU B C 1
ATOM 2432 O O . LEU B 1 53 ? -14.156 4.844 20.234 1 96.19 53 LEU B O 1
ATOM 2436 N N . ARG B 1 54 ? -16.062 3.867 19.688 1 93.19 54 ARG B N 1
ATOM 2437 C CA . ARG B 1 54 ? -16.828 4.688 20.625 1 93.19 54 ARG B CA 1
ATOM 2438 C C . ARG B 1 54 ? -17.031 3.959 21.953 1 93.19 54 ARG B C 1
ATOM 2440 O O . ARG B 1 54 ? -17.641 2.891 21.984 1 93.19 54 ARG B O 1
ATOM 2447 N N . ASP B 1 55 ? -16.438 4.57 22.938 1 89.81 55 ASP B N 1
ATOM 2448 C CA . ASP B 1 55 ? -16.625 4.09 24.297 1 89.81 55 ASP B CA 1
ATOM 2449 C C . ASP B 1 55 ? -17.656 4.938 25.047 1 89.81 55 ASP B C 1
ATOM 2451 O O . ASP B 1 55 ? -17.578 6.168 25.031 1 89.81 55 ASP B O 1
ATOM 2455 N N . GLU B 1 56 ? -18.641 4.344 25.688 1 86.56 56 GLU B N 1
ATOM 2456 C CA . GLU B 1 56 ? -19.719 5.062 26.359 1 86.56 56 GLU B CA 1
ATOM 2457 C C . GLU B 1 56 ? -19.188 5.973 27.453 1 86.56 56 GLU B C 1
ATOM 2459 O O . GLU B 1 56 ? -19.766 7.027 27.734 1 86.56 56 GLU B O 1
ATOM 2464 N N . VAL B 1 57 ? -18.156 5.602 28.094 1 86.19 57 VAL B N 1
ATOM 2465 C CA . VAL B 1 57 ? -17.625 6.34 29.234 1 86.19 57 VAL B CA 1
ATOM 2466 C C . VAL B 1 57 ? -16.484 7.242 28.766 1 86.19 57 VAL B C 1
ATOM 2468 O O . VAL B 1 57 ? -16.5 8.453 29.016 1 86.19 57 VAL B O 1
ATOM 2471 N N . ARG B 1 58 ? -15.555 6.797 27.953 1 88.31 58 ARG B N 1
ATOM 2472 C CA . ARG B 1 58 ? -14.305 7.473 27.609 1 88.31 58 ARG B CA 1
ATOM 2473 C C . ARG B 1 58 ? -14.438 8.25 26.312 1 88.31 58 ARG B C 1
ATOM 2475 O O . ARG B 1 58 ? -13.531 9 25.938 1 88.31 58 ARG B O 1
ATOM 2482 N N . GLY B 1 59 ? -15.555 8.109 25.609 1 92.19 59 GLY B N 1
ATOM 2483 C CA . GLY B 1 59 ? -15.734 8.789 24.344 1 92.19 59 GLY B CA 1
ATOM 2484 C C . GLY B 1 59 ? -15.07 8.078 23.172 1 92.19 59 GLY B C 1
ATOM 2485 O O . GLY B 1 59 ? -14.906 6.855 23.203 1 92.19 59 GLY B O 1
ATOM 2486 N N . TRP B 1 60 ? -14.766 8.828 22.156 1 95.81 60 TRP B N 1
ATOM 2487 C CA . TRP B 1 60 ? -14.133 8.242 20.984 1 95.81 60 TRP B CA 1
ATOM 2488 C C . TRP B 1 60 ? -12.672 7.918 21.25 1 95.81 60 TRP B C 1
ATOM 2490 O O . TRP B 1 60 ? -11.914 8.773 21.719 1 95.81 60 TRP B O 1
ATOM 2500 N N . GLN B 1 61 ? -12.266 6.699 20.953 1 97.56 61 GLN B N 1
ATOM 2501 C CA . GLN B 1 61 ? -10.883 6.238 21.031 1 97.56 61 GLN B CA 1
ATOM 2502 C C . GLN B 1 61 ? -10.305 6.012 19.641 1 97.56 61 GLN B C 1
ATOM 2504 O O . GLN B 1 61 ? -11.023 5.652 18.703 1 97.56 61 GLN B O 1
ATOM 2509 N N . ILE B 1 62 ? -8.969 6.223 19.578 1 98.19 62 ILE B N 1
ATOM 2510 C CA . ILE B 1 62 ? -8.344 6.043 18.266 1 98.19 62 ILE B CA 1
ATOM 2511 C C . ILE B 1 62 ? -6.969 5.402 18.438 1 98.19 62 ILE B C 1
ATOM 2513 O O . ILE B 1 62 ? -6.246 5.711 19.391 1 98.19 62 ILE B O 1
ATOM 2517 N N . ARG B 1 63 ? -6.637 4.48 17.625 1 98.31 63 ARG B N 1
ATOM 2518 C CA . ARG B 1 63 ? -5.312 3.883 17.469 1 98.31 63 ARG B CA 1
ATOM 2519 C C . ARG B 1 63 ? -4.867 3.889 16.016 1 98.31 63 ARG B C 1
ATOM 2521 O O . ARG B 1 63 ? -5.688 3.732 15.109 1 98.31 63 ARG B O 1
ATOM 2528 N N . TRP B 1 64 ? -3.604 4.055 15.781 1 98.12 64 TRP B N 1
ATOM 2529 C CA . TRP B 1 64 ? -3.061 4.098 14.43 1 98.12 64 TRP B CA 1
ATOM 2530 C C . TRP B 1 64 ? -2.021 2.998 14.227 1 98.12 64 TRP B C 1
ATOM 2532 O O . TRP B 1 64 ? -1.177 2.768 15.094 1 98.12 64 TRP B O 1
ATOM 2542 N N . PHE B 1 65 ? -2.078 2.398 13.078 1 98.19 65 PHE B N 1
ATOM 2543 C CA . PHE B 1 65 ? -1.115 1.369 12.703 1 98.19 65 PHE B CA 1
ATOM 2544 C C . PHE B 1 65 ? -0.567 1.624 11.305 1 98.19 65 PHE B C 1
ATOM 2546 O O . PHE B 1 65 ? -1.331 1.872 10.367 1 98.19 65 PHE B O 1
ATOM 2553 N N . THR B 1 66 ? 0.774 1.648 11.172 1 96.44 66 THR B N 1
ATOM 2554 C CA . THR B 1 66 ? 1.394 1.445 9.867 1 96.44 66 THR B CA 1
ATOM 2555 C C . THR B 1 66 ? 1.34 -0.026 9.469 1 96.44 66 THR B C 1
ATOM 2557 O O . THR B 1 66 ? 0.882 -0.87 10.242 1 96.44 66 THR B O 1
ATOM 2560 N N . PRO B 1 67 ? 1.797 -0.36 8.242 1 95.62 67 PRO B N 1
ATOM 2561 C CA . PRO B 1 67 ? 1.808 -1.775 7.867 1 95.62 67 PRO B CA 1
ATOM 2562 C C . PRO B 1 67 ? 2.691 -2.623 8.781 1 95.62 67 PRO B C 1
ATOM 2564 O O . PRO B 1 67 ? 2.514 -3.842 8.859 1 95.62 67 PRO B O 1
ATOM 2567 N N . THR B 1 68 ? 3.611 -1.9 9.617 1 94 68 THR B N 1
ATOM 2568 C CA . THR B 1 68 ? 4.59 -2.721 10.32 1 94 68 THR B CA 1
ATOM 2569 C C . THR B 1 68 ? 4.449 -2.553 11.828 1 94 68 THR B C 1
ATOM 2571 O O . THR B 1 68 ? 4.965 -3.367 12.602 1 94 68 THR B O 1
ATOM 2574 N N . GLN B 1 69 ? 3.736 -1.463 12.234 1 95.69 69 GLN B N 1
ATOM 2575 C CA . GLN B 1 69 ? 3.684 -1.253 13.672 1 95.69 69 GLN B CA 1
ATOM 2576 C C . GLN B 1 69 ? 2.609 -0.235 14.047 1 95.69 69 GLN B C 1
ATOM 2578 O O . GLN B 1 69 ? 2.164 0.541 13.195 1 95.69 69 GLN B O 1
ATOM 2583 N N . GLU B 1 70 ? 2.268 -0.259 15.344 1 97 70 GLU B N 1
ATOM 2584 C CA . GLU B 1 70 ? 1.436 0.8 15.906 1 97 70 GLU B CA 1
ATOM 2585 C C . GLU B 1 70 ? 2.25 2.064 16.156 1 97 70 GLU B C 1
ATOM 2587 O O . GLU B 1 70 ? 3.422 1.988 16.531 1 97 70 GLU B O 1
ATOM 2592 N N . VAL B 1 71 ? 1.668 3.215 15.938 1 94.19 71 VAL B N 1
ATOM 2593 C CA . VAL B 1 71 ? 2.342 4.477 16.219 1 94.19 71 VAL B CA 1
ATOM 2594 C C . VAL B 1 71 ? 1.53 5.273 17.234 1 94.19 71 VAL B C 1
ATOM 2596 O O . VAL B 1 71 ? 0.325 5.059 17.391 1 94.19 71 VAL B O 1
ATOM 2599 N N . ASP B 1 72 ? 2.127 6.168 17.891 1 91.81 72 ASP B N 1
ATOM 2600 C CA . ASP B 1 72 ? 1.502 6.871 19 1 91.81 72 ASP B CA 1
ATOM 2601 C C . ASP B 1 72 ? 0.678 8.055 18.516 1 91.81 72 ASP B C 1
ATOM 2603 O O . ASP B 1 72 ? -0.259 8.492 19.188 1 91.81 72 ASP B O 1
ATOM 2607 N N . LEU B 1 73 ? 1.027 8.602 17.422 1 91.31 73 LEU B N 1
ATOM 2608 C CA . LEU B 1 73 ? 0.379 9.797 16.891 1 91.31 73 LEU B CA 1
ATOM 2609 C C . LEU B 1 73 ? 0.464 9.828 15.367 1 91.31 73 LEU B C 1
ATOM 2611 O O . LEU B 1 73 ? 1.515 9.531 14.797 1 91.31 73 LEU B O 1
ATOM 2615 N N . CYS B 1 74 ? -0.63 10.172 14.805 1 93.62 74 CYS B N 1
ATOM 2616 C CA . CYS B 1 74 ? -0.688 10.359 13.359 1 93.62 74 CYS B CA 1
ATOM 2617 C C . CYS B 1 74 ? -1.695 11.445 12.984 1 93.62 74 CYS B C 1
ATOM 2619 O O . CYS B 1 74 ? -2.896 11.281 13.219 1 93.62 74 CYS B O 1
ATOM 2621 N N . GLY B 1 75 ? -1.261 12.492 12.375 1 95 75 GLY B N 1
ATOM 2622 C CA . GLY B 1 75 ? -2.107 13.625 12.055 1 95 75 GLY B CA 1
ATOM 2623 C C . GLY B 1 75 ? -3.074 13.352 10.914 1 95 75 GLY B C 1
ATOM 2624 O O . GLY B 1 75 ? -4.289 13.453 11.086 1 95 75 GLY B O 1
ATOM 2625 N N . HIS B 1 76 ? -2.541 12.891 9.797 1 97.19 76 HIS B N 1
ATOM 2626 C CA . HIS B 1 76 ? -3.385 12.758 8.609 1 97.19 76 HIS B CA 1
ATOM 2627 C C . HIS B 1 76 ? -4.465 11.703 8.82 1 97.19 76 HIS B C 1
ATOM 2629 O O . HIS B 1 76 ? -5.609 11.883 8.391 1 97.19 76 HIS B O 1
ATOM 2635 N N . ALA B 1 77 ? -4.16 10.609 9.484 1 98.06 77 ALA B N 1
ATOM 2636 C CA . ALA B 1 77 ? -5.156 9.562 9.727 1 98.06 77 ALA B CA 1
ATOM 2637 C C . ALA B 1 77 ? -6.184 10.016 10.758 1 98.06 77 ALA B C 1
ATOM 2639 O O . ALA B 1 77 ? -7.312 9.523 10.773 1 98.06 77 ALA B O 1
ATOM 2640 N N . THR B 1 78 ? -5.762 10.922 11.68 1 98 78 THR B N 1
ATOM 2641 C CA . THR B 1 78 ? -6.719 11.531 12.586 1 98 78 THR B CA 1
ATOM 2642 C C . THR B 1 78 ? -7.723 12.391 11.82 1 98 78 THR B C 1
ATOM 2644 O O . THR B 1 78 ? -8.93 12.328 12.078 1 98 78 THR B O 1
ATOM 2647 N N . LEU B 1 79 ? -7.207 13.172 10.898 1 98.31 79 LEU B N 1
ATOM 2648 C CA . LEU B 1 79 ? -8.078 13.984 10.07 1 98.31 79 LEU B CA 1
ATOM 2649 C C . LEU B 1 79 ? -9.047 13.117 9.273 1 98.31 79 LEU B C 1
ATOM 2651 O O . LEU B 1 79 ? -10.234 13.422 9.188 1 98.31 79 LEU B O 1
ATOM 2655 N N . ALA B 1 80 ? -8.562 12.062 8.719 1 98.62 80 ALA B N 1
ATOM 2656 C CA . ALA B 1 80 ? -9.391 11.109 7.98 1 98.62 80 ALA B CA 1
ATOM 2657 C C . ALA B 1 80 ? -10.477 10.523 8.883 1 98.62 80 ALA B C 1
ATOM 2659 O O . ALA B 1 80 ? -11.641 10.422 8.477 1 98.62 80 ALA B O 1
ATOM 2660 N N . ALA B 1 81 ? -10.07 10.109 10.086 1 98.5 81 ALA B N 1
ATOM 2661 C CA . ALA B 1 81 ? -11.023 9.555 11.047 1 98.5 81 ALA B CA 1
ATOM 2662 C C . ALA B 1 81 ? -12.102 10.57 11.391 1 98.5 81 ALA B C 1
ATOM 2664 O O . ALA B 1 81 ? -13.289 10.227 11.477 1 98.5 81 ALA B O 1
ATOM 2665 N N . ALA B 1 82 ? -11.719 11.797 11.609 1 98.25 82 ALA B N 1
ATOM 2666 C CA . ALA B 1 82 ? -12.688 12.852 11.906 1 98.25 82 ALA B CA 1
ATOM 2667 C C . ALA B 1 82 ? -13.664 13.047 10.75 1 98.25 82 ALA B C 1
ATOM 2669 O O . ALA B 1 82 ? -14.867 13.203 10.961 1 98.25 82 ALA B O 1
ATOM 2670 N N . TYR B 1 83 ? -13.117 13.07 9.57 1 98.31 83 TYR B N 1
ATOM 2671 C CA . TYR B 1 83 ? -13.953 13.18 8.383 1 98.31 83 TYR B CA 1
ATOM 2672 C C . TYR B 1 83 ? -15.039 12.109 8.383 1 98.31 83 TYR B C 1
ATOM 2674 O O . TYR B 1 83 ? -16.219 12.398 8.141 1 98.31 83 TYR B O 1
ATOM 2682 N N . ILE B 1 84 ? -14.664 10.867 8.656 1 98.25 84 ILE B N 1
ATOM 2683 C CA . ILE B 1 84 ? -15.609 9.758 8.672 1 98.25 84 ILE B CA 1
ATOM 2684 C C . ILE B 1 84 ? -16.594 9.938 9.82 1 98.25 84 ILE B C 1
ATOM 2686 O O . ILE B 1 84 ? -17.797 9.664 9.664 1 98.25 84 ILE B O 1
ATOM 2690 N N . LEU B 1 85 ? -16.078 10.344 10.953 1 97.31 85 LEU B N 1
ATOM 2691 C CA . LEU B 1 85 ? -16.969 10.609 12.07 1 97.31 85 LEU B CA 1
ATOM 2692 C C . LEU B 1 85 ? -18.031 11.625 11.672 1 97.31 85 LEU B C 1
ATOM 2694 O O . LEU B 1 85 ? -19.234 11.391 11.867 1 97.31 85 LEU B O 1
ATOM 2698 N N . PHE B 1 86 ? -17.656 12.734 11.094 1 96.88 86 PHE B N 1
ATOM 2699 C CA . PHE B 1 86 ? -18.531 13.852 10.781 1 96.88 86 PHE B CA 1
ATOM 2700 C C . PHE B 1 86 ? -19.5 13.484 9.664 1 96.88 86 PHE B C 1
ATOM 2702 O O . PHE B 1 86 ? -20.625 13.984 9.617 1 96.88 86 PHE B O 1
ATOM 2709 N N . THR B 1 87 ? -19.109 12.57 8.758 1 96.38 87 THR B N 1
ATOM 2710 C CA . THR B 1 87 ? -19.906 12.367 7.543 1 96.38 87 THR B CA 1
ATOM 2711 C C . THR B 1 87 ? -20.688 11.055 7.613 1 96.38 87 THR B C 1
ATOM 2713 O O . THR B 1 87 ? -21.672 10.883 6.906 1 96.38 87 THR B O 1
ATOM 2716 N N . ARG B 1 88 ? -20.156 10.094 8.453 1 95.31 88 ARG B N 1
ATOM 2717 C CA . ARG B 1 88 ? -20.766 8.766 8.383 1 95.31 88 ARG B CA 1
ATOM 2718 C C . ARG B 1 88 ? -21.219 8.305 9.766 1 95.31 88 ARG B C 1
ATOM 2720 O O . ARG B 1 88 ? -22.359 7.836 9.922 1 95.31 88 ARG B O 1
ATOM 2727 N N . LEU B 1 89 ? -20.422 8.438 10.773 1 95.12 89 LEU B N 1
ATOM 2728 C CA . LEU B 1 89 ? -20.641 7.77 12.047 1 95.12 89 LEU B CA 1
ATOM 2729 C C . LEU B 1 89 ? -21.484 8.641 12.977 1 95.12 89 LEU B C 1
ATOM 2731 O O . LEU B 1 89 ? -22.25 8.133 13.789 1 95.12 89 LEU B O 1
ATOM 2735 N N . ALA B 1 90 ? -21.234 9.906 12.906 1 92.94 90 ALA B N 1
ATOM 2736 C CA . ALA B 1 90 ? -21.938 10.852 13.758 1 92.94 90 ALA B CA 1
ATOM 2737 C C . ALA B 1 90 ? -22.188 12.164 13.023 1 92.94 90 ALA B C 1
ATOM 2739 O O . ALA B 1 90 ? -21.719 13.227 13.445 1 92.94 90 ALA B O 1
ATOM 2740 N N . PRO B 1 91 ? -23.062 12.039 12.055 1 91.25 91 PRO B N 1
ATOM 2741 C CA . PRO B 1 91 ? -23.344 13.266 11.305 1 91.25 91 PRO B CA 1
ATOM 2742 C C . PRO B 1 91 ? -23.922 14.375 12.172 1 91.25 91 PRO B C 1
ATOM 2744 O O . PRO B 1 91 ? -24.75 14.117 13.055 1 91.25 91 PRO B O 1
ATOM 2747 N N . GLY B 1 92 ? -23.438 15.578 12.023 1 89.44 92 GLY B N 1
ATOM 2748 C CA . GLY B 1 92 ? -23.906 16.719 12.797 1 89.44 92 GLY B CA 1
ATOM 2749 C C . GLY B 1 92 ? -22.922 17.141 13.883 1 89.44 92 GLY B C 1
ATOM 2750 O O . GLY B 1 92 ? -23.031 18.234 14.422 1 89.44 92 GLY B O 1
ATOM 2751 N N . LEU B 1 93 ? -22.047 16.188 14.219 1 91.31 93 LEU B N 1
ATOM 2752 C CA . LEU B 1 93 ? -21 16.531 15.18 1 91.31 93 LEU B CA 1
ATOM 2753 C C . LEU B 1 93 ? -20.109 17.641 14.633 1 91.31 93 LEU B C 1
ATOM 2755 O O . LEU B 1 93 ? -19.734 17.625 13.461 1 91.31 93 LEU B O 1
ATOM 2759 N N . GLU B 1 94 ? -19.844 18.609 15.445 1 93.5 94 GLU B N 1
ATOM 2760 C CA . GLU B 1 94 ? -19.016 19.734 15.016 1 93.5 94 GLU B CA 1
ATOM 2761 C C . GLU B 1 94 ? -17.578 19.578 15.5 1 93.5 94 GLU B C 1
ATOM 2763 O O . GLU B 1 94 ? -16.672 20.234 14.984 1 93.5 94 GLU B O 1
ATOM 2768 N N . LYS B 1 95 ? -17.453 18.797 16.531 1 95.62 95 LYS B N 1
ATOM 2769 C CA . LYS B 1 95 ? -16.156 18.578 17.141 1 95.62 95 LYS B CA 1
ATOM 2770 C C . LYS B 1 95 ? -15.938 17.109 17.469 1 95.62 95 LYS B C 1
ATOM 2772 O O . LYS B 1 95 ? -16.797 16.469 18.094 1 95.62 95 LYS B O 1
ATOM 2777 N N . ALA B 1 96 ? -14.82 16.625 16.953 1 95.38 96 ALA B N 1
ATOM 2778 C CA . ALA B 1 96 ? -14.398 15.266 17.281 1 95.38 96 ALA B CA 1
ATOM 2779 C C . ALA B 1 96 ? -13.266 15.281 18.312 1 95.38 96 ALA B C 1
ATOM 2781 O O . ALA B 1 96 ? -12.242 15.93 18.094 1 95.38 96 ALA B O 1
ATOM 2782 N N . GLU B 1 97 ? -13.445 14.641 19.375 1 95.12 97 GLU B N 1
ATOM 2783 C CA . GLU B 1 97 ? -12.383 14.438 20.375 1 95.12 97 GLU B CA 1
ATOM 2784 C C . GLU B 1 97 ? -12.008 12.961 20.484 1 95.12 97 GLU B C 1
ATOM 2786 O O . GLU B 1 97 ? -12.805 12.148 20.938 1 95.12 97 GLU B O 1
ATOM 2791 N N . PHE B 1 98 ? -10.773 12.688 20.109 1 96.06 98 PHE B N 1
ATOM 2792 C CA . PHE B 1 98 ? -10.281 11.312 20.156 1 96.06 98 PHE B CA 1
ATOM 2793 C C . PHE B 1 98 ? -9.312 11.133 21.328 1 96.06 98 PHE B C 1
ATOM 2795 O O . PHE B 1 98 ? -8.414 11.953 21.516 1 96.06 98 PHE B O 1
ATOM 2802 N N . HIS B 1 99 ? -9.523 10.117 22.047 1 95.62 99 HIS B N 1
ATOM 2803 C CA . HIS B 1 99 ? -8.562 9.727 23.078 1 95.62 99 HIS B CA 1
ATOM 2804 C C . HIS B 1 99 ? -7.566 8.703 22.531 1 95.62 99 HIS B C 1
ATOM 2806 O O . HIS B 1 99 ? -7.961 7.684 21.969 1 95.62 99 HIS B O 1
ATOM 2812 N N . SER B 1 100 ? -6.277 9.039 22.641 1 93.5 100 SER B N 1
ATOM 2813 C CA . SER B 1 100 ? -5.211 8.195 22.109 1 93.5 100 SER B CA 1
ATOM 2814 C C . SER B 1 100 ? -4.113 7.969 23.141 1 93.5 100 SER B C 1
ATOM 2816 O O . SER B 1 100 ? -4.203 8.461 24.266 1 93.5 100 SER B O 1
ATOM 2818 N N . ARG B 1 101 ? -3.064 7.141 22.75 1 89.69 101 ARG B N 1
ATOM 2819 C CA . ARG B 1 101 ? -1.898 6.91 23.594 1 89.69 101 ARG B CA 1
ATOM 2820 C C . ARG B 1 101 ? -1.128 8.203 23.828 1 89.69 101 ARG B C 1
ATOM 2822 O O . ARG B 1 101 ? -0.437 8.344 24.844 1 89.69 101 ARG B O 1
ATOM 2829 N N . SER B 1 102 ? -1.289 9.141 22.938 1 88.5 102 SER B N 1
ATOM 2830 C CA . SER B 1 102 ? -0.57 10.406 23.047 1 88.5 102 SER B CA 1
ATOM 2831 C C . SER B 1 102 ? -1.454 11.5 23.641 1 88.5 102 SER B C 1
ATOM 2833 O O . SER B 1 102 ? -1.075 12.672 23.656 1 88.5 102 SER B O 1
ATOM 2835 N N . GLY B 1 103 ? -2.615 11.109 24.141 1 90.81 103 GLY B N 1
ATOM 2836 C CA . GLY B 1 103 ? -3.531 12.078 24.719 1 90.81 103 GLY B CA 1
ATOM 2837 C C . GLY B 1 103 ? -4.711 12.406 23.828 1 90.81 103 GLY B C 1
ATOM 2838 O O . GLY B 1 103 ? -4.977 11.688 22.859 1 90.81 103 GLY B O 1
ATOM 2839 N N . SER B 1 104 ? -5.391 13.461 24.203 1 93.12 104 SER B N 1
ATOM 2840 C CA . SER B 1 104 ? -6.594 13.859 23.484 1 93.12 104 SER B CA 1
ATOM 2841 C C . SER B 1 104 ? -6.25 14.656 22.219 1 93.12 104 SER B C 1
ATOM 2843 O O . SER B 1 104 ? -5.375 15.523 22.266 1 93.12 104 SER B O 1
ATOM 2845 N N . LEU B 1 105 ? -6.891 14.312 21.156 1 93.88 105 LEU B N 1
ATOM 2846 C CA . LEU B 1 105 ? -6.781 15.031 19.891 1 93.88 105 LEU B CA 1
ATOM 2847 C C . LEU B 1 105 ? -8.141 15.57 19.453 1 93.88 105 LEU B C 1
ATOM 2849 O O . LEU B 1 105 ? -9.117 14.82 19.406 1 93.88 105 LEU B O 1
ATOM 2853 N N . VAL B 1 106 ? -8.156 16.812 19.172 1 95.19 106 VAL B N 1
ATOM 2854 C CA . VAL B 1 106 ? -9.43 17.453 18.828 1 95.19 106 VAL B CA 1
ATOM 2855 C C . VAL B 1 106 ? -9.398 17.922 17.375 1 95.19 106 VAL B C 1
ATOM 2857 O O . VAL B 1 106 ? -8.414 18.516 16.922 1 95.19 106 VAL B O 1
ATOM 2860 N N . VAL B 1 107 ? -10.406 17.609 16.656 1 97.44 107 VAL B N 1
ATOM 2861 C CA . VAL B 1 107 ? -10.617 18.094 15.297 1 97.44 107 VAL B CA 1
ATOM 2862 C C . VAL B 1 107 ? -11.93 18.875 15.227 1 97.44 107 VAL B C 1
ATOM 2864 O O . VAL B 1 107 ? -12.977 18.391 15.648 1 97.44 107 VAL B O 1
ATOM 2867 N N . THR B 1 108 ? -11.906 20.016 14.742 1 97.62 108 THR B N 1
ATOM 2868 C CA . THR B 1 108 ? -13.086 20.875 14.664 1 97.62 108 THR B CA 1
ATOM 2869 C C . THR B 1 108 ? -13.445 21.156 13.203 1 97.62 108 THR B C 1
ATOM 2871 O O . THR B 1 108 ? -12.57 21.469 12.391 1 97.62 108 THR B O 1
ATOM 2874 N N . GLN B 1 109 ? -14.734 21.094 12.938 1 96.5 109 GLN B N 1
ATOM 2875 C CA . GLN B 1 109 ? -15.203 21.484 11.609 1 96.5 109 GLN B CA 1
ATOM 2876 C C . GLN B 1 109 ? -15.094 23 11.43 1 96.5 109 GLN B C 1
ATOM 2878 O O . GLN B 1 109 ? -15.359 23.766 12.352 1 96.5 109 GLN B O 1
ATOM 2883 N N . GLN B 1 110 ? -14.641 23.328 10.266 1 94.94 110 GLN B N 1
ATOM 2884 C CA . GLN B 1 110 ? -14.578 24.734 9.883 1 94.94 110 GLN B CA 1
ATOM 2885 C C . GLN B 1 110 ? -15.445 25.016 8.664 1 94.94 110 GLN B C 1
ATOM 2887 O O . GLN B 1 110 ? -16.078 24.109 8.117 1 94.94 110 GLN B O 1
ATOM 2892 N N . GLU B 1 111 ? -15.523 26.266 8.305 1 90.5 111 GLU B N 1
ATOM 2893 C CA . GLU B 1 111 ? -16.266 26.641 7.105 1 90.5 111 GLU B CA 1
ATOM 2894 C C . GLU B 1 111 ? -15.641 26.047 5.848 1 90.5 111 GLU B C 1
ATOM 2896 O O . GLU B 1 111 ? -14.422 25.891 5.777 1 90.5 111 GLU B O 1
ATOM 2901 N N . GLY B 1 112 ? -16.484 25.656 4.844 1 91.62 112 GLY B N 1
ATOM 2902 C CA . GLY B 1 112 ? -16.016 25.219 3.541 1 91.62 112 GLY B CA 1
ATOM 2903 C C . GLY B 1 112 ? -15.453 23.812 3.547 1 91.62 112 GLY B C 1
ATOM 2904 O O . GLY B 1 112 ? -14.484 23.531 2.84 1 91.62 112 GLY B O 1
ATOM 2905 N N . GLU B 1 113 ? -15.82 22.953 4.395 1 93.56 113 GLU B N 1
ATOM 2906 C CA . GLU B 1 113 ? -15.461 21.531 4.473 1 93.56 113 GLU B CA 1
ATOM 2907 C C . GLU B 1 113 ? -14.039 21.359 5.004 1 93.56 113 GLU B C 1
ATOM 2909 O O . GLU B 1 113 ? -13.406 20.328 4.754 1 93.56 113 GLU B O 1
ATOM 2914 N N . TRP B 1 114 ? -13.555 22.422 5.582 1 97.5 114 TRP B N 1
ATOM 2915 C CA . TRP B 1 114 ? -12.258 22.328 6.25 1 97.5 114 TRP B CA 1
ATOM 2916 C C . TRP B 1 114 ? -12.414 21.75 7.656 1 97.5 114 TRP B C 1
ATOM 2918 O O . TRP B 1 114 ? -13.461 21.922 8.289 1 97.5 114 TRP B O 1
ATOM 2928 N N . MET B 1 115 ? -11.438 21.047 8.055 1 98.44 115 MET B N 1
ATOM 2929 C CA . MET B 1 115 ? -11.289 20.562 9.422 1 98.44 115 MET B CA 1
ATOM 2930 C C . MET B 1 115 ? -9.945 20.984 10.008 1 98.44 115 MET B C 1
ATOM 2932 O O . MET B 1 115 ? -8.93 20.984 9.312 1 98.44 115 MET B O 1
ATOM 2936 N N . GLU B 1 116 ? -9.977 21.266 11.266 1 98.19 116 GLU B N 1
ATOM 2937 C CA . GLU B 1 116 ? -8.742 21.75 11.875 1 98.19 116 GLU B CA 1
ATOM 2938 C C . GLU B 1 116 ? -8.359 20.922 13.094 1 98.19 116 GLU B C 1
ATOM 2940 O O . GLU B 1 116 ? -9.211 20.578 13.914 1 98.19 116 GLU B O 1
ATOM 2945 N N . MET B 1 117 ? -7.098 20.656 13.148 1 97.69 117 MET B N 1
ATOM 2946 C CA . MET B 1 117 ? -6.516 19.984 14.312 1 97.69 117 MET B CA 1
ATOM 2947 C C . MET B 1 117 ? -5.715 20.969 15.156 1 97.69 117 MET B C 1
ATOM 2949 O O . MET B 1 117 ? -5.234 21.984 14.656 1 97.69 117 MET B O 1
ATOM 2953 N N . ASP B 1 118 ? -5.609 20.609 16.438 1 94.69 118 ASP B N 1
ATOM 2954 C CA . ASP B 1 118 ? -4.844 21.406 17.406 1 94.69 118 ASP B CA 1
ATOM 2955 C C . ASP B 1 118 ? -3.566 20.672 17.812 1 94.69 118 ASP B C 1
ATOM 2957 O O . ASP B 1 118 ? -3.621 19.641 18.469 1 94.69 118 ASP B O 1
ATOM 2961 N N . PHE B 1 119 ? -2.4 21.281 17.438 1 94 119 PHE B N 1
ATOM 2962 C CA . PHE B 1 119 ? -1.118 20.625 17.672 1 94 119 PHE B CA 1
ATOM 2963 C C . PHE B 1 119 ? -0.172 21.531 18.438 1 94 119 PHE B C 1
ATOM 2965 O O . PHE B 1 119 ? -0.392 22.75 18.5 1 94 119 PHE B O 1
ATOM 2972 N N . PRO B 1 120 ? 0.809 20.969 19.031 1 93.88 120 PRO B N 1
ATOM 2973 C CA . PRO B 1 120 ? 1.81 21.812 19.688 1 93.88 120 PRO B CA 1
ATOM 2974 C C . PRO B 1 120 ? 2.68 22.578 18.688 1 93.88 120 PRO B C 1
ATOM 2976 O O . PRO B 1 120 ? 2.877 22.109 17.562 1 93.88 120 PRO B O 1
ATOM 2979 N N . SER B 1 121 ? 3.127 23.672 19.156 1 97.38 121 SER B N 1
ATOM 2980 C CA . SER B 1 121 ? 4.113 24.422 18.391 1 97.38 121 SER B CA 1
ATOM 2981 C C . SER B 1 121 ? 5.535 24.016 18.75 1 97.38 121 SER B C 1
ATOM 2983 O O . SER B 1 121 ? 5.891 23.969 19.938 1 97.38 121 SER B O 1
ATOM 2985 N N . TRP B 1 122 ? 6.328 23.656 17.719 1 97.44 122 TRP B N 1
ATOM 2986 C CA . TRP B 1 122 ? 7.75 23.375 17.875 1 97.44 122 TRP B CA 1
ATOM 2987 C C . TRP B 1 122 ? 8.602 24.453 17.203 1 97.44 122 TRP B C 1
ATOM 2989 O O . TRP B 1 122 ? 8.867 24.375 16 1 97.44 122 TRP B O 1
ATOM 2999 N N . VAL B 1 123 ? 9.086 25.344 18 1 97.88 123 VAL B N 1
ATOM 3000 C CA . VAL B 1 123 ? 9.867 26.438 17.422 1 97.88 123 VAL B CA 1
ATOM 3001 C C . VAL B 1 123 ? 11.258 25.938 17.047 1 97.88 123 VAL B C 1
ATOM 3003 O O . VAL B 1 123 ? 12.039 25.562 17.906 1 97.88 123 VAL B O 1
ATOM 3006 N N . PRO B 1 124 ? 11.523 26.016 15.719 1 98.12 124 PRO B N 1
ATOM 3007 C CA . PRO B 1 124 ? 12.836 25.5 15.328 1 98.12 124 PRO B CA 1
ATOM 3008 C C . PRO B 1 124 ? 13.969 26.453 15.688 1 98.12 124 PRO B C 1
ATOM 3010 O O . PRO B 1 124 ? 13.781 27.672 15.68 1 98.12 124 PRO B O 1
ATOM 3013 N N . GLU B 1 125 ? 15.102 25.859 15.914 1 98.06 125 GLU B N 1
ATOM 3014 C CA . GLU B 1 125 ? 16.312 26.625 16.219 1 98.06 125 GLU B CA 1
ATOM 3015 C C . GLU B 1 125 ? 17.359 26.438 15.133 1 98.06 125 GLU B C 1
ATOM 3017 O O . GLU B 1 125 ? 17.531 25.344 14.602 1 98.06 125 GLU B O 1
ATOM 3022 N N . PRO B 1 126 ? 18.062 27.547 14.906 1 98 126 PRO B N 1
ATOM 3023 C CA . PRO B 1 126 ? 19.125 27.406 13.922 1 98 126 PRO B CA 1
ATOM 3024 C C . PRO B 1 126 ? 20.172 26.359 14.328 1 98 126 PRO B C 1
ATOM 3026 O O . PRO B 1 126 ? 20.484 26.234 15.516 1 98 126 PRO B O 1
ATOM 3029 N N . CYS B 1 127 ? 20.656 25.688 13.328 1 97.62 127 CYS B N 1
ATOM 3030 C CA . CYS B 1 127 ? 21.719 24.719 13.57 1 97.62 127 CYS B CA 1
ATOM 3031 C C . CYS B 1 127 ? 22.703 24.672 12.406 1 97.62 127 CYS B C 1
ATOM 3033 O O . CYS B 1 127 ? 22.422 25.203 11.328 1 97.62 127 CYS B O 1
ATOM 3035 N N . ALA B 1 128 ? 23.859 24.109 12.695 1 96.62 128 ALA B N 1
ATOM 3036 C CA . ALA B 1 128 ? 24.828 23.922 11.625 1 96.62 128 ALA B CA 1
ATOM 3037 C C . ALA B 1 128 ? 24.328 22.906 10.594 1 96.62 128 ALA B C 1
ATOM 3039 O O . ALA B 1 128 ? 23.703 21.906 10.953 1 96.62 128 ALA B O 1
ATOM 3040 N N . MET B 1 129 ? 24.578 23.188 9.406 1 97 129 MET B N 1
ATOM 3041 C CA . MET B 1 129 ? 24.219 22.266 8.344 1 97 129 MET B CA 1
ATOM 3042 C C . MET B 1 129 ? 24.953 20.938 8.5 1 97 129 MET B C 1
ATOM 3044 O O . MET B 1 129 ? 26.188 20.906 8.539 1 97 129 MET B O 1
ATOM 3048 N N . PRO B 1 130 ? 24.25 19.922 8.594 1 97.06 130 PRO B N 1
ATOM 3049 C CA . PRO B 1 130 ? 24.922 18.625 8.711 1 97.06 130 PRO B CA 1
ATOM 3050 C C . PRO B 1 130 ? 25.781 18.297 7.488 1 97.06 130 PRO B C 1
ATOM 3052 O O . PRO B 1 130 ? 25.375 18.578 6.359 1 97.06 130 PRO B O 1
ATOM 3055 N N . GLU B 1 131 ? 26.859 17.609 7.801 1 95.75 131 GLU B N 1
ATOM 3056 C CA . GLU B 1 131 ? 27.703 17.125 6.703 1 95.75 131 GLU B CA 1
ATOM 3057 C C . GLU B 1 131 ? 26.938 16.156 5.812 1 95.75 131 GLU B C 1
ATOM 3059 O O . GLU B 1 131 ? 26.234 15.266 6.312 1 95.75 131 GLU B O 1
ATOM 3064 N N . GLY B 1 132 ? 26.969 16.422 4.52 1 96.75 132 GLY B N 1
ATOM 3065 C CA . GLY B 1 132 ? 26.359 15.477 3.588 1 96.75 132 GLY B CA 1
ATOM 3066 C C . GLY B 1 132 ? 24.938 15.844 3.227 1 96.75 132 GLY B C 1
ATOM 3067 O O . GLY B 1 132 ? 24.359 15.25 2.318 1 96.75 132 GLY B O 1
ATOM 3068 N N . LEU B 1 133 ? 24.359 16.812 3.879 1 97.94 133 LEU B N 1
ATOM 3069 C CA . LEU B 1 133 ? 22.969 17.156 3.65 1 97.94 133 LEU B CA 1
ATOM 3070 C C . LEU B 1 133 ? 22.75 17.625 2.213 1 97.94 133 LEU B C 1
ATOM 3072 O O . LEU B 1 133 ? 21.812 17.156 1.547 1 97.94 133 LEU B O 1
ATOM 3076 N N . ALA B 1 134 ? 23.562 18.484 1.744 1 97.62 134 ALA B N 1
ATOM 3077 C CA . ALA B 1 134 ? 23.438 19.016 0.388 1 97.62 134 ALA B CA 1
ATOM 3078 C C . ALA B 1 134 ? 23.516 17.891 -0.645 1 97.62 134 ALA B C 1
ATOM 3080 O O . ALA B 1 134 ? 22.75 17.875 -1.609 1 97.62 134 ALA B O 1
ATOM 3081 N N . GLU B 1 135 ? 24.438 17.062 -0.428 1 96.94 135 GLU B N 1
ATOM 3082 C CA . GLU B 1 135 ? 24.578 15.906 -1.312 1 96.94 135 GLU B CA 1
ATOM 3083 C C . GLU B 1 135 ? 23.359 15 -1.259 1 96.94 135 GLU B C 1
ATOM 3085 O O . GLU B 1 135 ? 22.891 14.508 -2.289 1 96.94 135 GLU B O 1
ATOM 3090 N N . ALA B 1 136 ? 22.828 14.805 -0.091 1 97.69 136 ALA B N 1
ATOM 3091 C CA . ALA B 1 136 ? 21.672 13.93 0.106 1 97.69 136 ALA B CA 1
ATOM 3092 C C . ALA B 1 136 ? 20.438 14.508 -0.567 1 97.69 136 ALA B C 1
ATOM 3094 O O . ALA B 1 136 ? 19.641 13.773 -1.169 1 97.69 136 ALA B O 1
ATOM 3095 N N . LEU B 1 137 ? 20.328 15.797 -0.539 1 98.19 137 LEU B N 1
ATOM 3096 C CA . LEU B 1 137 ? 19.141 16.453 -1.083 1 98.19 137 LEU B CA 1
ATOM 3097 C C . LEU B 1 137 ? 19.328 16.766 -2.564 1 98.19 137 LEU B C 1
ATOM 3099 O O . LEU B 1 137 ? 18.344 17.016 -3.277 1 98.19 137 LEU B O 1
ATOM 3103 N N . GLY B 1 138 ? 20.547 16.812 -3.041 1 97.12 138 GLY B N 1
ATOM 3104 C CA . GLY B 1 138 ? 20.859 17.203 -4.406 1 97.12 138 GLY B CA 1
ATOM 3105 C C . GLY B 1 138 ? 20.953 18.703 -4.586 1 97.12 138 GLY B C 1
ATOM 3106 O O . GLY B 1 138 ? 21.031 19.203 -5.715 1 97.12 138 GLY B O 1
ATOM 3107 N N . ALA B 1 139 ? 20.828 19.453 -3.543 1 97.75 139 ALA B N 1
ATOM 3108 C CA . ALA B 1 139 ? 20.906 20.922 -3.539 1 97.75 139 ALA B CA 1
ATOM 3109 C C . ALA B 1 139 ? 21.281 21.438 -2.16 1 97.75 139 ALA B C 1
ATOM 3111 O O . ALA B 1 139 ? 21.047 20.781 -1.146 1 97.75 139 ALA B O 1
ATOM 3112 N N . GLU B 1 140 ? 21.828 22.609 -2.09 1 97.5 140 GLU B N 1
ATOM 3113 C CA . GLU B 1 140 ? 22.234 23.203 -0.823 1 97.5 140 GLU B CA 1
ATOM 3114 C C . GLU B 1 140 ? 21.156 24.141 -0.277 1 97.5 140 GLU B C 1
ATOM 3116 O O . GLU B 1 140 ? 20.781 25.109 -0.937 1 97.5 140 GLU B O 1
ATOM 3121 N N . PRO B 1 141 ? 20.703 23.844 0.874 1 98.56 141 PRO B N 1
ATOM 3122 C CA . PRO B 1 141 ? 19.75 24.781 1.47 1 98.56 141 PRO B CA 1
ATOM 3123 C C . PRO B 1 141 ? 20.406 26.094 1.896 1 98.56 141 PRO B C 1
ATOM 3125 O O . PRO B 1 141 ? 21.609 26.141 2.119 1 98.56 141 PRO B O 1
ATOM 3128 N N . ARG B 1 142 ? 19.641 27.125 1.991 1 98.31 142 ARG B N 1
ATOM 3129 C CA . ARG B 1 142 ? 20.109 28.422 2.439 1 98.31 142 ARG B CA 1
ATOM 3130 C C . ARG B 1 142 ? 20.406 28.422 3.934 1 98.31 142 ARG B C 1
ATOM 3132 O O . ARG B 1 142 ? 21.359 29.062 4.379 1 98.31 142 ARG B O 1
ATOM 3139 N N . GLU B 1 143 ? 19.609 27.719 4.746 1 98.12 143 GLU B N 1
ATOM 3140 C CA . GLU B 1 143 ? 19.797 27.562 6.188 1 98.12 143 GLU B CA 1
ATOM 3141 C C . GLU B 1 143 ? 19.141 26.281 6.688 1 98.12 143 GLU B C 1
ATOM 3143 O O . GLU B 1 143 ? 18.328 25.688 5.992 1 98.12 143 GLU B O 1
ATOM 3148 N N . THR B 1 144 ? 19.578 25.875 7.785 1 98.69 144 THR B N 1
ATOM 3149 C CA . THR B 1 144 ? 19.016 24.703 8.445 1 98.69 144 THR B CA 1
ATOM 3150 C C . THR B 1 144 ? 18.594 25.031 9.875 1 98.69 144 THR B C 1
ATOM 3152 O O . THR B 1 144 ? 19.234 25.828 10.547 1 98.69 144 THR B O 1
ATOM 3155 N N . LEU B 1 145 ? 17.5 24.516 10.266 1 98.62 145 LEU B N 1
ATOM 3156 C CA . LEU B 1 145 ? 17 24.578 11.633 1 98.62 145 LEU B CA 1
ATOM 3157 C C . LEU B 1 145 ? 16.609 23.203 12.141 1 98.62 145 LEU B C 1
ATOM 3159 O O . LEU B 1 145 ? 16.547 22.25 11.367 1 98.62 145 LEU B O 1
ATOM 3163 N N . VAL B 1 146 ? 16.359 23.141 13.492 1 98.06 146 VAL B N 1
ATOM 3164 C CA . VAL B 1 146 ? 16.125 21.797 14 1 98.06 146 VAL B CA 1
ATOM 3165 C C . VAL B 1 146 ? 15.07 21.828 15.102 1 98.06 146 VAL B C 1
ATOM 3167 O O . VAL B 1 146 ? 15.031 22.781 15.898 1 98.06 146 VAL B O 1
ATOM 3170 N N . THR B 1 147 ? 14.211 20.953 15.094 1 96.25 147 THR B N 1
ATOM 3171 C CA . THR B 1 147 ? 13.359 20.5 16.188 1 96.25 147 THR B CA 1
ATOM 3172 C C . THR B 1 147 ? 13.453 18.984 16.344 1 96.25 147 THR B C 1
ATOM 3174 O O . THR B 1 147 ? 14.492 18.453 16.734 1 96.25 147 THR B O 1
ATOM 3177 N N . ARG B 1 148 ? 12.344 18.266 16.188 1 89.81 148 ARG B N 1
ATOM 3178 C CA . ARG B 1 148 ? 12.375 16.812 16.016 1 89.81 148 ARG B CA 1
ATOM 3179 C C . ARG B 1 148 ? 12.977 16.422 14.672 1 89.81 148 ARG B C 1
ATOM 3181 O O . ARG B 1 148 ? 13.805 15.516 14.594 1 89.81 148 ARG B O 1
ATOM 3188 N N . ASP B 1 149 ? 12.664 17.25 13.727 1 96.12 149 ASP B N 1
ATOM 3189 C CA . ASP B 1 149 ? 13.125 17.062 12.352 1 96.12 149 ASP B CA 1
ATOM 3190 C C . ASP B 1 149 ? 14.125 18.141 11.953 1 96.12 149 ASP B C 1
ATOM 3192 O O . ASP B 1 149 ? 14.195 19.188 12.594 1 96.12 149 ASP B O 1
ATOM 3196 N N . LEU B 1 150 ? 14.914 17.812 10.969 1 98.25 150 LEU B N 1
ATOM 3197 C CA . LEU B 1 150 ? 15.773 18.812 10.359 1 98.25 150 LEU B CA 1
ATOM 3198 C C . LEU B 1 150 ? 15.016 19.609 9.297 1 98.25 150 LEU B C 1
ATOM 3200 O O . LEU B 1 150 ? 14.438 19.031 8.375 1 98.25 150 LEU B O 1
ATOM 3204 N N . LEU B 1 151 ? 15 20.875 9.5 1 98.62 151 LEU B N 1
ATOM 3205 C CA . LEU B 1 151 ? 14.391 21.781 8.523 1 98.62 151 LEU B CA 1
ATOM 3206 C C . LEU B 1 151 ? 15.445 22.359 7.586 1 98.62 151 LEU B C 1
ATOM 3208 O O . LEU B 1 151 ? 16.422 22.969 8.039 1 98.62 151 LEU B O 1
ATOM 3212 N N . ALA B 1 152 ? 15.336 22.109 6.332 1 98.88 152 ALA B N 1
ATOM 3213 C CA . ALA B 1 152 ? 16.203 22.672 5.297 1 98.88 152 ALA B CA 1
ATOM 3214 C C . ALA B 1 152 ? 15.461 23.734 4.496 1 98.88 152 ALA B C 1
ATOM 3216 O O . ALA B 1 152 ? 14.539 23.438 3.738 1 98.88 152 ALA B O 1
ATOM 3217 N N . VAL B 1 153 ? 15.859 24.953 4.598 1 98.88 153 VAL B N 1
ATOM 3218 C CA . VAL B 1 153 ? 15.164 26.078 3.988 1 98.88 153 VAL B CA 1
ATOM 3219 C C . VAL B 1 153 ? 15.836 26.453 2.67 1 98.88 153 VAL B C 1
ATOM 3221 O O . VAL B 1 153 ? 17.047 26.672 2.625 1 98.88 153 VAL B O 1
ATOM 3224 N N . PHE B 1 154 ? 15.039 26.5 1.634 1 98.88 154 PHE B N 1
ATOM 3225 C CA . PHE B 1 154 ? 15.523 26.875 0.31 1 98.88 154 PHE B CA 1
ATOM 3226 C C . PHE B 1 154 ? 15 28.25 -0.092 1 98.88 154 PHE B C 1
ATOM 3228 O O . PHE B 1 154 ? 14.117 28.797 0.576 1 98.88 154 PHE B O 1
ATOM 3235 N N . ASP B 1 155 ? 15.57 28.766 -1.2 1 98.31 155 ASP B N 1
ATOM 3236 C CA . ASP B 1 155 ? 15.242 30.125 -1.618 1 98.31 155 ASP B CA 1
ATOM 3237 C C . ASP B 1 155 ? 13.922 30.156 -2.387 1 98.31 155 ASP B C 1
ATOM 3239 O O . ASP B 1 155 ? 13.188 31.141 -2.326 1 98.31 155 ASP B O 1
ATOM 3243 N N . THR B 1 156 ? 13.695 29.016 -3.145 1 98.25 156 THR B N 1
ATOM 3244 C CA . THR B 1 156 ? 12.539 29.094 -4.031 1 98.25 156 THR B CA 1
ATOM 3245 C C . THR B 1 156 ? 11.742 27.797 -4.008 1 98.25 156 THR B C 1
ATOM 3247 O O . THR B 1 156 ? 12.297 26.734 -3.721 1 98.25 156 THR B O 1
ATOM 3250 N N . GLU B 1 157 ? 10.477 27.969 -4.316 1 98.56 157 GLU B N 1
ATOM 3251 C CA . GLU B 1 157 ? 9.602 26.812 -4.496 1 98.56 157 GLU B CA 1
ATOM 3252 C C . GLU B 1 157 ? 10.156 25.859 -5.551 1 98.56 157 GLU B C 1
ATOM 3254 O O . GLU B 1 157 ? 10.055 24.641 -5.402 1 98.56 157 GLU B O 1
ATOM 3259 N N . GLU B 1 158 ? 10.742 26.375 -6.594 1 98.25 158 GLU B N 1
ATOM 3260 C CA . GLU B 1 158 ? 11.289 25.562 -7.691 1 98.25 158 GLU B CA 1
ATOM 3261 C C . GLU B 1 158 ? 12.398 24.656 -7.203 1 98.25 158 GLU B C 1
ATOM 3263 O O . GLU B 1 158 ? 12.508 23.5 -7.645 1 98.25 158 GLU B O 1
ATOM 3268 N N . GLN B 1 159 ? 13.195 25.172 -6.324 1 98.19 159 GLN B N 1
ATOM 3269 C CA . GLN B 1 159 ? 14.266 24.344 -5.762 1 98.19 159 GLN B CA 1
ATOM 3270 C C . GLN B 1 159 ? 13.703 23.156 -4.988 1 98.19 159 GLN B C 1
ATOM 3272 O O . GLN B 1 159 ? 14.18 22.031 -5.141 1 98.19 159 GLN B O 1
ATOM 3277 N N . VAL B 1 160 ? 12.688 23.422 -4.18 1 98.75 160 VAL B N 1
ATOM 3278 C CA . VAL B 1 160 ? 12.07 22.375 -3.373 1 98.75 160 VAL B CA 1
ATOM 3279 C C . VAL B 1 160 ? 11.43 21.344 -4.285 1 98.75 160 VAL B C 1
ATOM 3281 O O . VAL B 1 160 ? 11.602 20.125 -4.078 1 98.75 160 VAL B O 1
ATOM 3284 N N . ARG B 1 161 ? 10.719 21.766 -5.285 1 98 161 ARG B N 1
ATOM 3285 C CA . ARG B 1 161 ? 10.031 20.891 -6.227 1 98 161 ARG B CA 1
ATOM 3286 C C . ARG B 1 161 ? 11.023 20.016 -6.98 1 98 161 ARG B C 1
ATOM 3288 O O . ARG B 1 161 ? 10.727 18.859 -7.297 1 98 161 ARG B O 1
ATOM 3295 N N . ALA B 1 162 ? 12.227 20.484 -7.223 1 97.56 162 ALA B N 1
ATOM 3296 C CA . ALA B 1 162 ? 13.188 19.828 -8.109 1 97.56 162 ALA B CA 1
ATOM 3297 C C . ALA B 1 162 ? 14.094 18.875 -7.328 1 97.56 162 ALA B C 1
ATOM 3299 O O . ALA B 1 162 ? 14.906 18.156 -7.918 1 97.56 162 ALA B O 1
ATOM 3300 N N . LEU B 1 163 ? 13.938 18.891 -6.023 1 98.19 163 LEU B N 1
ATOM 3301 C CA . LEU B 1 163 ? 14.812 18.031 -5.215 1 98.19 163 LEU B CA 1
ATOM 3302 C C . LEU B 1 163 ? 14.711 16.578 -5.656 1 98.19 163 LEU B C 1
ATOM 3304 O O . LEU B 1 163 ? 13.617 16.094 -5.969 1 98.19 163 LEU B O 1
ATOM 3308 N N . ALA B 1 164 ? 15.797 15.898 -5.77 1 96.06 164 ALA B N 1
ATOM 3309 C CA . ALA B 1 164 ? 15.906 14.469 -6.039 1 96.06 164 ALA B CA 1
ATOM 3310 C C . ALA B 1 164 ? 16.75 13.773 -4.977 1 96.06 164 ALA B C 1
ATOM 3312 O O . ALA B 1 164 ? 17.875 13.32 -5.258 1 96.06 164 ALA B O 1
ATOM 3313 N N . PRO B 1 165 ? 16.219 13.664 -3.826 1 97.38 165 PRO B N 1
ATOM 3314 C CA . PRO B 1 165 ? 17 13.203 -2.678 1 97.38 165 PRO B CA 1
ATOM 3315 C C . PRO B 1 165 ? 17.484 11.766 -2.842 1 97.38 165 PRO B C 1
ATOM 3317 O O . PRO B 1 165 ? 16.766 10.922 -3.389 1 97.38 165 PRO B O 1
ATOM 3320 N N . ASP B 1 166 ? 18.703 11.555 -2.41 1 95.44 166 ASP B N 1
ATOM 3321 C CA . ASP B 1 166 ? 19.234 10.211 -2.227 1 95.44 166 ASP B CA 1
ATOM 3322 C C . ASP B 1 166 ? 18.797 9.625 -0.889 1 95.44 166 ASP B C 1
ATOM 3324 O O . ASP B 1 166 ? 19.328 9.984 0.161 1 95.44 166 ASP B O 1
ATOM 3328 N N . MET B 1 167 ? 17.922 8.648 -0.953 1 93.56 167 MET B N 1
ATOM 3329 C CA . MET B 1 167 ? 17.266 8.172 0.257 1 93.56 167 MET B CA 1
ATOM 3330 C C . MET B 1 167 ? 18.25 7.461 1.175 1 93.56 167 MET B C 1
ATOM 3332 O O . MET B 1 167 ? 18.125 7.527 2.398 1 93.56 167 MET B O 1
ATOM 3336 N N . ALA B 1 168 ? 19.141 6.812 0.625 1 89.12 168 ALA B N 1
ATOM 3337 C CA . ALA B 1 168 ? 20.156 6.152 1.437 1 89.12 168 ALA B CA 1
ATOM 3338 C C . ALA B 1 168 ? 21.016 7.168 2.195 1 89.12 168 ALA B C 1
ATOM 3340 O O . ALA B 1 168 ? 21.297 6.984 3.381 1 89.12 168 ALA B O 1
ATOM 3341 N N . LYS B 1 169 ? 21.438 8.195 1.496 1 94.75 169 LYS B N 1
ATOM 3342 C CA . LYS B 1 169 ? 22.234 9.25 2.129 1 94.75 169 LYS B CA 1
ATOM 3343 C C . LYS B 1 169 ? 21.422 9.992 3.182 1 94.75 169 LYS B C 1
ATOM 3345 O O . LYS B 1 169 ? 21.953 10.352 4.238 1 94.75 169 LYS B O 1
ATOM 3350 N N . LEU B 1 170 ? 20.172 10.227 2.912 1 95.94 170 LEU B N 1
ATOM 3351 C CA . LEU B 1 170 ? 19.312 10.891 3.883 1 95.94 170 LEU B CA 1
ATOM 3352 C C . LEU B 1 170 ? 19.156 10.039 5.141 1 95.94 170 LEU B C 1
ATOM 3354 O O . LEU B 1 170 ? 19.141 10.562 6.254 1 95.94 170 LEU B O 1
ATOM 3358 N N . ALA B 1 171 ? 19.047 8.734 4.906 1 93.12 171 ALA B N 1
ATOM 3359 C CA . ALA B 1 171 ? 18.859 7.805 6.02 1 93.12 171 ALA B CA 1
ATOM 3360 C C . ALA B 1 171 ? 20.094 7.793 6.93 1 93.12 171 ALA B C 1
ATOM 3362 O O . ALA B 1 171 ? 19.984 7.422 8.102 1 93.12 171 ALA B O 1
ATOM 3363 N N . ALA B 1 172 ? 21.172 8.172 6.41 1 93 172 ALA B N 1
ATOM 3364 C CA . ALA B 1 172 ? 22.422 8.172 7.164 1 93 172 ALA B CA 1
ATOM 3365 C C . ALA B 1 172 ? 22.516 9.391 8.086 1 93 172 ALA B C 1
ATOM 3367 O O . ALA B 1 172 ? 23.344 9.43 9 1 93 172 ALA B O 1
ATOM 3368 N N . LEU B 1 173 ? 21.625 10.32 7.797 1 93.69 173 LEU B N 1
ATOM 3369 C CA . LEU B 1 173 ? 21.594 11.492 8.664 1 93.69 173 LEU B CA 1
ATOM 3370 C C . LEU B 1 173 ? 20.922 11.164 9.992 1 93.69 173 LEU B C 1
ATOM 3372 O O . LEU B 1 173 ? 20.016 10.336 10.047 1 93.69 173 LEU B O 1
ATOM 3376 N N . GLU B 1 174 ? 21.422 11.656 11.109 1 91.38 174 GLU B N 1
ATOM 3377 C CA . GLU B 1 174 ? 20.938 11.312 12.438 1 91.38 174 GLU B CA 1
ATOM 3378 C C . GLU B 1 174 ? 19.75 12.203 12.844 1 91.38 174 GLU B C 1
ATOM 3380 O O . GLU B 1 174 ? 19.75 12.781 13.938 1 91.38 174 GLU B O 1
ATOM 3385 N N . TYR B 1 175 ? 18.781 12.383 11.992 1 93.62 175 TYR B N 1
ATOM 3386 C CA . TYR B 1 175 ? 17.516 13.062 12.258 1 93.62 175 TYR B CA 1
ATOM 3387 C C . TYR B 1 175 ? 16.328 12.164 11.93 1 93.62 175 TYR B C 1
ATOM 3389 O O . TYR B 1 175 ? 16.438 11.266 11.086 1 93.62 175 TYR B O 1
ATOM 3397 N N . PHE B 1 176 ? 15.266 12.352 12.594 1 93.31 176 PHE B N 1
ATOM 3398 C CA . PHE B 1 176 ? 14.055 11.578 12.32 1 93.31 176 PHE B CA 1
ATOM 3399 C C . PHE B 1 176 ? 13.602 11.773 10.883 1 93.31 176 PHE B C 1
ATOM 3401 O O . PHE B 1 176 ? 13.336 10.805 10.172 1 93.31 176 PHE B O 1
ATOM 3408 N N . ALA B 1 177 ? 13.578 13.039 10.469 1 96.94 177 ALA B N 1
ATOM 3409 C CA . ALA B 1 177 ? 13.164 13.398 9.117 1 96.94 177 ALA B CA 1
ATOM 3410 C C . ALA B 1 177 ? 13.859 14.68 8.648 1 96.94 177 ALA B C 1
ATOM 3412 O O . ALA B 1 177 ? 14.422 15.414 9.461 1 96.94 177 ALA B O 1
ATOM 3413 N N . VAL B 1 178 ? 13.891 14.836 7.359 1 98.25 178 VAL B N 1
ATOM 3414 C CA . VAL B 1 178 ? 14.328 16.078 6.742 1 98.25 178 VAL B CA 1
ATOM 3415 C C . VAL B 1 178 ? 13.148 16.75 6.043 1 98.25 178 VAL B C 1
ATOM 3417 O O . VAL B 1 178 ? 12.492 16.141 5.195 1 98.25 178 VAL B O 1
ATOM 3420 N N . VAL B 1 179 ? 12.883 17.953 6.461 1 98.69 179 VAL B N 1
ATOM 3421 C CA . VAL B 1 179 ? 11.812 18.75 5.879 1 98.69 179 VAL B CA 1
ATOM 3422 C C . VAL B 1 179 ? 12.414 19.859 5.012 1 98.69 179 VAL B C 1
ATOM 3424 O O . VAL B 1 179 ? 13.148 20.719 5.508 1 98.69 179 VAL B O 1
ATOM 3427 N N . ALA B 1 180 ? 12.172 19.828 3.729 1 98.88 180 ALA B N 1
ATOM 3428 C CA . ALA B 1 180 ? 12.578 20.906 2.826 1 98.88 180 ALA B CA 1
ATOM 3429 C C . ALA B 1 180 ? 11.461 21.922 2.654 1 98.88 180 ALA B C 1
ATOM 3431 O O . ALA B 1 180 ? 10.289 21.547 2.506 1 98.88 180 ALA B O 1
ATOM 3432 N N . THR B 1 181 ? 11.812 23.172 2.711 1 98.88 181 THR B N 1
ATOM 3433 C CA . THR B 1 181 ? 10.758 24.188 2.633 1 98.88 181 THR B CA 1
ATOM 3434 C C . THR B 1 181 ? 11.273 25.453 1.952 1 98.88 181 THR B C 1
ATOM 3436 O O . THR B 1 181 ? 12.484 25.672 1.875 1 98.88 181 THR B O 1
ATOM 3439 N N . ALA B 1 182 ? 10.391 26.172 1.424 1 98.88 182 ALA B N 1
ATOM 3440 C CA . ALA B 1 182 ? 10.625 27.484 0.811 1 98.88 182 ALA B CA 1
ATOM 3441 C C . ALA B 1 182 ? 9.344 28.312 0.759 1 98.88 182 ALA B C 1
ATOM 3443 O O . ALA B 1 182 ? 8.258 27.781 1.003 1 98.88 182 ALA B O 1
ATOM 3444 N N . ARG B 1 183 ? 9.516 29.578 0.559 1 98.5 183 ARG B N 1
ATOM 3445 C CA . ARG B 1 183 ? 8.352 30.406 0.269 1 98.5 183 ARG B CA 1
ATOM 3446 C C . ARG B 1 183 ? 7.613 29.891 -0.966 1 98.5 183 ARG B C 1
ATOM 3448 O O . ARG B 1 183 ? 8.242 29.469 -1.942 1 98.5 183 ARG B O 1
ATOM 3455 N N . GLY B 1 184 ? 6.332 29.984 -0.917 1 98.25 184 GLY B N 1
ATOM 3456 C CA . GLY B 1 184 ? 5.539 29.484 -2.029 1 98.25 184 GLY B CA 1
ATOM 3457 C C . GLY B 1 184 ? 5.164 30.562 -3.023 1 98.25 184 GLY B C 1
ATOM 3458 O O . GLY B 1 184 ? 5.297 31.75 -2.734 1 98.25 184 GLY B O 1
ATOM 3459 N N . SER B 1 185 ? 4.734 30.125 -4.207 1 97.19 185 SER B N 1
ATOM 3460 C CA . SER B 1 185 ? 4.223 31.031 -5.227 1 97.19 185 SER B CA 1
ATOM 3461 C C . SER B 1 185 ? 2.717 31.234 -5.078 1 97.19 185 SER B C 1
ATOM 3463 O O . SER B 1 185 ? 2.23 32.375 -5.129 1 97.19 185 SER B O 1
ATOM 3465 N N . GLU B 1 186 ? 1.964 30.141 -4.832 1 97.25 186 GLU B N 1
ATOM 3466 C CA . GLU B 1 186 ? 0.51 30.172 -4.707 1 97.25 186 GLU B CA 1
ATOM 3467 C C . GLU B 1 186 ? 0.071 29.906 -3.27 1 97.25 186 GLU B C 1
ATOM 3469 O O . GLU B 1 186 ? -1.126 29.875 -2.977 1 97.25 186 GLU B O 1
ATOM 3474 N N . ALA B 1 187 ? 0.924 29.641 -2.432 1 98.5 187 ALA B N 1
ATOM 3475 C CA . ALA B 1 187 ? 0.77 29.484 -0.988 1 98.5 187 ALA B CA 1
ATOM 3476 C C . ALA B 1 187 ? 1.812 30.297 -0.233 1 98.5 187 ALA B C 1
ATOM 3478 O O . ALA B 1 187 ? 2.721 30.875 -0.839 1 98.5 187 ALA B O 1
ATOM 3479 N N . ASP B 1 188 ? 1.594 30.406 1.043 1 98.81 188 ASP B N 1
ATOM 3480 C CA . ASP B 1 188 ? 2.592 31.141 1.818 1 98.81 188 ASP B CA 1
ATOM 3481 C C . ASP B 1 188 ? 3.932 30.406 1.814 1 98.81 188 ASP B C 1
ATOM 3483 O O . ASP B 1 188 ? 4.988 31.031 1.718 1 98.81 188 ASP B O 1
ATOM 3487 N N . PHE B 1 189 ? 3.896 29.078 1.936 1 98.88 189 PHE B N 1
ATOM 3488 C CA . PHE B 1 189 ? 5.117 28.281 1.852 1 98.88 189 PHE B CA 1
ATOM 3489 C C . PHE B 1 189 ? 4.82 26.891 1.328 1 98.88 189 PHE B C 1
ATOM 3491 O O . PHE B 1 189 ? 3.658 26.469 1.267 1 98.88 189 PHE B O 1
ATOM 3498 N N . VAL B 1 190 ? 5.902 26.188 0.88 1 98.94 190 VAL B N 1
ATOM 3499 C CA . VAL B 1 190 ? 5.824 24.812 0.4 1 98.94 190 VAL B CA 1
ATOM 3500 C C . VAL B 1 190 ? 6.809 23.938 1.174 1 98.94 190 VAL B C 1
ATOM 3502 O O . VAL B 1 190 ? 7.734 24.438 1.813 1 98.94 190 VAL B O 1
ATOM 3505 N N . SER B 1 191 ? 6.551 22.703 1.132 1 98.88 191 SER B N 1
ATOM 3506 C CA . SER B 1 191 ? 7.449 21.781 1.826 1 98.88 191 SER B CA 1
ATOM 3507 C C . SER B 1 191 ? 7.457 20.406 1.16 1 98.88 191 SER B C 1
ATOM 3509 O O . SER B 1 191 ? 6.617 20.125 0.302 1 98.88 191 SER B O 1
ATOM 3511 N N . ARG B 1 192 ? 8.391 19.641 1.388 1 98.81 192 ARG B N 1
ATOM 3512 C CA . ARG B 1 192 ? 8.492 18.203 1.209 1 98.81 192 ARG B CA 1
ATOM 3513 C C . ARG B 1 192 ? 9.047 17.531 2.459 1 98.81 192 ARG B C 1
ATOM 3515 O O . ARG B 1 192 ? 9.812 18.141 3.211 1 98.81 192 ARG B O 1
ATOM 3522 N N . PHE B 1 193 ? 8.672 16.344 2.719 1 98.44 193 PHE B N 1
ATOM 3523 C CA . PHE B 1 193 ? 9.031 15.641 3.949 1 98.44 193 PHE B CA 1
ATOM 3524 C C . PHE B 1 193 ? 9.609 14.266 3.645 1 98.44 193 PHE B C 1
ATOM 3526 O O . PHE B 1 193 ? 8.945 13.43 3.029 1 98.44 193 PHE B O 1
ATOM 3533 N N . PHE B 1 194 ? 10.844 14.008 4.133 1 97.88 194 PHE B N 1
ATOM 3534 C CA . PHE B 1 194 ? 11.547 12.758 3.871 1 97.88 194 PHE B CA 1
ATOM 3535 C C . PHE B 1 194 ? 11.961 12.086 5.176 1 97.88 194 PHE B C 1
ATOM 3537 O O . PHE B 1 194 ? 12.641 12.688 6.004 1 97.88 194 PHE B O 1
ATOM 3544 N N . ALA B 1 195 ? 11.531 10.789 5.387 1 95 195 ALA B N 1
ATOM 3545 C CA . ALA B 1 195 ? 11.891 10.031 6.578 1 95 195 ALA B CA 1
ATOM 3546 C C . ALA B 1 195 ? 12.273 8.594 6.215 1 95 195 ALA B C 1
ATOM 3548 O O . ALA B 1 195 ? 11.672 7.641 6.711 1 95 195 ALA B O 1
ATOM 3549 N N . PRO B 1 196 ? 13.312 8.43 5.465 1 92.06 196 PRO B N 1
ATOM 3550 C CA . PRO B 1 196 ? 13.695 7.086 5.016 1 92.06 196 PRO B CA 1
ATOM 3551 C C . PRO B 1 196 ? 14.141 6.18 6.16 1 92.06 196 PRO B C 1
ATOM 3553 O O . PRO B 1 196 ? 14.039 4.957 6.062 1 92.06 196 PRO B O 1
ATOM 3556 N N . ARG B 1 197 ? 14.547 6.727 7.297 1 87.25 197 ARG B N 1
ATOM 3557 C CA . ARG B 1 197 ? 15.023 5.938 8.43 1 87.25 197 ARG B CA 1
ATOM 3558 C C . ARG B 1 197 ? 13.906 5.082 9.016 1 87.25 197 ARG B C 1
ATOM 3560 O O . ARG B 1 197 ? 14.164 4.016 9.578 1 87.25 197 ARG B O 1
ATOM 3567 N N . VAL B 1 198 ? 12.742 5.562 8.852 1 85.06 198 VAL B N 1
ATOM 3568 C CA . VAL B 1 198 ? 11.625 4.82 9.43 1 85.06 198 VAL B CA 1
ATOM 3569 C C . VAL B 1 198 ? 10.805 4.172 8.32 1 85.06 198 VAL B C 1
ATOM 3571 O O . VAL B 1 198 ? 9.625 3.861 8.508 1 85.06 198 VAL B O 1
ATOM 3574 N N . GLY B 1 199 ? 11.375 4.09 7.148 1 82.62 199 GLY B N 1
ATOM 3575 C CA . GLY B 1 199 ? 10.758 3.354 6.059 1 82.62 199 GLY B CA 1
ATOM 3576 C C . GLY B 1 199 ? 9.789 4.195 5.242 1 82.62 199 GLY B C 1
ATOM 3577 O O . GLY B 1 199 ? 8.945 3.658 4.527 1 82.62 199 GLY B O 1
ATOM 3578 N N . VAL B 1 200 ? 9.836 5.504 5.375 1 89.25 200 VAL B N 1
ATOM 3579 C CA . VAL B 1 200 ? 8.992 6.43 4.629 1 89.25 200 VAL B CA 1
ATOM 3580 C C . VAL B 1 200 ? 9.852 7.348 3.768 1 89.25 200 VAL B C 1
ATOM 3582 O O . VAL B 1 200 ? 10.219 8.445 4.191 1 89.25 200 VAL B O 1
ATOM 3585 N N . PRO B 1 201 ? 10.156 6.887 2.609 1 92.19 201 PRO B N 1
ATOM 3586 C CA . PRO B 1 201 ? 11 7.75 1.777 1 92.19 201 PRO B CA 1
ATOM 3587 C C . PRO B 1 201 ? 10.469 9.18 1.688 1 92.19 201 PRO B C 1
ATOM 3589 O O . PRO B 1 201 ? 11.18 10.125 2.029 1 92.19 201 PRO B O 1
ATOM 3592 N N . GLU B 1 202 ? 9.203 9.305 1.332 1 96.5 202 GLU B N 1
ATOM 3593 C CA . GLU B 1 202 ? 8.547 10.609 1.298 1 96.5 202 GLU B CA 1
ATOM 3594 C C . GLU B 1 202 ? 7.09 10.508 1.735 1 96.5 202 GLU B C 1
ATOM 3596 O O . GLU B 1 202 ? 6.336 9.688 1.209 1 96.5 202 GLU B O 1
ATOM 3601 N N . ASP B 1 203 ? 6.77 11.281 2.678 1 96.75 203 ASP B N 1
ATOM 3602 C CA . ASP B 1 203 ? 5.383 11.352 3.125 1 96.75 203 ASP B CA 1
ATOM 3603 C C . ASP B 1 203 ? 4.582 12.336 2.27 1 96.75 203 ASP B C 1
ATOM 3605 O O . ASP B 1 203 ? 5.031 13.453 2.012 1 96.75 203 ASP B O 1
ATOM 3609 N N . PRO B 1 204 ? 3.424 11.953 1.822 1 97.62 204 PRO B N 1
ATOM 3610 C CA . PRO B 1 204 ? 2.652 12.82 0.929 1 97.62 204 PRO B CA 1
ATOM 3611 C C . PRO B 1 204 ? 2.266 14.148 1.584 1 97.62 204 PRO B C 1
ATOM 3613 O O . PRO B 1 204 ? 2.354 15.203 0.95 1 97.62 204 PRO B O 1
ATOM 3616 N N . VAL B 1 205 ? 1.756 14.102 2.768 1 98.31 205 VAL B N 1
ATOM 3617 C CA . VAL B 1 205 ? 1.398 15.266 3.57 1 98.31 205 VAL B CA 1
ATOM 3618 C C . VAL B 1 205 ? 1.607 14.953 5.051 1 98.31 205 VAL B C 1
ATOM 3620 O O . VAL B 1 205 ? 1.099 13.953 5.559 1 98.31 205 VAL B O 1
ATOM 3623 N N . THR B 1 206 ? 2.281 15.828 5.711 1 96.38 206 THR B N 1
ATOM 3624 C CA . THR B 1 206 ? 2.721 15.531 7.07 1 96.38 206 THR B CA 1
ATOM 3625 C C . THR B 1 206 ? 2.213 16.578 8.047 1 96.38 206 THR B C 1
ATOM 3627 O O . THR B 1 206 ? 2.795 17.672 8.156 1 96.38 206 THR B O 1
ATOM 3630 N N . GLY B 1 207 ? 1.294 16.203 8.859 1 93.81 207 GLY B N 1
ATOM 3631 C CA . GLY B 1 207 ? 0.789 17.125 9.875 1 93.81 207 GLY B CA 1
ATOM 3632 C C . GLY B 1 207 ? 1.851 17.562 10.859 1 93.81 207 GLY B C 1
ATOM 3633 O O . GLY B 1 207 ? 2.037 18.766 11.078 1 93.81 207 GLY B O 1
ATOM 3634 N N . SER B 1 208 ? 2.59 16.641 11.391 1 92.62 208 SER B N 1
ATOM 3635 C CA . SER B 1 208 ? 3.564 16.922 12.445 1 92.62 208 SER B CA 1
ATOM 3636 C C . SER B 1 208 ? 4.652 17.875 11.945 1 92.62 208 SER B C 1
ATOM 3638 O O . SER B 1 208 ? 5.215 18.641 12.727 1 92.62 208 SER B O 1
ATOM 3640 N N . ALA B 1 209 ? 5.004 17.797 10.68 1 96.56 209 ALA B N 1
ATOM 3641 C CA . ALA B 1 209 ? 6.004 18.703 10.117 1 96.56 209 ALA B CA 1
ATOM 3642 C C . ALA B 1 209 ? 5.582 20.156 10.273 1 96.56 209 ALA B C 1
ATOM 3644 O O . ALA B 1 209 ? 6.43 21.047 10.398 1 96.56 209 ALA B O 1
ATOM 3645 N N . HIS B 1 210 ? 4.316 20.359 10.281 1 97.81 210 HIS B N 1
ATOM 3646 C CA . HIS B 1 210 ? 3.789 21.719 10.305 1 97.81 210 HIS B CA 1
ATOM 3647 C C . HIS B 1 210 ? 3.787 22.281 11.719 1 97.81 210 HIS B C 1
ATOM 3649 O O . HIS B 1 210 ? 3.576 23.484 11.914 1 97.81 210 HIS B O 1
ATOM 3655 N N . CYS B 1 211 ? 4.008 21.391 12.664 1 97 211 CYS B N 1
ATOM 3656 C CA . CYS B 1 211 ? 4.25 21.891 14.016 1 97 211 CYS B CA 1
ATOM 3657 C C . CYS B 1 211 ? 5.504 22.766 14.055 1 97 211 CYS B C 1
ATOM 3659 O O . CYS B 1 211 ? 5.625 23.641 14.906 1 97 211 CYS B O 1
ATOM 3661 N N . SER B 1 212 ? 6.445 22.516 13.188 1 98.25 212 SER B N 1
ATOM 3662 C CA . SER B 1 212 ? 7.68 23.281 13.109 1 98.25 212 SER B CA 1
ATOM 3663 C C . SER B 1 212 ? 7.605 24.328 11.992 1 98.25 212 SER B C 1
ATOM 3665 O O . SER B 1 212 ? 8.109 25.438 12.148 1 98.25 212 SER B O 1
ATOM 3667 N N . LEU B 1 213 ? 6.984 23.953 10.914 1 98.75 213 LEU B N 1
ATOM 3668 C CA . LEU B 1 213 ? 6.93 24.828 9.742 1 98.75 213 LEU B 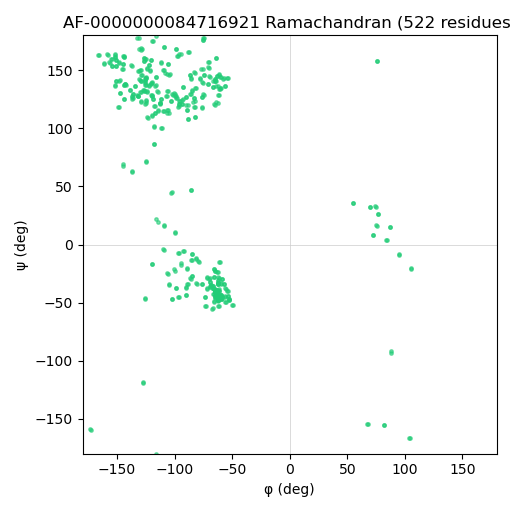CA 1
ATOM 3669 C C . LEU B 1 213 ? 6.102 26.078 10.023 1 98.75 213 LEU B C 1
ATOM 3671 O O . LEU B 1 213 ? 6.449 27.172 9.578 1 98.75 213 LEU B O 1
ATOM 3675 N N . VAL B 1 214 ? 5.027 25.906 10.781 1 98.75 214 VAL B N 1
ATOM 3676 C CA . VAL B 1 214 ? 4.086 27 11.008 1 98.75 214 VAL B CA 1
ATOM 3677 C C . VAL B 1 214 ? 4.754 28.109 11.828 1 98.75 214 VAL B C 1
ATOM 3679 O O . VAL B 1 214 ? 4.816 29.266 11.398 1 98.75 214 VAL B O 1
ATOM 3682 N N . PRO B 1 215 ? 5.316 27.781 13.008 1 98.56 215 PRO B N 1
ATOM 3683 C CA . PRO B 1 215 ? 5.957 28.859 13.75 1 98.56 215 PRO B CA 1
ATOM 3684 C C . PRO B 1 215 ? 7.133 29.484 12.992 1 98.56 215 PRO B C 1
ATOM 3686 O O . PRO B 1 215 ? 7.383 30.688 13.102 1 98.56 215 PRO B O 1
ATOM 3689 N N . TYR B 1 216 ? 7.902 28.75 12.203 1 98.75 216 TYR B N 1
ATOM 3690 C CA . TYR B 1 216 ? 9.008 29.281 11.414 1 98.75 216 TYR B CA 1
ATOM 3691 C C . TYR B 1 216 ? 8.508 30.312 10.398 1 98.75 216 TYR B C 1
ATOM 3693 O O . TYR B 1 216 ? 8.977 31.453 10.367 1 98.75 216 TYR B O 1
ATOM 3701 N N . TRP B 1 217 ? 7.539 29.922 9.617 1 98.75 217 TRP B N 1
ATOM 3702 C CA . TRP B 1 217 ? 7.105 30.766 8.508 1 98.75 217 TRP B CA 1
ATOM 3703 C C . TRP B 1 217 ? 6.254 31.922 9.008 1 98.75 217 TRP B C 1
ATOM 3705 O O . TRP B 1 217 ? 6.238 33 8.406 1 98.75 217 TRP B O 1
ATOM 3715 N N . ALA B 1 218 ? 5.473 31.656 10.078 1 98.69 218 ALA B N 1
ATOM 3716 C CA . ALA B 1 218 ? 4.758 32.781 10.695 1 98.69 218 ALA B CA 1
ATOM 3717 C C . ALA B 1 218 ? 5.715 33.906 11.062 1 98.69 218 ALA B C 1
ATOM 3719 O O . ALA B 1 218 ? 5.426 35.062 10.82 1 98.69 218 ALA B O 1
ATOM 3720 N N . ARG B 1 219 ? 6.812 33.562 11.625 1 98 219 ARG B N 1
ATOM 3721 C CA . ARG B 1 219 ? 7.828 34.531 12.008 1 98 219 ARG B CA 1
ATOM 3722 C C . ARG B 1 219 ? 8.438 35.219 10.781 1 98 219 ARG B C 1
ATOM 3724 O O . ARG B 1 219 ? 8.555 36.438 10.734 1 98 219 ARG B O 1
ATOM 3731 N N . VAL B 1 220 ? 8.82 34.438 9.844 1 98.25 220 VAL B N 1
ATOM 3732 C CA . VAL B 1 220 ? 9.508 34.938 8.656 1 98.25 220 VAL B CA 1
ATOM 3733 C C . VAL B 1 220 ? 8.586 35.875 7.883 1 98.25 220 VAL B C 1
ATOM 3735 O O . VAL B 1 220 ? 9.023 36.906 7.391 1 98.25 220 VAL B O 1
ATOM 3738 N N . LEU B 1 221 ? 7.324 35.5 7.793 1 98.25 221 LEU B N 1
ATOM 3739 C CA . LEU B 1 221 ? 6.395 36.219 6.934 1 98.25 221 LEU B CA 1
ATOM 3740 C C . LEU B 1 221 ? 5.641 37.281 7.723 1 98.25 221 LEU B C 1
ATOM 3742 O O . LEU B 1 221 ? 4.98 38.156 7.141 1 98.25 221 LEU B O 1
ATOM 3746 N N . GLY B 1 222 ? 5.648 37.219 8.984 1 97.88 222 GLY B N 1
ATOM 3747 C CA . GLY B 1 222 ? 4.984 38.188 9.836 1 97.88 222 GLY B CA 1
ATOM 3748 C C . GLY B 1 222 ? 3.473 38.031 9.828 1 97.88 222 GLY B C 1
ATOM 3749 O O . GLY B 1 222 ? 2.756 39.062 9.812 1 97.88 222 GLY B O 1
ATOM 3750 N N . LYS B 1 223 ? 2.98 36.875 9.695 1 96.31 223 LYS B N 1
ATOM 3751 C CA . LYS B 1 223 ? 1.538 36.656 9.758 1 96.31 223 LYS B CA 1
ATOM 3752 C C . LYS B 1 223 ? 1.214 35.344 10.43 1 96.31 223 LYS B C 1
ATOM 3754 O O . LYS B 1 223 ? 2.049 34.438 10.469 1 96.31 223 LYS B O 1
ATOM 3759 N N . ARG B 1 224 ? -0.032 35.188 10.891 1 97.94 224 ARG B N 1
ATOM 3760 C CA . ARG B 1 224 ? -0.422 34.062 11.727 1 97.94 224 ARG B CA 1
ATOM 3761 C C . ARG B 1 224 ? -1.235 33.031 10.938 1 97.94 224 ARG B C 1
ATOM 3763 O O . ARG B 1 224 ? -1.245 31.859 11.266 1 97.94 224 ARG B O 1
ATOM 3770 N N . GLN B 1 225 ? -2.02 33.5 10.031 1 98.38 225 GLN B N 1
ATOM 3771 C CA . GLN B 1 225 ? -2.762 32.625 9.133 1 98.38 225 GLN B CA 1
ATOM 3772 C C . GLN B 1 225 ? -1.952 32.281 7.883 1 98.38 225 GLN B C 1
ATOM 3774 O O . GLN B 1 225 ? -1.542 33.188 7.152 1 98.38 225 GLN B O 1
ATOM 3779 N N . LEU B 1 226 ? -1.706 31.031 7.672 1 98.69 226 LEU B N 1
ATOM 3780 C CA . LEU B 1 226 ? -0.816 30.609 6.594 1 98.69 226 LEU B CA 1
ATOM 3781 C C . LEU B 1 226 ? -1.469 29.531 5.734 1 98.69 226 LEU B C 1
ATOM 3783 O O . LEU B 1 226 ? -2.16 28.656 6.254 1 98.69 226 LEU B O 1
ATOM 3787 N N . LEU B 1 227 ? -1.273 29.609 4.457 1 98.75 227 LEU B N 1
ATOM 3788 C CA . LEU B 1 227 ? -1.589 28.547 3.512 1 98.75 227 LEU B CA 1
ATOM 3789 C C . LEU B 1 227 ? -0.328 27.781 3.1 1 98.75 227 LEU B C 1
ATOM 3791 O O . LEU B 1 227 ? 0.678 28.406 2.74 1 98.75 227 LEU B O 1
ATOM 3795 N N . ALA B 1 228 ? -0.368 26.516 3.197 1 98.81 228 ALA B N 1
ATOM 3796 C CA . ALA B 1 228 ? 0.8 25.703 2.893 1 98.81 228 ALA B CA 1
ATOM 3797 C C . ALA B 1 228 ? 0.474 24.656 1.831 1 98.81 228 ALA B C 1
ATOM 3799 O O . ALA B 1 228 ? -0.638 24.125 1.797 1 98.81 228 ALA B O 1
ATOM 3800 N N . HIS B 1 229 ? 1.403 24.375 0.957 1 98.75 229 HIS B N 1
ATOM 3801 C CA . HIS B 1 229 ? 1.356 23.25 0.028 1 98.75 229 HIS B CA 1
ATOM 3802 C C . HIS B 1 229 ? 2.502 22.281 0.283 1 98.75 229 HIS B C 1
ATOM 3804 O O . HIS B 1 229 ? 3.67 22.672 0.291 1 98.75 229 HIS B O 1
ATOM 3810 N N . GLN B 1 230 ? 2.211 21.078 0.605 1 98.69 230 GLN B N 1
ATOM 3811 C CA . GLN B 1 230 ? 3.264 20.078 0.536 1 98.69 230 GLN B CA 1
ATOM 3812 C C . GLN B 1 230 ? 3.367 19.484 -0.868 1 98.69 230 GLN B C 1
ATOM 3814 O O . GLN B 1 230 ? 2.373 19.016 -1.428 1 98.69 230 GLN B O 1
ATOM 3819 N N . LEU B 1 231 ? 4.582 19.469 -1.415 1 98.31 231 LEU B N 1
ATOM 3820 C CA . LEU B 1 231 ? 4.809 19.25 -2.84 1 98.31 231 LEU B CA 1
ATOM 3821 C C . LEU B 1 231 ? 5.273 17.828 -3.104 1 98.31 231 LEU B C 1
ATOM 3823 O O . LEU B 1 231 ? 6.227 17.609 -3.857 1 98.31 231 LEU B O 1
ATOM 3827 N N . SER B 1 232 ? 4.668 16.844 -2.531 1 97 232 SER B N 1
ATOM 3828 C CA . SER B 1 232 ? 4.914 15.453 -2.869 1 97 232 SER B CA 1
ATOM 3829 C C . SER B 1 232 ? 4.258 15.078 -4.195 1 97 232 SER B C 1
ATOM 3831 O O . SER B 1 232 ? 3.619 15.914 -4.832 1 97 232 SER B O 1
ATOM 3833 N N . ALA B 1 233 ? 4.422 13.859 -4.672 1 94.5 233 ALA B N 1
ATOM 3834 C CA . ALA B 1 233 ? 3.797 13.391 -5.906 1 94.5 233 ALA B CA 1
ATOM 3835 C C . ALA B 1 233 ? 2.279 13.539 -5.844 1 94.5 233 ALA B C 1
ATOM 3837 O O . ALA B 1 233 ? 1.635 13.828 -6.855 1 94.5 233 ALA B O 1
ATOM 3838 N N . ARG B 1 234 ? 1.685 13.367 -4.66 1 96.81 234 ARG B N 1
ATOM 3839 C CA . ARG B 1 234 ? 0.239 13.469 -4.488 1 96.81 234 ARG B CA 1
ATOM 3840 C C . ARG B 1 234 ? -0.175 14.898 -4.18 1 96.81 234 ARG B C 1
ATOM 3842 O O . ARG B 1 234 ? -1.23 15.359 -4.625 1 96.81 234 ARG B O 1
ATOM 3849 N N . GLY B 1 235 ? 0.736 15.555 -3.439 1 97.62 235 GLY B N 1
ATOM 3850 C CA . GLY B 1 235 ? 0.443 16.922 -3.057 1 97.62 235 GLY B CA 1
ATOM 3851 C C . GLY B 1 235 ? -0.57 17.031 -1.933 1 97.62 235 GLY B C 1
ATOM 3852 O O . GLY B 1 235 ? -1.312 16.078 -1.671 1 97.62 235 GLY B O 1
ATOM 3853 N N . GLY B 1 236 ? -0.551 18.125 -1.248 1 98.38 236 GLY B N 1
ATOM 3854 C CA . GLY B 1 236 ? -1.523 18.406 -0.206 1 98.38 236 GLY B CA 1
ATOM 3855 C C . GLY B 1 236 ? -1.608 19.875 0.14 1 98.38 236 GLY B C 1
ATOM 3856 O O . GLY B 1 236 ? -0.679 20.641 -0.136 1 98.38 236 GLY B O 1
ATOM 3857 N N . VAL B 1 237 ? -2.73 20.266 0.667 1 98.44 237 VAL B N 1
ATOM 3858 C CA . VAL B 1 237 ? -2.994 21.656 1.036 1 98.44 237 VAL B CA 1
ATOM 3859 C C . VAL B 1 237 ? -3.379 21.734 2.512 1 98.44 237 VAL B C 1
ATOM 3861 O O . VAL B 1 237 ? -4.211 20.953 2.984 1 98.44 237 VAL B O 1
ATOM 3864 N N . LEU B 1 238 ? -2.734 22.641 3.205 1 98.62 238 LEU B N 1
ATOM 3865 C CA . LEU B 1 238 ? -3.006 22.812 4.625 1 98.62 238 LEU B CA 1
ATOM 3866 C C . LEU B 1 238 ? -3.273 24.281 4.941 1 98.62 238 LEU B C 1
ATOM 3868 O O . LEU B 1 238 ? -2.582 25.172 4.434 1 98.62 238 LEU B O 1
ATOM 3872 N N . GLN B 1 239 ? -4.309 24.594 5.637 1 98.31 239 GLN B N 1
ATOM 3873 C CA . GLN B 1 239 ? -4.523 25.891 6.273 1 98.31 239 GLN B CA 1
ATOM 3874 C C . GLN B 1 239 ? -4.031 25.875 7.719 1 98.31 239 GLN B C 1
ATOM 3876 O O . GLN B 1 239 ? -4.523 25.109 8.539 1 98.31 239 GLN B O 1
ATOM 3881 N N . CYS B 1 240 ? -3.1 26.781 7.969 1 98.38 240 CYS B N 1
ATOM 3882 C CA . CYS B 1 240 ? -2.449 26.734 9.273 1 98.38 240 CYS B CA 1
ATOM 3883 C C . CYS B 1 240 ? -2.617 28.047 10.016 1 98.38 240 CYS B C 1
ATOM 3885 O O . CYS B 1 240 ? -2.82 29.094 9.398 1 98.38 240 CYS B O 1
ATOM 3887 N N . GLU B 1 241 ? -2.566 27.984 11.281 1 98.5 241 GLU B N 1
ATOM 3888 C CA . GLU B 1 241 ? -2.611 29.172 12.148 1 98.5 241 GLU B CA 1
ATOM 3889 C C . GLU B 1 241 ? -1.59 29.062 13.273 1 98.5 241 GLU B C 1
ATOM 3891 O O . GLU B 1 241 ? -1.539 28.062 13.984 1 98.5 241 GLU B O 1
ATOM 3896 N N . ASP B 1 242 ? -0.783 30.062 13.406 1 98.69 242 ASP B N 1
ATOM 3897 C CA . ASP B 1 242 ? 0.115 30.188 14.555 1 98.69 242 ASP B CA 1
ATOM 3898 C C . ASP B 1 242 ? -0.606 30.781 15.758 1 98.69 242 ASP B C 1
ATOM 3900 O O . ASP B 1 242 ? -1.021 31.953 15.719 1 98.69 242 ASP B O 1
ATOM 3904 N N . ARG B 1 243 ? -0.667 30.016 16.797 1 97.56 243 ARG B N 1
ATOM 3905 C CA . ARG B 1 243 ? -1.345 30.484 18 1 97.56 243 ARG B CA 1
ATOM 3906 C C . ARG B 1 243 ? -0.363 30.609 19.156 1 97.56 243 ARG B C 1
ATOM 3908 O O . ARG B 1 243 ? -0.748 30.484 20.328 1 97.56 243 ARG B O 1
ATOM 3915 N N . GLY B 1 244 ? 0.828 30.719 18.859 1 96.62 244 GLY B N 1
ATOM 3916 C CA . GLY B 1 244 ? 1.862 30.797 19.891 1 96.62 244 GLY B CA 1
ATOM 3917 C C . GLY B 1 244 ? 2.357 29.422 20.328 1 96.62 244 GLY B C 1
ATOM 3918 O O . GLY B 1 244 ? 3.191 28.812 19.656 1 96.62 244 GLY B O 1
ATOM 3919 N N . GLU B 1 245 ? 1.732 28.922 21.375 1 96.81 245 GLU B N 1
ATOM 3920 C CA . GLU B 1 245 ? 2.178 27.641 21.922 1 96.81 245 GLU B CA 1
ATOM 3921 C C . GLU B 1 245 ? 1.531 26.484 21.172 1 96.81 245 GLU B C 1
ATOM 3923 O O . GLU B 1 245 ? 1.952 25.328 21.328 1 96.81 245 GLU B O 1
ATOM 3928 N N . ARG B 1 246 ? 0.555 26.828 20.422 1 97 246 ARG B N 1
ATOM 3929 C CA . ARG B 1 246 ? -0.17 25.844 19.641 1 97 246 ARG B CA 1
ATOM 3930 C C . ARG B 1 246 ? -0.213 26.234 18.172 1 97 246 ARG B C 1
ATOM 3932 O O . ARG B 1 246 ? -0.002 27.391 17.828 1 97 246 ARG B O 1
ATOM 3939 N N . VAL B 1 247 ? -0.42 25.297 17.344 1 97.5 247 VAL B N 1
ATOM 3940 C CA . VAL B 1 247 ? -0.654 25.562 15.922 1 97.5 247 VAL B CA 1
ATOM 3941 C C . VAL B 1 247 ? -1.953 24.891 15.484 1 97.5 247 VAL B C 1
ATOM 3943 O O . VAL B 1 247 ? -2.264 23.781 15.922 1 97.5 247 VAL B O 1
ATOM 3946 N N . GLY B 1 248 ? -2.777 25.609 14.789 1 97.75 248 GLY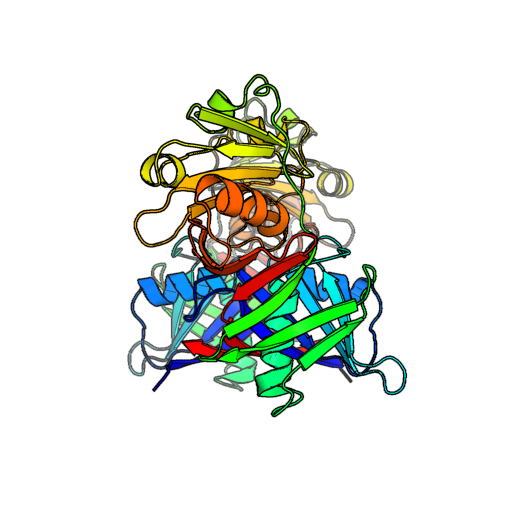 B N 1
ATOM 3947 C CA . GLY B 1 248 ? -3.877 25.016 14.055 1 97.75 248 GLY B CA 1
ATOM 3948 C C . GLY B 1 248 ? -3.465 24.484 12.695 1 97.75 248 GLY B C 1
ATOM 3949 O O . GLY B 1 248 ? -2.787 25.172 11.93 1 97.75 248 GLY B O 1
ATOM 3950 N N . ILE B 1 249 ? -3.752 23.266 12.461 1 98.19 249 ILE B N 1
ATOM 3951 C CA . ILE B 1 249 ? -3.463 22.625 11.18 1 98.19 249 ILE B CA 1
ATOM 3952 C C . ILE B 1 249 ? -4.762 22.141 10.539 1 98.19 249 ILE B C 1
ATOM 3954 O O . ILE B 1 249 ? -5.379 21.188 11.023 1 98.19 249 ILE B O 1
ATOM 3958 N N . GLY B 1 250 ? -5.141 22.781 9.484 1 98.31 250 GLY B N 1
ATOM 3959 C CA . GLY B 1 250 ? -6.398 22.469 8.82 1 98.31 250 GLY B CA 1
ATOM 3960 C C . GLY B 1 250 ? -6.211 21.734 7.496 1 98.31 250 GLY B C 1
ATOM 3961 O O . GLY B 1 250 ? -5.227 21.969 6.789 1 98.31 250 GLY B O 1
ATOM 3962 N N . GLY B 1 251 ? -7.109 20.891 7.184 1 98.44 251 GLY B N 1
ATOM 3963 C CA . GLY B 1 251 ? -7.145 20.203 5.906 1 98.44 251 GLY B CA 1
ATOM 3964 C C . GLY B 1 251 ? -8.539 19.766 5.504 1 98.44 251 GLY B C 1
ATOM 3965 O O . GLY B 1 251 ? -9.438 19.672 6.348 1 98.44 251 GLY B O 1
ATOM 3966 N N . GLN B 1 252 ? -8.781 19.641 4.242 1 98.5 252 GLN B N 1
ATOM 3967 C CA . GLN B 1 252 ? -9.953 18.953 3.719 1 98.5 252 GLN B CA 1
ATOM 3968 C C . GLN B 1 252 ? -9.688 17.453 3.562 1 98.5 252 GLN B C 1
ATOM 3970 O O . GLN B 1 252 ? -8.555 17 3.73 1 98.5 252 GLN B O 1
ATOM 3975 N N . ALA B 1 253 ? -10.703 16.719 3.387 1 98.44 253 ALA B N 1
ATOM 3976 C CA . ALA B 1 253 ? -10.602 15.273 3.156 1 98.44 253 ALA B CA 1
ATOM 3977 C C . ALA B 1 253 ? -11.688 14.797 2.193 1 98.44 253 ALA B C 1
ATOM 3979 O O . ALA B 1 253 ? -12.742 15.43 2.078 1 98.44 253 ALA B O 1
ATOM 3980 N N . VAL B 1 254 ? -11.461 13.719 1.523 1 98.25 254 VAL B N 1
ATOM 3981 C CA . VAL B 1 254 ? -12.414 13.188 0.554 1 98.25 254 VAL B CA 1
ATOM 3982 C C . VAL B 1 254 ? -12.422 11.664 0.61 1 98.25 254 VAL B C 1
ATOM 3984 O O . VAL B 1 254 ? -11.367 11.039 0.742 1 98.25 254 VAL B O 1
ATOM 3987 N N . LEU B 1 255 ? -13.578 11.078 0.542 1 98.5 255 LEU B N 1
ATOM 3988 C CA . LEU B 1 255 ? -13.758 9.625 0.581 1 98.5 255 LEU B CA 1
ATOM 3989 C C . LEU B 1 255 ? -13.391 9 -0.758 1 98.5 255 LEU B C 1
ATOM 3991 O O . LEU B 1 255 ? -13.914 9.398 -1.803 1 98.5 255 LEU B O 1
ATOM 3995 N N . TYR B 1 256 ? -12.539 8.031 -0.726 1 98.75 256 TYR B N 1
ATOM 3996 C CA . TYR B 1 256 ? -12.172 7.277 -1.919 1 98.75 256 TYR B CA 1
ATOM 3997 C C . TYR B 1 256 ? -12.883 5.934 -1.954 1 98.75 256 TYR B C 1
ATOM 3999 O O . TYR B 1 256 ? -13.492 5.57 -2.967 1 98.75 256 TYR B O 1
ATOM 4007 N N . LEU B 1 257 ? -12.867 5.238 -0.861 1 98.81 257 LEU B N 1
ATOM 4008 C CA . LEU B 1 257 ? -13.391 3.879 -0.792 1 98.81 257 LEU B CA 1
ATOM 4009 C C . LEU B 1 257 ? -14.258 3.693 0.447 1 98.81 257 LEU B C 1
ATOM 4011 O O . LEU B 1 257 ? -13.914 4.172 1.529 1 98.81 257 LEU B O 1
ATOM 4015 N N . GLU B 1 258 ? -15.383 3.055 0.329 1 98.69 258 GLU B N 1
ATOM 4016 C CA . GLU B 1 258 ? -16.219 2.598 1.43 1 98.69 258 GLU B CA 1
ATOM 4017 C C . GLU B 1 258 ? -16.641 1.14 1.24 1 98.69 258 GLU B C 1
ATOM 4019 O O . GLU B 1 258 ? -17.062 0.746 0.153 1 98.69 258 GLU B O 1
ATOM 4024 N N . GLY B 1 259 ? -16.422 0.326 2.24 1 98.31 259 GLY B N 1
ATOM 4025 C CA . GLY B 1 259 ? -16.797 -1.078 2.139 1 98.31 259 GLY B CA 1
ATOM 4026 C C . GLY B 1 259 ? -16.641 -1.832 3.445 1 98.31 259 GLY B C 1
ATOM 4027 O O . GLY B 1 259 ? -16.781 -1.252 4.523 1 98.31 259 GLY B O 1
ATOM 4028 N N . HIS B 1 260 ? -16.547 -3.146 3.361 1 98.5 260 HIS B N 1
ATOM 4029 C CA . HIS B 1 260 ? -16.391 -4.027 4.512 1 98.5 260 HIS B CA 1
ATOM 4030 C C . HIS B 1 260 ? -15.242 -5.008 4.301 1 98.5 260 HIS B C 1
ATOM 4032 O O . HIS B 1 260 ? -15.039 -5.504 3.188 1 98.5 260 HIS B O 1
ATOM 4038 N N . ILE B 1 261 ? -14.562 -5.223 5.371 1 98.44 261 ILE B N 1
ATOM 4039 C CA . ILE B 1 261 ? -13.57 -6.289 5.332 1 98.44 261 ILE B CA 1
ATOM 4040 C C . ILE B 1 261 ? -14.094 -7.516 6.074 1 98.44 261 ILE B C 1
ATOM 4042 O O . ILE B 1 261 ? -14.883 -7.387 7.012 1 98.44 261 ILE B O 1
ATOM 4046 N N . THR B 1 262 ? -13.719 -8.68 5.605 1 97.56 262 THR B N 1
ATOM 4047 C CA . THR B 1 262 ? -14.102 -9.953 6.203 1 97.56 262 THR B CA 1
ATOM 4048 C C . THR B 1 262 ? -12.875 -10.727 6.676 1 97.56 262 THR B C 1
ATOM 4050 O O . THR B 1 262 ? -11.977 -11.008 5.883 1 97.56 262 THR B O 1
ATOM 4053 N N . LEU B 1 263 ? -12.953 -11.062 7.977 1 96.31 263 LEU B N 1
ATOM 4054 C CA . LEU B 1 263 ? -11.812 -11.742 8.586 1 96.31 263 LEU B CA 1
ATOM 4055 C C . LEU B 1 263 ? -12.125 -13.211 8.836 1 96.31 263 LEU B C 1
ATOM 4057 O O . LEU B 1 263 ? -13.227 -13.555 9.273 1 96.31 263 LEU B O 1
#

Nearest PDB structures (foldseek):
  1s7j-assembly2_B  TM=9.811E-01  e=3.699E-38  Enterococcus faecalis V583
  4dun-assembly1_A-2  TM=9.552E-01  e=1.154E-36  Clostridioides difficile 630
  1qy9-assembly2_C  TM=8.808E-01  e=4.542E-23  Escherichia coli
  3edn-assembly1_B  TM=8.905E-01  e=4.210E-21  Bacillus anthracis
  1qya-assembly1_A  TM=8.586E-01  e=7.119E-22  Escherichia coli

Secondary structure (DSSP, 8-state):
---EEEEEEEEET-SSTTSSEEEEEEEESSPPPHHHHHHHHHHHTSSEEEEEEEETTTEEEEEEE-SS-EES--HHHHHHHHHHIIIIISTT-SEEEEEETTEEEEEEE-GGG-EEEEEE----EE-PPPTTHHHHHTS--SEEEESSSEEEE-S-HHHHHH----HHHHHTSSSS-EEEEEE-SSSSEEEEEEEGGGTEEEESS-TTTHHHHHHHHHHHHT-SEEEEEE-SSS-EEEEEEE-SSEEEEEE-EEEEEEEEEE-/---EEEEEEEEET-SSTTSSEEEEEEEESSPPPHHHHHHHHHHHTSSEEEEEEEETTTEEEEEEE-SS-EES--HHHHHHHHHHIIIIISTT-SEEEEEETTEEEEEEE-GGG-EEEEEE----EE-PPPTTHHHHHTS--SEEEESSSEEEE-S-HHHHHH----HHHHHTSSSS-EEEEEE-SSSSEEEEEEEGGGTEEEESS-TTTHHHHHHHHHHHHT-SEEEEEE-SSS-EEEEEEE-SSEEEEEE-EEEEEEEEEE-

Sequence (526 aa):
MPTRLRLYQVDAFSPQVFGGNPAAVCPLDAWLPDEVLQAIAAENNLSETAFVLRDEVRGWQIRWFTPTQEVDLCGHATLAAAYILFTRLAPGLEKAEFHSRSGSLVVTQQEGEWMEMDFPSWVPEPCAMPEGLAEALGAEPRETLVTRDLLAVFDTEEQVRALAPDMAKLAALEYFAVVATARGSEADFVSRFFAPRVGVPEDPVTGSAHCSLVPYWARVLGKRQLLAHQLSARGGVLQCEDRGERVGIGGQAVLYLEGHITLMPTRLRLYQVDAFSPQVFGGNPAAVCPLDAWLPDEVLQAIAAENNLSETAFVLRDEVRGWQIRWFTPTQEVDLCGHATLAAAYILFTRLAPGLEKAEFHSRSGSLVVTQQEGEWMEMDFPSWVPEPCAMPEGLAEALGAEPRETLVTRDLLAVFDTEEQVRALAPDMAKLAALEYFAVVATARGSEADFVSRFFAPRVGVPEDPVTGSAHCSLVPYWARVLGKRQLLAHQLSARGGVLQCEDRGERVGIGGQAVLYLEGHITL

Foldseek 3Di:
DWDKWKKFWKAWQDPDPLFHFIEMEIEDQDDDPPVVVLCVQLVVQGQKYKYWYQDPVPGIEIWIYHNHGTDQDADRNVRVNVLCCCPPVPPPDQKDWYQTNNGIWIWGADPPQKIKTKFFAFEWDWDDDDPCPCVQFVHAAPTWTDDLAIEGEHAAPVSQLPTDGDLVSQLPDPHQKYKYKYQYDVWRMEIWIAGVVVPGRTGRDGPVVCSHVQVVSCVVVVHFWTWYWYNDPRIGIWTWGDPDRMMMTMRHMDTDDIDMDTD/DWDKWKKFWKAWQDPDPLFHFIEIEIEDQDDDPPVVVLCVQLVVQGQKYKYWYQDPVPGIEIWIYHNHGTDQDADRNVRVNVLCCCPPVPPPDQKDWYQTNNGIWIWGDDPPQKIKTKFFAFAWDWDDDDPCPCVQFVHAAPTWTDDLAIEGEHAAPVSQLPTDGDLVSQLPDPHQKYKYKYQYDVWRMEIWIAGVVVPGRTGRDGPVVCSHVQVVSCVVVVHFWTWYWYNDPRIGIWTWGDPDRMMMTMRHMDTDDIDMDTD

pLDDT: mean 96.43, std 3.43, range [68.88, 98.94]

Radius of gyration: 24.81 Å; Cα contacts (8 Å, |Δi|>4): 1378; chains: 2; bounding box: 53×76×58 Å